Protein 5EO6 (pdb70)

Radius of gyration: 26.25 Å; Cα contacts (8 Å, |Δi|>4): 1196; chains: 2; bounding box: 71×53×70 Å

B-factor: mean 22.39, std 12.73, range [7.62, 66.01]

InterPro domains:
  IPR001260 Coproporphyrinogen III oxidase, aerobic [PF01218] (12-308)
  IPR001260 Coproporphyrinogen III oxidase, aerobic [PIRSF000166] (6-309)
  IPR001260 Coproporphyrinogen III oxidase, aerobic [PR00073] (38-54)
  IPR001260 Coproporphyrinogen III oxidase, aerobic [PR00073] (55-76)
  IPR001260 Coproporphyrinogen III oxidase, aerobic [PR00073] (97-121)
  IPR001260 Coproporphyrinogen III oxidase, aerobic [PR00073] (132-154)
  IPR001260 Coproporphyrinogen III oxidase, aerobic [PR00073] (169-198)
  IPR001260 Coproporphyrinogen III oxidase, aerobic [PR00073] (241-268)
  IPR001260 Coproporphyrinogen III oxidase, aerobic [PR00073] (269-295)
  IPR001260 Coproporphyrinogen III oxidase, aerobic [PTHR10755] (7-309)
  IPR018375 Coproporphyrinogen III oxidase, conserved site [PS01021] (173-197)
  IPR036406 Oxygen-dependent coproporphyrinogen III oxidase superfamily [G3DSA:3.40.1500.10] (1-316)
  IPR036406 Oxygen-dependent coproporphyrinogen III oxidase superfamily [SSF102886] (7-309)

Sequence (619 aa):
MQHPTSTDIQRVREFLLDLQARICAGLEQQQEKAGGGTAEFIIDDWERPEGGGGRSRVLQNGTVIIEKGGVMFSHINISKLPASATERHPQIAGAKAQALGVSSLVIHPKNPNIPTSHANVRLFVAEREDQDPIWWFGGGFDLTPFYPDDDQDVLNWHQAAYDLCKPFGDNVYAEHKKWCDDYFYLKKHRDEQRGVGGLFFDDLNCWDFEETCFKYIQAVGNGYLNAILPIFEKHREQPPYTEAQREFQLYRRGRYVEYNLVYDRRGTLFGLQTGGRIESILVSLPNLLAAWSSYRPEWDEDSPEKRLTDYYLKPRDWLGLEQHPTSTDIQRVREFLLDLQARICAGLEQQQEKKAGGGTAEFIIDDWERPEGGGGRSRVLQNGTVIIEKGGVMFSHINISKLPASATERHPQIAGAKAQALGVSSLVIHPKNPNIPTSHANVRLFVAEPIWWFGGGFDLTPFYPDDDQQDVLNWHQAAYDLCKPFGDNVYAEHKKWCDDYFYLKHRDEQRGVGGLFFDDLNCWDFEETCFKYIQAVGNGYLNAILPIFEKHREQPPYTEAQREFQLYRRGRYVEYNLVYDRGTLFGLQTGGRIESILVSLPNLLAAWSSYRPEWDEDSPEKRLTDYYLKPRDWLGLEE

Foldseek 3Di:
DCPPPVVVVVVLQVLQVVLLVVLQVLVVVLLVVLVWDWGQDWDWDADPQGWTWIKGWTDCTPFFNIKIKIKTKGWDDDDPVVVCVVPVVLVPFTKIKIKIKMWTDTQDLQAWIKIKMKMKMWTDDPPDHIDMKIWMWMFTAHQLDDLVLLLLLLVLLCVLCVVVHNCQSVVQQVVQQVQQALVVVRWGRFLGTGTDIRHCPDPPVVRSSSSSSRSVSVSVSRSVSSVVCVPPDDDPVSSQSSQASLVVVVSCLPPRNPVLVVCVVPVHPNVSSPSNRGPGHDHDPDDDDDPVDSNVCCGVPRGHHDPSNPPD/DPPDVVVVVVLQVLQVVLLVVLQVLVVVLLVVLVWDWGQDWDWDADVQGWTWIWGWTDCTPFFNIKIKIKTKGWDDDDDPVVCVVPVVLVPFTKIKIKIKMWTDTQDLQAWIKIKMWMKMQTVHDIKIWMKMFTAHQQDDLVLLLLLLVLLCVLCVVVHNCQSVVQQVVQQVQQALVVVRFGRHQGTGTDIRHCPDPPVSRSSSSSSRSVSVSVSRSVSCVVPVPPDDDPVSSLSSQASLVVVVSCLCPRDPVLVVCVVPVHPNVSSPSNRGPGHDHDPDDDDDCPDSNNCRGVPRRHHDPSPPPPD

Nearest PDB structures (foldseek):
  5eo6-assembly1_A  TM=1.003E+00  e=9.680E-60  Acinetobacter baumannii
  2qt8-assembly1_A  TM=9.695E-01  e=9.663E-38  Leishmania major
  8t7w-assembly1_A  TM=9.554E-01  e=8.210E-38  Klebsiella aerogenes KCTC 2190
  3ejo-assembly1_A  TM=9.772E-01  e=1.427E-35  Leishmania donovani
  3dwr-assembly1_A  TM=9.758E-01  e=2.326E-35  Leishmania major

Solvent-accessible surface area: 25526 Å² total; per-residue (Å²): 125,61,86,3,45,96,88,5,12,81,90,0,78,96,26,0,49,72,2,2,45,86,1,1,64,9,0,22,132,15,1,98,58,23,65,5,113,21,80,3,122,88,26,82,52,159,26,147,74,17,43,9,11,84,1,45,6,0,59,140,4,74,9,0,10,3,0,0,0,21,8,37,28,46,76,48,117,52,37,44,71,47,18,50,133,63,23,99,75,15,82,88,26,74,16,33,23,2,11,4,42,3,7,0,0,0,69,12,1,13,0,10,1,0,29,6,32,3,77,0,25,0,2,70,47,104,122,58,63,31,45,34,18,0,0,2,3,0,6,1,8,4,4,26,28,34,75,94,7,3,66,78,1,0,77,32,0,60,82,24,0,93,110,40,25,119,85,5,12,53,94,11,25,126,92,0,16,87,47,10,77,1,120,17,37,92,16,12,11,9,3,7,0,1,26,1,29,57,10,59,100,57,89,8,49,42,0,11,121,0,0,50,26,0,3,45,10,0,14,105,12,0,43,78,6,0,97,105,11,38,123,78,116,83,80,117,67,37,34,96,9,0,17,22,13,1,0,28,4,0,1,1,5,1,24,56,27,112,51,9,36,52,9,4,106,68,68,33,67,28,41,16,41,8,8,10,0,0,38,29,0,18,12,42,22,106,47,140,94,119,90,105,18,74,28,76,114,0,35,71,77,4,2,75,80,76,63,29,43,60,89,191,126,52,8,59,94,89,16,22,82,86,0,76,98,26,0,55,74,2,2,47,88,1,1,64,15,0,20,104,7,0,97,46,22,64,5,112,20,81,4,126,84,25,85,48,161,30,149,82,22,46,9,11,83,1,46,6,0,62,135,4,74,8,0,10,3,0,0,0,22,7,36,28,47,74,46,120,52,37,55,85,51,15,53,77,136,24,99,73,14,77,92,39,79,14,52,22,2,10,3,42,3,8,0,0,0,68,12,1,13,0,10,1,0,28,6,31,4,78,1,23,9,4,95,81,69,31,19,0,0,2,3,0,6,2,10,4,4,25,28,34,78,9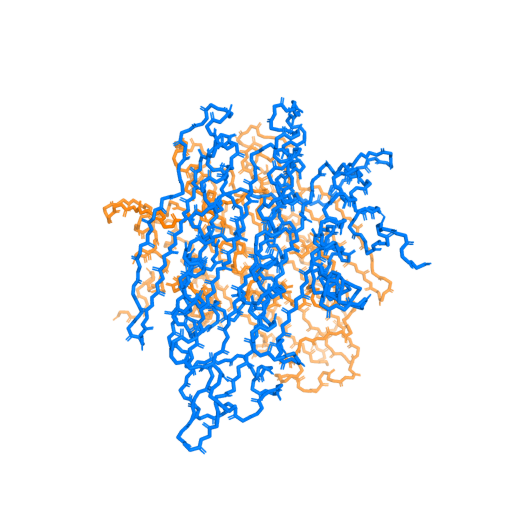5,8,2,67,77,1,0,78,33,0,57,82,25,0,94,110,38,24,116,86,5,12,50,93,12,24,128,87,1,16,86,59,10,78,0,120,17,37,93,16,10,10,9,3,7,0,1,27,0,32,36,10,59,97,56,92,10,52,45,0,9,109,0,0,46,27,1,3,46,10,0,13,106,13,0,44,80,6,0,92,107,9,38,120,78,116,84,81,118,68,38,33,95,9,0,17,23,13,2,0,28,5,0,0,2,6,1,23,60,26,59,53,9,38,51,9,4,113,66,67,32,66,28,40,17,41,8,8,10,0,0,35,31,0,18,11,42,22,106,42,139,85,98,136,147,22,77,26,68,112,0,25,70,75,12,1,72,79,78,62,31,42,42,87,146,132

Organism: Acinetobacter baumannii (NCBI:txid470)

Secondary structure (DSSP, 8-state):
--PSPHHHHHHHHHHHHHHHHHHHHHHHHHHHHTT-----EEEEEE-TTSEEEEEEEEES-SSEEEEEEEEEEEEE----HHHHHH-GGGTT-EEEEEEEEEEEEESSTTS-EEEEEEEEEEEE-TTSPPEEEEEEEEEEE-SS--HHHHHHHHHHHHHHHGGG-TTHHHHHHHHHHHHSEEGGGTEESSSEEEEEEEE-SS-HHHHHHHHHHHHHHHHHHHHHHHHHHTT----HHHHHHHHHHHHHHHHHHHHT-HHHHHHHHTT--HHHHGGGS-SEEE--SS----TT-HHHHIIIIITS---TT---/--S-HHHHHHHHHHHHHHHHHHHHHHHHHHHHTT-----EEEEEE-TTSEEEEEEEEES-SSEEEEEEEEEEEEE----HHHHHHSGGGTT--EEEEEEEEEEEESSTTS-EEEEEEEEEEE--EEEEEEEEEEE-SS--HHHHHHHHHHHHHHHGGG-TTHHHHHHHHHHHHSEEGGGTEESSSEEEEEEEE-SS-HHHHHHHHHHHHHHHHHHHHHHHHHHTT----HHHHHHHHHHHHHHHHHHHHT-HHHHHHHHTT--HHHHGGGS-SEEE--SS----TTSHHHHIIIIITS---TT-TT-

CATH classification: 3.40.1500.10

Structure (mmCIF, N/CA/C/O backbone):
data_5EO6
#
_entry.id   5EO6
#
_cell.length_a   71.140
_cell.length_b   97.160
_cell.length_c   71.260
_cell.angle_alpha   90.000
_cell.angle_beta   115.790
_cell.angle_gamma   90.000
#
_symmetry.space_group_name_H-M   'P 1 21 1'
#
loop_
_entity.id
_entity.type
_entity.pdbx_description
1 polymer 'Coproporphyrinogen oxidase'
2 non-polymer 'ACETATE ION'
3 water water
#
loop_
_atom_site.group_PDB
_atom_site.id
_atom_site.type_symbol
_atom_site.label_atom_id
_atom_site.label_alt_id
_atom_site.label_comp_id
_atom_site.label_asym_id
_atom_site.label_entity_id
_atom_site.label_seq_id
_atom_site.pdbx_PDB_ins_code
_atom_site.Cartn_x
_atom_site.Cartn_y
_atom_site.Cartn_z
_atom_site.occupancy
_atom_site.B_iso_or_equiv
_atom_site.auth_seq_id
_atom_site.auth_comp_id
_atom_site.auth_asym_id
_atom_site.auth_atom_id
_atom_site.pdbx_PDB_model_num
ATOM 1 N N . MET A 1 9 ? -7.657 -14.578 41.224 1.00 65.97 1 MET A N 1
ATOM 2 C CA . MET A 1 9 ? -6.424 -15.351 41.189 1.00 65.65 1 MET A CA 1
ATOM 3 C C . MET A 1 9 ? -6.443 -16.285 39.989 1.00 64.87 1 MET A C 1
ATOM 4 O O . MET A 1 9 ? -5.465 -16.392 39.249 1.00 64.94 1 MET A O 1
ATOM 6 N N . GLN A 1 10 ? -7.579 -16.955 39.796 1.00 63.44 2 GLN A N 1
ATOM 7 C CA . GLN A 1 10 ? -7.713 -17.886 38.684 1.00 61.59 2 GLN A CA 1
ATOM 8 C C . GLN A 1 10 ? -7.524 -17.176 37.341 1.00 59.28 2 GLN A C 1
ATOM 9 O O . GLN A 1 10 ? -6.636 -17.537 36.558 1.00 58.97 2 GLN A O 1
ATOM 11 N N . HIS A 1 11 ? -8.322 -16.134 37.078 1.00 57.24 3 HIS A N 1
ATOM 12 C CA . HIS A 1 11 ? -8.407 -15.510 35.729 1.00 55.78 3 HIS A CA 1
ATOM 13 C C . HIS A 1 11 ? -7.118 -14.889 35.164 1.00 51.23 3 HIS A C 1
ATOM 14 O O . HIS A 1 11 ? -6.404 -14.177 35.867 1.00 50.92 3 HIS A O 1
ATOM 21 N N . PRO A 1 12 ? -6.822 -15.153 33.876 1.00 47.24 4 PRO A N 1
ATOM 22 C CA . PRO A 1 12 ? -7.609 -16.028 33.007 1.00 44.42 4 PRO A CA 1
ATOM 23 C C . PRO A 1 12 ? -7.244 -17.503 33.164 1.00 42.24 4 PRO A C 1
ATOM 24 O O . PRO A 1 12 ? -6.072 -17.859 33.054 1.00 42.60 4 PRO A O 1
ATOM 28 N N . THR A 1 13 ? -8.247 -18.337 33.399 1.00 39.62 5 THR A N 1
ATOM 29 C CA . THR A 1 13 ? -8.064 -19.782 33.389 1.00 38.14 5 THR A CA 1
ATOM 30 C C . THR A 1 13 ? -7.982 -20.271 31.943 1.00 36.88 5 THR A C 1
ATOM 31 O O . THR A 1 13 ? -8.214 -19.522 30.994 1.00 34.70 5 THR A O 1
ATOM 35 N N . SER A 1 14 ? -7.661 -21.553 31.761 1.00 37.64 6 SER A N 1
ATOM 36 C CA . SER A 1 14 ? -7.651 -22.080 30.397 1.00 38.13 6 SER A CA 1
ATOM 37 C C . SER A 1 14 ? -9.037 -21.993 29.766 1.00 35.79 6 SER A C 1
ATOM 38 O O . SER A 1 14 ? -9.160 -21.765 28.554 1.00 34.02 6 SER A O 1
ATOM 41 N N . THR A 1 15 ? -10.086 -22.116 30.583 1.00 35.52 7 THR A N 1
ATOM 42 C CA . THR A 1 15 ? -11.453 -21.905 30.115 1.00 36.54 7 THR A CA 1
ATOM 43 C C . THR A 1 15 ? -11.679 -20.465 29.672 1.00 34.51 7 THR A C 1
ATOM 44 O O . THR A 1 15 ? -12.384 -20.215 28.685 1.00 34.44 7 THR A O 1
ATOM 48 N N . ASP A 1 16 ? -11.111 -19.502 30.398 1.00 32.91 8 ASP A N 1
ATOM 49 C CA . ASP A 1 16 ? -11.230 -18.111 29.979 1.00 32.02 8 ASP A CA 1
ATOM 50 C C . ASP A 1 16 ? -10.551 -17.905 28.631 1.00 29.38 8 ASP A C 1
ATOM 51 O O . ASP A 1 16 ? -11.083 -17.214 27.745 1.00 27.97 8 ASP A O 1
ATOM 56 N N . ILE A 1 17 ? -9.362 -18.490 28.462 1.00 28.38 9 ILE A N 1
ATOM 57 C CA . ILE A 1 17 ? -8.633 -18.339 27.200 1.00 28.01 9 ILE A CA 1
ATOM 58 C C . ILE A 1 17 ? -9.446 -18.915 26.048 1.00 28.20 9 ILE A C 1
ATOM 59 O O . ILE A 1 17 ? -9.530 -18.324 24.958 1.00 28.60 9 ILE A O 1
ATOM 64 N N . GLN A 1 18 ? -10.096 -20.060 26.285 1.00 28.67 10 GLN A N 1
ATOM 65 C CA . GLN A 1 18 ? -10.900 -20.679 25.239 1.00 29.25 10 GLN A CA 1
ATOM 66 C C . GLN A 1 18 ? -12.096 -19.811 24.869 1.00 27.56 10 GLN A C 1
ATOM 67 O O . GLN A 1 18 ? -12.455 -19.717 23.691 1.00 26.46 10 GLN A O 1
ATOM 73 N N . ARG A 1 19 ? -12.723 -19.164 25.854 1.00 28.14 11 ARG A N 1
ATOM 74 C CA . ARG A 1 19 ? -13.821 -18.247 25.552 1.00 27.49 11 ARG A CA 1
ATOM 75 C C . ARG A 1 19 ? -13.341 -17.072 24.705 1.00 25.52 11 ARG A C 1
ATOM 76 O O . ARG A 1 19 ? -14.038 -16.633 23.777 1.00 26.43 11 ARG A O 1
ATOM 84 N N . VAL A 1 20 ? -12.181 -16.514 25.046 1.00 23.18 12 VAL A N 1
ATOM 85 C CA . VAL A 1 20 ? -11.617 -15.431 24.228 1.00 22.69 12 VAL A CA 1
ATOM 86 C C . VAL A 1 20 ? -11.324 -15.919 22.813 1.00 21.45 12 VAL A C 1
ATOM 87 O O . VAL A 1 20 ? -11.679 -15.267 21.828 1.00 21.11 12 VAL A O 1
ATOM 91 N N . ARG A 1 21 ? -10.693 -17.096 22.697 1.00 22.52 13 ARG A N 1
ATOM 92 C CA . ARG A 1 21 ? -10.410 -17.683 21.395 1.00 24.43 13 ARG A CA 1
ATOM 93 C C . ARG A 1 21 ? -11.673 -17.838 20.544 1.00 23.25 13 ARG A C 1
ATOM 94 O O . ARG A 1 21 ? -11.695 -17.454 19.366 1.00 23.31 13 ARG A O 1
ATOM 102 N N . GLU A 1 22 ? -12.743 -18.380 21.132 1.00 23.43 14 GLU A N 1
ATOM 103 C CA . GLU A 1 22 ? -13.983 -18.568 20.389 1.00 24.54 14 GLU A CA 1
ATOM 104 C C . GLU A 1 22 ? -14.592 -17.238 19.963 1.00 22.28 14 GLU A C 1
ATOM 105 O O . GLU A 1 22 ? -15.095 -17.120 18.836 1.00 22.84 14 GLU A O 1
ATOM 111 N N . PHE A 1 23 ? -14.558 -16.234 20.844 1.00 21.54 15 PHE A N 1
ATOM 112 C CA . PHE A 1 23 ? -15.027 -14.903 20.477 1.00 20.60 15 PHE A CA 1
ATOM 113 C C . PHE A 1 23 ? -14.245 -14.364 19.282 1.00 19.99 15 PHE A C 1
ATOM 114 O O . PHE A 1 23 ? -14.832 -13.804 18.351 1.00 20.21 15 PHE A O 1
ATOM 122 N N . LEU A 1 24 ? -12.912 -14.488 19.327 1.00 18.65 16 LEU A N 1
ATOM 123 C CA . LEU A 1 24 ? -12.070 -13.932 18.265 1.00 17.52 16 LEU A CA 1
ATOM 124 C C . LEU A 1 24 ? -12.345 -14.615 16.932 1.00 17.26 16 LEU A C 1
ATOM 125 O O . LEU A 1 24 ? -12.419 -13.951 15.888 1.00 17.78 16 LEU A O 1
ATOM 130 N N . LEU A 1 25 ? -12.462 -15.953 16.932 1.00 19.09 17 LEU A N 1
ATOM 131 C CA . LEU A 1 25 ? -12.730 -16.641 15.670 1.00 19.76 17 LEU A CA 1
ATOM 132 C C . LEU A 1 25 ? -14.087 -16.248 15.107 1.00 19.68 17 LEU A C 1
ATOM 133 O O . LEU A 1 25 ? -14.235 -16.057 13.890 1.00 19.18 17 LEU A O 1
ATOM 138 N N . ASP A 1 26 ? -15.094 -16.141 15.972 1.00 20.39 18 ASP A N 1
ATOM 139 C CA . ASP A 1 26 ? -16.401 -15.722 15.492 1.00 21.65 18 ASP A CA 1
ATOM 140 C C . ASP A 1 26 ? -16.392 -14.270 14.984 1.00 19.23 18 ASP A C 1
ATOM 141 O O . ASP A 1 26 ? -17.056 -13.953 13.984 1.00 19.24 18 ASP A O 1
ATOM 146 N N . LEU A 1 27 ? -15.679 -13.376 15.673 1.00 16.77 19 LEU A N 1
ATOM 147 C CA . LEU A 1 27 ? -15.543 -11.989 15.214 1.00 15.37 19 LEU A CA 1
ATOM 148 C C . LEU A 1 27 ? -14.900 -11.950 13.827 1.00 14.95 19 LEU A C 1
ATOM 149 O O . LEU A 1 27 ? -15.373 -11.242 12.928 1.00 15.62 19 LEU A O 1
ATOM 154 N N . GLN A 1 28 ? -13.821 -12.723 13.622 1.00 14.88 20 GLN A N 1
ATOM 155 C CA . GLN A 1 28 ? -13.206 -12.776 12.287 1.00 13.78 20 GLN A CA 1
ATOM 156 C C . GLN A 1 28 ? -14.233 -13.206 11.249 1.00 15.37 20 GLN A C 1
ATOM 157 O O . GLN A 1 28 ? -14.341 -12.602 10.179 1.00 15.47 20 GLN A O 1
ATOM 163 N N . ALA A 1 29 ? -15.011 -14.260 11.559 1.00 16.31 21 ALA A N 1
ATOM 164 C CA . ALA A 1 29 ? -16.016 -14.728 10.608 1.00 18.11 21 ALA A CA 1
ATOM 165 C C . ALA A 1 29 ? -17.050 -13.647 10.297 1.00 17.55 21 ALA A C 1
ATOM 166 O O . ALA A 1 29 ? -17.421 -13.442 9.132 1.00 16.52 21 ALA A O 1
ATOM 168 N N . ARG A 1 30 ? -17.554 -12.956 11.336 1.00 16.42 22 ARG A N 1
ATOM 169 C CA . ARG A 1 30 ? -18.606 -11.961 11.119 1.00 16.36 22 ARG A CA 1
ATOM 170 C C . ARG A 1 30 ? -18.089 -10.721 10.395 1.00 14.89 22 ARG A C 1
ATOM 171 O O . ARG A 1 30 ? -18.811 -10.163 9.559 1.00 16.27 22 ARG A O 1
ATOM 179 N N . ILE A 1 31 ? -16.840 -10.294 10.671 1.00 14.93 23 ILE A N 1
ATOM 180 C CA . ILE A 1 31 ? -16.293 -9.154 9.942 1.00 13.02 23 ILE A CA 1
ATOM 181 C C . ILE A 1 31 ? -16.144 -9.513 8.463 1.00 13.31 23 ILE A C 1
ATOM 182 O O . ILE A 1 31 ? -16.518 -8.732 7.578 1.00 13.23 23 ILE A O 1
ATOM 187 N N . CYS A 1 32 ? -15.597 -10.703 8.171 1.00 14.32 24 CYS A N 1
ATOM 188 C CA . CYS A 1 32 ? -15.446 -11.083 6.773 1.00 14.03 24 CYS A CA 1
ATOM 189 C C . CYS A 1 32 ? -16.814 -11.152 6.088 1.00 13.86 24 CYS A C 1
ATOM 190 O O . CYS A 1 32 ? -16.976 -10.677 4.946 1.00 14.24 24 CYS A O 1
ATOM 193 N N . ALA A 1 33 ? -17.827 -11.713 6.782 1.00 14.51 25 ALA A N 1
ATOM 194 C CA . ALA A 1 33 ? -19.160 -11.822 6.165 1.00 15.51 25 ALA A CA 1
ATOM 195 C C . ALA A 1 33 ? -19.770 -10.452 5.872 1.00 15.32 25 ALA A C 1
ATOM 196 O O . ALA A 1 33 ? -20.388 -10.247 4.809 1.00 15.27 25 ALA A O 1
ATOM 198 N N . GLY A 1 34 ? -19.616 -9.512 6.800 1.00 14.34 26 GLY A N 1
ATOM 199 C CA . GLY A 1 34 ? -20.213 -8.191 6.605 1.00 14.48 26 GLY A CA 1
ATOM 200 C C . GLY A 1 34 ? -19.561 -7.446 5.459 1.00 13.71 26 GLY A C 1
ATOM 201 O O . GLY A 1 34 ? -20.251 -6.810 4.649 1.00 15.30 26 GLY A O 1
ATOM 202 N N . LEU A 1 35 ? -18.231 -7.511 5.381 1.00 14.37 27 LEU A N 1
ATOM 203 C CA . LEU A 1 35 ? -17.506 -6.866 4.292 1.00 13.41 27 LEU A CA 1
ATOM 204 C C . LEU A 1 35 ? -17.782 -7.581 2.974 1.00 13.85 27 LEU A C 1
ATOM 205 O O . LEU A 1 35 ? -17.882 -6.940 1.918 1.00 15.03 27 LEU A O 1
ATOM 210 N N . GLU A 1 36 ? -17.883 -8.908 3.012 1.00 14.14 28 GLU A N 1
ATOM 211 C CA . GLU A 1 36 ? -18.192 -9.635 1.789 1.00 16.01 28 GLU A CA 1
ATOM 212 C C . GLU A 1 36 ? -19.570 -9.259 1.256 1.00 14.85 28 GLU A C 1
ATOM 213 O O . GLU A 1 36 ? -19.776 -9.210 0.040 1.00 16.04 28 GLU A O 1
ATOM 219 N N . GLN A 1 37 ? -20.519 -8.940 2.128 1.00 15.54 29 GLN A N 1
ATOM 220 C CA A GLN A 1 37 ? -21.821 -8.471 1.652 0.54 17.17 29 GLN A CA 1
ATOM 221 C CA B GLN A 1 37 ? -21.808 -8.498 1.601 0.46 15.49 29 GLN A CA 1
ATOM 222 C C . GLN A 1 37 ? -21.681 -7.181 0.839 1.00 15.88 29 GLN A C 1
ATOM 223 O O . GLN A 1 37 ? -22.425 -6.954 -0.138 1.00 16.91 29 GLN A O 1
ATOM 234 N N . GLN A 1 38 ? -20.744 -6.303 1.242 1.00 15.31 30 GLN A N 1
ATOM 235 C CA . GLN A 1 38 ? -20.483 -5.080 0.483 1.00 15.54 30 GLN A CA 1
ATOM 236 C C . GLN A 1 38 ? -19.858 -5.386 -0.861 1.00 15.23 30 GLN A C 1
ATOM 237 O O . GLN A 1 38 ? -20.238 -4.774 -1.865 1.00 16.08 30 GLN A O 1
ATOM 243 N N . GLU A 1 39 ? -18.872 -6.298 -0.888 1.00 14.08 31 GLU A N 1
ATOM 244 C CA . GLU A 1 39 ? -18.260 -6.722 -2.154 1.00 14.39 31 GLU A CA 1
ATOM 245 C C . GLU A 1 39 ? -19.336 -7.201 -3.131 1.00 14.29 31 GLU A C 1
ATOM 246 O O . GLU A 1 39 ? -19.378 -6.790 -4.303 1.00 14.61 31 GLU A O 1
ATOM 252 N N . LYS A 1 40 ? -20.252 -8.058 -2.649 1.00 15.30 32 LYS A N 1
ATOM 253 C CA . LYS A 1 40 ? -21.287 -8.596 -3.527 1.00 15.72 32 LYS A CA 1
ATOM 254 C C . LYS A 1 40 ? -22.305 -7.522 -3.904 1.00 15.23 32 LYS A C 1
ATOM 255 O O . LYS A 1 40 ? -22.817 -7.499 -5.047 1.00 16.16 32 LYS A O 1
ATOM 261 N N . ALA A 1 41 ? -22.620 -6.619 -2.971 1.00 16.68 33 ALA A N 1
ATOM 262 C CA . ALA A 1 41 ? -23.558 -5.541 -3.302 1.00 17.52 33 ALA A CA 1
ATOM 263 C C . ALA A 1 41 ? -23.047 -4.662 -4.456 1.00 17.42 33 ALA A C 1
ATOM 264 O O . ALA A 1 41 ? -23.845 -4.143 -5.251 1.00 18.34 33 ALA A O 1
ATOM 266 N N . GLY A 1 42 ? -21.730 -4.488 -4.569 1.00 16.09 34 GLY A N 1
ATOM 267 C CA . GLY A 1 42 ? -21.130 -3.756 -5.650 1.00 17.68 34 GLY A CA 1
ATOM 268 C C . GLY A 1 42 ? -20.855 -4.581 -6.887 1.00 16.63 34 GLY A C 1
ATOM 269 O O . GLY A 1 42 ? -20.195 -4.103 -7.811 1.00 19.02 34 GLY A O 1
ATOM 270 N N . GLY A 1 43 ? -21.335 -5.814 -6.936 1.00 16.35 35 GLY A N 1
ATOM 271 C CA . GLY A 1 43 ? -21.171 -6.668 -8.109 1.00 17.42 35 GLY A CA 1
ATOM 272 C C . GLY A 1 43 ? -19.894 -7.455 -8.148 1.00 17.09 35 GLY A C 1
ATOM 273 O O . GLY A 1 43 ? -19.567 -8.039 -9.191 1.00 20.04 35 GLY A O 1
ATOM 274 N N . GLY A 1 44 ? -19.166 -7.489 -7.040 1.00 16.90 36 GLY A N 1
ATOM 275 C CA . GLY A 1 44 ? -17.929 -8.233 -6.982 1.00 17.82 36 GLY A CA 1
ATOM 276 C C . GLY A 1 44 ? -18.146 -9.676 -6.606 1.00 17.55 36 GLY A C 1
ATOM 277 O O . GLY A 1 44 ? -19.217 -10.076 -6.129 1.00 19.24 36 GLY A O 1
ATOM 278 N N . THR A 1 45 ? -17.079 -10.445 -6.775 1.00 18.55 37 THR A N 1
ATOM 279 C CA . THR A 1 45 ? -17.077 -11.866 -6.415 1.00 19.79 37 THR A CA 1
ATOM 280 C C . THR A 1 45 ? -15.866 -12.256 -5.567 1.00 19.54 37 THR A C 1
ATOM 281 O O . THR A 1 45 ? -15.722 -13.435 -5.239 1.00 20.67 37 THR A O 1
ATOM 285 N N . ALA A 1 46 ? -14.988 -11.324 -5.225 1.00 17.55 38 ALA A N 1
ATOM 286 C CA . ALA A 1 46 ? -13.811 -11.690 -4.445 1.00 16.80 38 ALA A CA 1
ATOM 287 C C . ALA A 1 46 ? -14.225 -12.035 -3.018 1.00 17.59 38 ALA A C 1
ATOM 288 O O . ALA A 1 46 ? -15.127 -11.410 -2.463 1.00 20.43 38 ALA A O 1
ATOM 290 N N . GLU A 1 47 ? -13.584 -13.048 -2.434 1.00 17.42 39 GLU A N 1
ATOM 291 C CA . GLU A 1 47 ? -13.857 -13.527 -1.085 1.00 17.60 39 GLU A CA 1
ATOM 292 C C . GLU A 1 47 ? -12.630 -13.394 -0.193 1.00 16.51 39 GLU A C 1
ATOM 293 O O . GLU A 1 47 ? -11.487 -13.331 -0.669 1.00 15.65 39 GLU A O 1
ATOM 299 N N . PHE A 1 48 ? -12.870 -13.372 1.123 1.00 15.76 40 PHE A N 1
ATOM 300 C CA . PHE A 1 48 ? -11.774 -13.423 2.106 1.00 15.15 40 PHE A CA 1
ATOM 301 C C . PHE A 1 48 ? -11.366 -14.896 2.223 1.00 15.05 40 PHE A C 1
ATOM 302 O O . PHE A 1 48 ? -11.912 -15.652 3.027 1.00 16.43 40 PHE A O 1
ATOM 310 N N . ILE A 1 49 ? -10.375 -15.307 1.420 1.00 15.03 41 ILE A N 1
ATOM 311 C CA . ILE A 1 49 ? -9.975 -16.707 1.336 1.00 15.67 41 ILE A CA 1
ATOM 312 C C . ILE A 1 49 ? -9.244 -17.126 2.596 1.00 14.67 41 ILE A C 1
ATOM 313 O O . ILE A 1 49 ? -8.338 -16.420 3.062 1.00 14.39 41 ILE A O 1
ATOM 318 N N . ILE A 1 50 ? -9.556 -18.326 3.101 1.00 15.78 42 ILE A N 1
ATOM 319 C CA . ILE A 1 50 ? -8.932 -18.849 4.318 1.00 15.10 42 ILE A CA 1
ATOM 320 C C . ILE A 1 50 ? -7.590 -19.523 4.003 1.00 15.52 42 ILE A C 1
ATOM 321 O O . ILE A 1 50 ? -7.501 -20.423 3.146 1.00 18.25 42 ILE A O 1
ATOM 326 N N . ASP A 1 51 ? -6.540 -19.125 4.752 1.00 17.30 43 ASP A N 1
ATOM 327 C CA . ASP A 1 51 ? -5.213 -19.766 4.755 1.00 19.68 43 ASP A CA 1
ATOM 328 C C . ASP A 1 51 ? -4.946 -20.099 6.221 1.00 19.55 43 ASP A C 1
ATOM 329 O O . ASP A 1 51 ? -4.739 -19.187 7.030 1.00 19.91 43 ASP A O 1
ATOM 334 N N . ASP A 1 52 ? -5.011 -21.376 6.584 1.00 20.26 44 ASP A N 1
ATOM 335 C CA . ASP A 1 52 ? -4.684 -21.811 7.943 1.00 20.38 44 ASP A CA 1
ATOM 336 C C . ASP A 1 52 ? -3.234 -22.270 7.995 1.00 22.15 44 ASP A C 1
ATOM 337 O O . ASP A 1 52 ? -2.731 -22.900 7.056 1.00 23.97 44 ASP A O 1
ATOM 342 N N . TRP A 1 53 ? -2.578 -22.008 9.111 1.00 22.83 45 TRP A N 1
ATOM 343 C CA . TRP A 1 53 ? -1.160 -22.306 9.221 1.00 25.45 45 TRP A CA 1
ATOM 344 C C . TRP A 1 53 ? -0.827 -22.648 10.665 1.00 29.05 45 TRP A C 1
ATOM 345 O O . TRP A 1 53 ? -1.580 -22.334 11.599 1.00 27.86 45 TRP A O 1
ATOM 356 N N . GLU A 1 54 ? 0.301 -23.343 10.830 1.00 34.19 46 GLU A N 1
ATOM 357 C CA . GLU A 1 54 ? 0.779 -23.759 12.136 1.00 40.08 46 GLU A CA 1
ATOM 358 C C . GLU A 1 54 ? 2.207 -23.283 12.335 1.00 41.77 46 GLU A C 1
ATOM 359 O O . GLU A 1 54 ? 2.982 -23.207 11.380 1.00 41.71 46 GLU A O 1
ATOM 365 N N . ARG A 1 55 ? 2.543 -22.954 13.593 1.00 44.62 47 ARG A N 1
ATOM 366 C CA . ARG A 1 55 ? 3.863 -22.501 14.030 1.00 46.61 47 ARG A CA 1
ATOM 367 C C . ARG A 1 55 ? 4.570 -23.635 14.749 1.00 49.20 47 ARG A C 1
ATOM 368 O O . ARG A 1 55 ? 3.954 -24.289 15.608 1.00 48.91 47 ARG A O 1
ATOM 370 N N . PRO A 1 56 ? 5.842 -23.915 14.427 1.00 52.10 48 PRO A N 1
ATOM 371 C CA . PRO A 1 56 ? 6.527 -25.031 15.102 1.00 53.27 48 PRO A CA 1
ATOM 372 C C . PRO A 1 56 ? 6.663 -24.801 16.593 1.00 54.13 48 PRO A C 1
ATOM 373 O O . PRO A 1 56 ? 6.533 -25.744 17.380 1.00 54.58 48 PRO A O 1
ATOM 377 N N . GLU A 1 57 ? 6.894 -23.548 17.001 1.00 53.93 49 GLU A N 1
ATOM 378 C CA . GLU A 1 57 ? 6.925 -23.223 18.422 1.00 53.65 49 GLU A CA 1
ATOM 379 C C . GLU A 1 57 ? 5.600 -23.560 19.097 1.00 51.97 49 GLU A C 1
ATOM 380 O O . GLU A 1 57 ? 5.570 -23.850 20.298 1.00 52.79 49 GLU A O 1
ATOM 382 N N . GLY A 1 58 ? 4.499 -23.533 18.349 1.00 48.85 50 GLY A N 1
ATOM 383 C CA . GLY A 1 58 ? 3.223 -23.935 18.898 1.00 46.19 50 GLY A CA 1
ATOM 384 C C . GLY A 1 58 ? 2.103 -22.983 18.549 1.00 43.69 50 GLY A C 1
ATOM 385 O O . GLY A 1 58 ? 2.295 -21.757 18.487 1.00 44.06 50 GLY A O 1
ATOM 386 N N . GLY A 1 59 ? 0.917 -23.541 18.329 1.00 40.12 51 GLY A N 1
ATOM 387 C CA . GLY A 1 59 ? -0.194 -22.714 17.921 1.00 36.50 51 GLY A CA 1
ATOM 388 C C . GLY A 1 59 ? -0.197 -22.503 16.417 1.00 33.90 51 GLY A C 1
ATOM 389 O O . GLY A 1 59 ? 0.351 -23.289 15.640 1.00 35.05 51 GLY A O 1
ATOM 390 N N . GLY A 1 60 ? -0.804 -21.401 16.003 1.00 30.80 52 GLY A N 1
ATOM 391 C CA . GLY A 1 60 ? -0.964 -21.148 14.584 1.00 28.17 52 GLY A CA 1
ATOM 392 C C . GLY A 1 60 ? -1.975 -20.041 14.365 1.00 26.21 52 GLY A C 1
ATOM 393 O O . GLY A 1 60 ? -2.239 -19.235 15.265 1.00 27.45 52 GLY A O 1
ATOM 394 N N . GLY A 1 61 ? -2.561 -20.032 13.170 1.00 23.13 53 GLY A N 1
ATOM 395 C CA . GLY A 1 61 ? -3.483 -18.957 12.852 1.00 21.36 53 GLY A CA 1
ATOM 396 C C . GLY A 1 61 ? -4.339 -19.242 11.641 1.00 19.89 53 GLY A C 1
ATOM 397 O O . GLY A 1 61 ? -4.192 -20.266 10.953 1.00 21.38 53 GLY A O 1
ATOM 398 N N . ARG A 1 62 ? -5.287 -18.324 11.438 1.00 18.06 54 ARG A N 1
ATOM 399 C CA . ARG A 1 62 ? -6.197 -18.357 10.304 1.00 17.12 54 ARG A CA 1
ATOM 400 C C . ARG A 1 62 ? -6.141 -16.976 9.677 1.00 16.22 54 ARG A C 1
ATOM 401 O O . ARG A 1 62 ? -6.550 -15.991 10.307 1.00 16.45 54 ARG A O 1
ATOM 409 N N . SER A 1 63 ? -5.578 -16.891 8.474 1.00 16.40 55 SER A N 1
ATOM 410 C CA . SER A 1 63 ? -5.518 -15.649 7.719 1.00 16.72 55 SER A CA 1
ATOM 411 C C . SER A 1 63 ? -6.678 -15.654 6.741 1.00 16.56 55 SER A C 1
ATOM 412 O O . SER A 1 63 ? -6.928 -16.669 6.090 1.00 20.87 55 SER A O 1
ATOM 415 N N . ARG A 1 64 ? -7.403 -14.555 6.644 1.00 14.17 56 ARG A N 1
ATOM 416 C CA . ARG A 1 64 ? -8.468 -14.447 5.645 1.00 13.74 56 ARG A CA 1
ATOM 417 C C . ARG A 1 64 ? -8.204 -13.208 4.807 1.00 11.75 56 ARG A C 1
ATOM 418 O O . ARG A 1 64 ? -8.176 -12.083 5.336 1.00 13.45 56 ARG A O 1
ATOM 426 N N . VAL A 1 65 ? -7.958 -13.395 3.501 1.00 11.17 57 VAL A N 1
ATOM 427 C CA . VAL A 1 65 ? -7.419 -12.319 2.656 1.00 12.00 57 VAL A CA 1
ATOM 428 C C . VAL A 1 65 ? -8.215 -12.242 1.373 1.00 11.19 57 VAL A C 1
ATOM 429 O O . VAL A 1 65 ? -8.360 -13.245 0.652 1.00 12.98 57 VAL A O 1
ATOM 433 N N . LEU A 1 66 ? -8.741 -11.059 1.095 1.00 11.61 58 LEU A N 1
ATOM 434 C CA . LEU A 1 66 ? -9.471 -10.756 -0.125 1.00 10.96 58 LEU A CA 1
ATOM 435 C C . LEU A 1 66 ? -8.558 -9.903 -0.993 1.00 10.54 58 LEU A C 1
ATOM 436 O O . LEU A 1 66 ? -8.058 -8.849 -0.540 1.00 11.63 58 LEU A O 1
ATOM 441 N N . GLN A 1 67 ? -8.345 -10.340 -2.245 1.00 11.89 59 GLN A N 1
ATOM 442 C CA . GLN A 1 67 ? -7.541 -9.580 -3.189 1.00 12.38 59 GLN A CA 1
ATOM 443 C C . GLN A 1 67 ? -8.304 -9.343 -4.484 1.00 13.60 59 GLN A C 1
ATOM 444 O O . GLN A 1 67 ? -9.137 -10.155 -4.896 1.00 15.99 59 GLN A O 1
ATOM 450 N N . ASN A 1 68 ? -7.936 -8.264 -5.163 1.00 14.02 60 ASN A N 1
ATOM 451 C CA . ASN A 1 68 ? -8.450 -7.939 -6.494 1.00 15.88 60 ASN A CA 1
ATOM 452 C C . ASN A 1 68 ? -9.968 -7.765 -6.481 1.00 14.81 60 ASN A C 1
ATOM 453 O O . ASN A 1 68 ? -10.648 -8.133 -7.439 1.00 16.69 60 ASN A O 1
ATOM 458 N N . GLY A 1 69 ? -10.519 -7.155 -5.406 1.00 13.88 61 GLY A N 1
ATOM 459 C CA . GLY A 1 69 ? -11.953 -6.997 -5.342 1.00 14.70 61 GLY A CA 1
ATOM 460 C C . GLY A 1 69 ? -12.449 -5.766 -6.059 1.00 15.19 61 GLY A C 1
ATOM 461 O O . GLY A 1 69 ? -11.702 -4.854 -6.395 1.00 16.53 61 GLY A O 1
ATOM 462 N N . THR A 1 70 ? -13.769 -5.738 -6.258 1.00 15.89 62 THR A N 1
ATOM 463 C CA . THR A 1 70 ? -14.481 -4.639 -6.897 1.00 15.96 62 THR A CA 1
ATOM 464 C C . THR A 1 70 ? -14.758 -3.514 -5.909 1.00 15.28 62 THR A C 1
ATOM 465 O O . THR A 1 70 ? -14.714 -2.327 -6.280 1.00 17.36 62 THR A O 1
ATOM 469 N N . VAL A 1 71 ? -15.085 -3.869 -4.651 1.00 13.79 63 VAL A N 1
ATOM 470 C CA . VAL A 1 71 ? -15.378 -2.900 -3.596 1.00 13.50 63 VAL A CA 1
ATOM 471 C C . VAL A 1 71 ? -14.270 -2.888 -2.553 1.00 13.78 63 VAL A C 1
ATOM 472 O O . VAL A 1 71 ? -13.771 -1.828 -2.168 1.00 14.57 63 VAL A O 1
ATOM 476 N N . ILE A 1 72 ? -13.888 -4.064 -2.054 1.00 14.00 64 ILE A N 1
ATOM 477 C CA A ILE A 1 72 ? -12.684 -4.189 -1.231 0.69 13.39 64 ILE A CA 1
ATOM 478 C CA B ILE A 1 72 ? -12.690 -4.229 -1.226 0.31 13.16 64 ILE A CA 1
ATOM 479 C C . ILE A 1 72 ? -11.529 -4.493 -2.179 1.00 12.16 64 ILE A C 1
ATOM 480 O O . ILE A 1 72 ? -11.434 -5.588 -2.730 1.00 14.10 64 ILE A O 1
ATOM 489 N N . GLU A 1 73 ? -10.640 -3.502 -2.387 1.00 11.06 65 GLU A N 1
ATOM 490 C CA . GLU A 1 73 ? -9.526 -3.765 -3.300 1.00 10.64 65 GLU A CA 1
ATOM 491 C C . GLU A 1 73 ? -8.547 -4.765 -2.688 1.00 10.87 65 GLU A C 1
ATOM 492 O O . GLU A 1 73 ? -8.058 -5.667 -3.382 1.00 14.02 65 GLU A O 1
ATOM 498 N N . LYS A 1 74 ? -8.284 -4.656 -1.383 1.00 10.13 66 LYS A N 1
ATOM 499 C CA . LYS A 1 74 ? -7.468 -5.617 -0.668 1.00 9.41 66 LYS A CA 1
ATOM 500 C C . LYS A 1 74 ? -7.898 -5.556 0.789 1.00 9.61 66 LYS A C 1
ATOM 501 O O . LYS A 1 74 ? -8.106 -4.455 1.312 1.00 11.04 66 LYS A O 1
ATOM 507 N N . GLY A 1 75 ? -8.022 -6.722 1.444 1.00 10.25 67 GLY A N 1
ATOM 508 C CA . GLY A 1 75 ? -8.335 -6.708 2.866 1.00 10.25 67 GLY A CA 1
ATOM 509 C C . GLY A 1 75 ? -7.816 -7.964 3.527 1.00 10.14 67 GLY A C 1
ATOM 510 O O . GLY A 1 75 ? -7.821 -9.039 2.910 1.00 11.83 67 GLY A O 1
ATOM 511 N N . GLY A 1 76 ? -7.300 -7.854 4.738 1.00 10.27 68 GLY A N 1
ATOM 512 C CA . GLY A 1 76 ? -6.927 -9.029 5.495 1.00 10.78 68 GLY A CA 1
ATOM 513 C C . GLY A 1 76 ? -7.542 -8.954 6.874 1.00 10.44 68 GLY A C 1
ATOM 514 O O . GLY A 1 76 ? -7.512 -7.896 7.526 1.00 11.19 68 GLY A O 1
ATOM 515 N N . VAL A 1 77 ? -8.117 -10.066 7.322 1.00 11.44 69 VAL A N 1
ATOM 516 C CA . VAL A 1 77 ? -8.654 -10.169 8.685 1.00 11.07 69 VAL A CA 1
ATOM 517 C C . VAL A 1 77 ? -7.957 -11.398 9.278 1.00 11.98 69 VAL A C 1
ATOM 518 O O . VAL A 1 77 ? -8.180 -12.538 8.810 1.00 12.90 69 VAL A O 1
ATOM 522 N N . MET A 1 78 ? -7.049 -11.171 10.221 1.00 12.09 70 MET A N 1
ATOM 523 C CA . MET A 1 78 ? -6.004 -12.136 10.553 1.00 13.14 70 MET A CA 1
ATOM 524 C C . MET A 1 78 ? -6.139 -12.590 12.001 1.00 13.88 70 MET A C 1
ATOM 525 O O . MET A 1 78 ? -6.067 -11.777 12.909 1.00 16.13 70 MET A O 1
ATOM 530 N N . PHE A 1 79 ? -6.311 -13.879 12.218 1.00 13.30 71 PHE A N 1
ATOM 531 C CA . PHE A 1 79 ? -6.382 -14.444 13.561 1.00 13.81 71 PHE A CA 1
ATOM 532 C C . PHE A 1 79 ? -5.103 -15.210 13.859 1.00 14.70 71 PHE A C 1
ATOM 533 O O . PHE A 1 79 ? -4.597 -15.935 13.003 1.00 15.98 71 PHE A O 1
ATOM 541 N N . SER A 1 80 ? -4.632 -15.122 15.095 1.00 15.40 72 SER A N 1
ATOM 542 C CA . SER A 1 80 ? -3.561 -16.017 15.515 1.00 17.91 72 SER A CA 1
ATOM 543 C C . SER A 1 80 ? -3.680 -16.329 16.998 1.00 18.56 72 SER A C 1
ATOM 544 O O . SER A 1 80 ? -4.221 -15.545 17.775 1.00 19.07 72 SER A O 1
ATOM 547 N N . HIS A 1 81 ? -3.170 -17.499 17.378 1.00 21.65 73 HIS A N 1
ATOM 548 C CA . HIS A 1 81 ? -3.110 -17.888 18.778 1.00 23.65 73 HIS A CA 1
ATOM 549 C C . HIS A 1 81 ? -1.833 -18.711 18.907 1.00 25.71 73 HIS A C 1
ATOM 550 O O . HIS A 1 81 ? -1.774 -19.847 18.420 1.00 26.87 73 HIS A O 1
ATOM 557 N N . ILE A 1 82 ? -0.795 -18.137 19.526 1.00 26.72 74 ILE A N 1
ATOM 558 C CA . ILE A 1 82 ? 0.554 -18.697 19.433 1.00 30.77 74 ILE A CA 1
ATOM 559 C C . ILE A 1 82 ? 1.241 -18.689 20.789 1.00 34.09 74 ILE A C 1
ATOM 560 O O . ILE A 1 82 ? 0.916 -17.904 21.681 1.00 33.85 74 ILE A O 1
ATOM 565 N N . ASN A 1 83 ? 2.218 -19.578 20.926 1.00 37.53 75 ASN A N 1
ATOM 566 C CA . ASN A 1 83 ? 3.200 -19.448 21.991 1.00 42.15 75 ASN A CA 1
ATOM 567 C C . ASN A 1 83 ? 4.151 -18.298 21.657 1.00 43.48 75 ASN A C 1
ATOM 568 O O . ASN A 1 83 ? 4.530 -18.093 20.500 1.00 43.47 75 ASN A O 1
ATOM 573 N N . ILE A 1 84 ? 4.537 -17.539 22.676 1.00 43.90 76 ILE A N 1
ATOM 574 C CA . ILE A 1 84 ? 5.387 -16.369 22.510 1.00 45.84 76 ILE A CA 1
ATOM 575 C C . ILE A 1 84 ? 6.726 -16.679 23.158 1.00 48.03 76 ILE A C 1
ATOM 576 O O . ILE A 1 84 ? 6.764 -17.125 24.309 1.00 48.31 76 ILE A O 1
ATOM 581 N N . SER A 1 85 ? 7.822 -16.444 22.430 1.00 50.10 77 SER A N 1
ATOM 582 C CA . SER A 1 85 ? 9.160 -16.617 22.995 1.00 52.58 77 SER A CA 1
ATOM 583 C C . SER A 1 85 ? 9.987 -15.338 23.062 1.00 53.83 77 SER A C 1
ATOM 584 O O . SER A 1 85 ? 10.880 -15.241 23.908 1.00 54.39 77 SER A O 1
ATOM 587 N N . LYS A 1 86 ? 9.722 -14.358 22.202 1.00 53.93 78 LYS A N 1
ATOM 588 C CA . LYS A 1 86 ? 10.400 -13.071 22.245 1.00 53.68 78 LYS A CA 1
ATOM 589 C C . LYS A 1 86 ? 9.349 -11.980 22.378 1.00 52.44 78 LYS A C 1
ATOM 590 O O . LYS A 1 86 ? 8.308 -12.027 21.713 1.00 51.92 78 LYS A O 1
ATOM 592 N N . LEU A 1 87 ? 9.611 -11.019 23.259 1.00 51.31 79 LEU A N 1
ATOM 593 C CA . LEU A 1 87 ? 8.764 -9.851 23.395 1.00 50.39 79 LEU A CA 1
ATOM 594 C C . LEU A 1 87 ? 9.616 -8.600 23.213 1.00 48.71 79 LEU A C 1
ATOM 595 O O . LEU A 1 87 ? 10.834 -8.644 23.411 1.00 47.43 79 LEU A O 1
ATOM 597 N N . PRO A 1 88 ? 9.020 -7.485 22.792 1.00 48.51 80 PRO A N 1
ATOM 598 C CA . PRO A 1 88 ? 9.776 -6.227 22.767 1.00 48.59 80 PRO A CA 1
ATOM 599 C C . PRO A 1 88 ? 10.185 -5.849 24.181 1.00 48.91 80 PRO A C 1
ATOM 600 O O . PRO A 1 88 ? 9.476 -6.137 25.148 1.00 47.80 80 PRO A O 1
ATOM 604 N N . ALA A 1 89 ? 11.345 -5.193 24.298 1.00 50.40 81 ALA A N 1
ATOM 605 C CA . ALA A 1 89 ? 11.835 -4.798 25.617 1.00 51.80 81 ALA A CA 1
ATOM 606 C C . ALA A 1 89 ? 10.800 -3.998 26.400 1.00 52.28 81 ALA A C 1
ATOM 607 O O . ALA A 1 89 ? 10.787 -4.048 27.634 1.00 52.30 81 ALA A O 1
ATOM 609 N N . SER A 1 90 ? 9.922 -3.267 25.705 1.00 52.76 82 SER A N 1
ATOM 610 C CA . SER A 1 90 ? 8.941 -2.436 26.400 1.00 52.61 82 SER A CA 1
ATOM 611 C C . SER A 1 90 ? 7.957 -3.281 27.203 1.00 51.29 82 SER A C 1
ATOM 612 O O . SER A 1 90 ? 7.620 -2.932 28.340 1.00 51.21 82 SER A O 1
ATOM 615 N N . ALA A 1 91 ? 7.474 -4.386 26.627 1.00 49.76 83 ALA A N 1
ATOM 616 C CA . ALA A 1 91 ? 6.560 -5.261 27.359 1.00 48.58 83 ALA A CA 1
ATOM 617 C C . ALA A 1 91 ? 7.206 -5.768 28.639 1.00 47.61 83 ALA A C 1
ATOM 618 O O . ALA A 1 91 ? 6.607 -5.723 29.719 1.00 46.04 83 ALA A O 1
ATOM 620 N N . THR A 1 92 ? 8.439 -6.257 28.533 1.00 48.60 84 THR A N 1
ATOM 621 C CA . THR A 1 92 ? 9.130 -6.742 29.715 1.00 50.25 84 THR A CA 1
ATOM 622 C C . THR A 1 92 ? 9.468 -5.592 30.662 1.00 50.16 84 THR A C 1
ATOM 623 O O . THR A 1 92 ? 9.420 -5.757 31.886 1.00 50.14 84 THR A O 1
ATOM 627 N N . GLU A 1 93 ? 9.768 -4.409 30.117 1.00 50.51 85 GLU A N 1
ATOM 628 C CA . GLU A 1 93 ? 9.911 -3.216 30.951 1.00 51.98 85 GLU A CA 1
ATOM 629 C C . GLU A 1 93 ? 8.620 -2.916 31.704 1.00 50.89 85 GLU A C 1
ATOM 630 O O . GLU A 1 93 ? 8.625 -2.715 32.927 1.00 50.97 85 GLU A O 1
ATOM 636 N N . ARG A 1 94 ? 7.507 -2.836 30.971 1.00 48.94 86 ARG A N 1
ATOM 637 C CA . ARG A 1 94 ? 6.229 -2.474 31.576 1.00 48.15 86 ARG A CA 1
ATOM 638 C C . ARG A 1 94 ? 5.685 -3.578 32.471 1.00 48.39 86 ARG A C 1
ATOM 639 O O . ARG A 1 94 ? 4.815 -3.311 33.306 1.00 49.10 86 ARG A O 1
ATOM 641 N N . HIS A 1 95 ? 6.174 -4.806 32.321 1.00 47.71 87 HIS A N 1
ATOM 642 C CA . HIS A 1 95 ? 5.658 -5.956 33.063 1.00 47.96 87 HIS A CA 1
ATOM 643 C C . HIS A 1 95 ? 6.832 -6.870 33.387 1.00 49.47 87 HIS A C 1
ATOM 644 O O . HIS A 1 95 ? 7.003 -7.932 32.777 1.00 49.36 87 HIS A O 1
ATOM 651 N N . PRO A 1 96 ? 7.665 -6.495 34.360 1.00 51.23 88 PRO A N 1
ATOM 652 C CA . PRO A 1 96 ? 8.921 -7.243 34.578 1.00 51.99 88 PRO A CA 1
ATOM 653 C C . PRO A 1 96 ? 8.727 -8.684 35.032 1.00 52.44 88 PRO A C 1
ATOM 654 O O . PRO A 1 96 ? 9.625 -9.517 34.817 1.00 52.45 88 PRO A O 1
ATOM 658 N N . GLN A 1 97 ? 7.588 -9.007 35.645 1.00 52.75 89 GLN A N 1
ATOM 659 C CA . GLN A 1 97 ? 7.370 -10.349 36.171 1.00 53.18 89 GLN A CA 1
ATOM 660 C C . GLN A 1 97 ? 7.125 -11.394 35.083 1.00 52.31 89 GLN A C 1
ATOM 661 O O . GLN A 1 97 ? 7.031 -12.584 35.406 1.00 52.40 89 GLN A O 1
ATOM 663 N N . ILE A 1 98 ? 7.023 -10.997 33.808 1.00 50.68 90 ILE A N 1
ATOM 664 C CA . ILE A 1 98 ? 6.896 -11.986 32.738 1.00 49.67 90 ILE A CA 1
ATOM 665 C C . ILE A 1 98 ? 8.217 -12.646 32.380 1.00 51.06 90 ILE A C 1
ATOM 666 O O . ILE A 1 98 ? 8.216 -13.637 31.640 1.00 51.17 90 ILE A O 1
ATOM 671 N N . ALA A 1 99 ? 9.340 -12.123 32.869 1.00 52.76 91 ALA A N 1
ATOM 672 C CA . ALA A 1 99 ? 10.641 -12.708 32.559 1.00 53.77 91 ALA A CA 1
ATOM 673 C C . ALA A 1 99 ? 10.667 -14.174 32.964 1.00 54.50 91 ALA A C 1
ATOM 674 O O . ALA A 1 99 ? 10.383 -14.514 34.119 1.00 55.45 91 ALA A O 1
ATOM 676 N N . GLY A 1 100 ? 10.987 -15.041 32.007 1.00 54.19 92 GLY A N 1
ATOM 677 C CA . GLY A 1 100 ? 11.077 -16.458 32.291 1.00 54.75 92 GLY A CA 1
ATOM 678 C C . GLY A 1 100 ? 9.752 -17.170 32.441 1.00 54.50 92 GLY A C 1
ATOM 679 O O . GLY A 1 100 ? 9.679 -18.177 33.150 1.00 55.76 92 GLY A O 1
ATOM 680 N N . ALA A 1 101 ? 8.693 -16.676 31.805 1.00 52.49 93 ALA A N 1
ATOM 681 C CA . ALA A 1 101 ? 7.394 -17.319 31.861 1.00 50.23 93 ALA A CA 1
ATOM 682 C C . ALA A 1 101 ? 7.088 -17.940 30.507 1.00 48.63 93 ALA A C 1
ATOM 683 O O . ALA A 1 101 ? 7.636 -17.527 29.477 1.00 49.77 93 ALA A O 1
ATOM 685 N N . LYS A 1 102 ? 6.227 -18.955 30.523 1.00 45.60 94 LYS A N 1
ATOM 686 C CA . LYS A 1 102 ? 5.620 -19.455 29.301 1.00 42.32 94 LYS A CA 1
ATOM 687 C C . LYS A 1 102 ? 4.516 -18.481 28.940 1.00 39.83 94 LYS A C 1
ATOM 688 O O . LYS A 1 102 ? 3.699 -18.126 29.793 1.00 40.11 94 LYS A O 1
ATOM 690 N N . ALA A 1 103 ? 4.510 -18.018 27.702 1.00 36.37 95 ALA A N 1
ATOM 691 C CA . ALA A 1 103 ? 3.577 -16.979 27.303 1.00 33.48 95 ALA A CA 1
ATOM 692 C C . ALA A 1 103 ? 2.791 -17.401 26.067 1.00 31.43 95 ALA A C 1
ATOM 693 O O . ALA A 1 103 ? 3.257 -18.197 25.249 1.00 32.71 95 ALA A O 1
ATOM 695 N N . GLN A 1 104 ? 1.588 -16.860 25.938 1.00 29.34 96 GLN A N 1
ATOM 696 C CA . GLN A 1 104 ? 0.813 -17.052 24.724 1.00 27.02 96 GLN A CA 1
ATOM 697 C C . GLN A 1 104 ? 0.091 -15.754 24.409 1.00 24.00 96 GLN A C 1
ATOM 698 O O . GLN A 1 104 ? -0.147 -14.918 25.291 1.00 23.25 96 GLN A O 1
ATOM 704 N N . ALA A 1 105 ? -0.270 -15.605 23.141 1.00 21.72 97 ALA A N 1
ATOM 705 C CA . ALA A 1 105 ? -1.024 -14.444 22.701 1.00 21.03 97 ALA A CA 1
ATOM 706 C C . ALA A 1 105 ? -2.036 -14.862 21.655 1.00 19.52 97 ALA A C 1
ATOM 707 O O . ALA A 1 105 ? -1.764 -15.752 20.828 1.00 20.56 97 ALA A O 1
ATOM 709 N N . LEU A 1 106 ? -3.201 -14.204 21.680 1.00 17.76 98 LEU A N 1
ATOM 710 C CA . LEU A 1 106 ? -4.249 -14.508 20.718 1.00 17.63 98 LEU A CA 1
ATOM 711 C C . LEU A 1 106 ? -4.945 -13.220 20.351 1.00 16.01 98 LEU A C 1
ATOM 712 O O . LEU A 1 106 ? -5.150 -12.364 21.217 1.00 17.31 98 LEU A O 1
ATOM 717 N N . GLY A 1 107 ? -5.286 -13.067 19.075 1.00 14.82 99 GLY A N 1
ATOM 718 C CA . GLY A 1 107 ? -5.948 -11.829 18.687 1.00 14.60 99 GLY A CA 1
ATOM 719 C C . GLY A 1 107 ? -6.400 -11.867 17.247 1.00 13.77 99 GLY A C 1
ATOM 720 O O . GLY A 1 107 ? -6.116 -12.815 16.498 1.00 15.71 99 GLY A O 1
ATOM 721 N N . VAL A 1 108 ? -7.101 -10.805 16.867 1.00 12.94 100 VAL A N 1
ATOM 722 C CA . VAL A 1 108 ? -7.495 -10.554 15.478 1.00 13.95 100 VAL A CA 1
ATOM 723 C C . VAL A 1 108 ? -6.973 -9.178 15.095 1.00 14.37 100 VAL A C 1
ATOM 724 O O . VAL A 1 108 ? -7.111 -8.229 15.856 1.00 15.66 100 VAL A O 1
ATOM 728 N N . SER A 1 109 ? -6.350 -9.062 13.932 1.00 12.89 101 SER A N 1
ATOM 729 C CA A SER A 1 109 ? -5.860 -7.789 13.382 0.58 12.52 101 SER A CA 1
ATOM 730 C CA B SER A 1 109 ? -5.993 -7.751 13.423 0.42 12.97 101 SER A CA 1
ATOM 731 C C . SER A 1 109 ? -6.415 -7.670 11.965 1.00 12.20 101 SER A C 1
ATOM 732 O O . SER A 1 109 ? -6.485 -8.671 11.258 1.00 14.63 101 SER A O 1
ATOM 737 N N . LEU A 1 110 ? -6.778 -6.477 11.532 1.00 10.66 102 LEU A N 1
ATOM 738 C CA . LEU A 1 110 ? -7.324 -6.350 10.189 1.00 9.17 102 LEU A CA 1
ATOM 739 C C . LEU A 1 110 ? -6.975 -4.997 9.582 1.00 9.44 102 LEU A C 1
ATOM 740 O O . LEU A 1 110 ? -6.858 -3.993 10.294 1.00 10.16 102 LEU A O 1
ATOM 745 N N . VAL A 1 111 ? -6.788 -4.980 8.244 1.00 8.96 103 VAL A N 1
ATOM 746 C CA . VAL A 1 111 ? -6.642 -3.732 7.494 1.00 8.85 103 VAL A CA 1
ATOM 747 C C . VAL A 1 111 ? -7.415 -3.896 6.200 1.00 8.71 103 VAL A C 1
ATOM 748 O O . VAL A 1 111 ? -7.227 -4.908 5.514 1.00 9.35 103 VAL A O 1
ATOM 752 N N . ILE A 1 112 ? -8.319 -2.939 5.896 1.00 8.01 104 ILE A N 1
ATOM 753 C CA . ILE A 1 112 ? -9.203 -3.016 4.741 1.00 8.68 104 ILE A CA 1
ATOM 754 C C . ILE A 1 112 ? -8.979 -1.787 3.890 1.00 9.55 104 ILE A C 1
ATOM 755 O O . ILE A 1 112 ? -9.177 -0.661 4.370 1.00 10.20 104 ILE A O 1
ATOM 760 N N . HIS A 1 113 ? -8.602 -2.001 2.613 1.00 8.94 105 HIS A N 1
ATOM 761 C CA . HIS A 1 113 ? -8.347 -0.928 1.632 1.00 8.31 105 HIS A CA 1
ATOM 762 C C . HIS A 1 113 ? -9.439 -0.971 0.556 1.00 9.63 105 HIS A C 1
ATOM 763 O O . HIS A 1 113 ? -9.391 -1.830 -0.341 1.00 10.26 105 HIS A O 1
ATOM 770 N N . PRO A 1 114 ? -10.423 -0.067 0.593 1.00 9.67 106 PRO A N 1
ATOM 771 C CA . PRO A 1 114 ? -11.488 -0.073 -0.439 1.00 10.32 106 PRO A CA 1
ATOM 772 C C . PRO A 1 114 ? -10.936 0.405 -1.786 1.00 10.31 106 PRO A C 1
ATOM 773 O O . PRO A 1 114 ? -10.024 1.231 -1.856 1.00 11.05 106 PRO A O 1
ATOM 777 N N . LYS A 1 115 ? -11.540 -0.082 -2.870 1.00 10.60 107 LYS A N 1
ATOM 778 C CA . LYS A 1 115 ? -11.213 0.383 -4.221 1.00 11.55 107 LYS A CA 1
ATOM 779 C C . LYS A 1 115 ? -11.631 1.845 -4.419 1.00 11.73 107 LYS A C 1
ATOM 780 O O . LYS A 1 115 ? -10.880 2.639 -5.002 1.00 12.67 107 LYS A O 1
ATOM 786 N N . ASN A 1 116 ? -12.817 2.213 -3.949 1.00 11.79 108 ASN A N 1
ATOM 787 C CA . ASN A 1 116 ? -13.348 3.569 -4.168 1.00 11.17 108 ASN A CA 1
ATOM 788 C C . ASN A 1 116 ? -12.669 4.561 -3.207 1.00 11.57 108 ASN A C 1
ATOM 789 O O . ASN A 1 116 ? -12.754 4.381 -1.973 1.00 12.29 108 ASN A O 1
ATOM 794 N N . PRO A 1 117 ? -12.013 5.631 -3.719 1.00 11.40 109 PRO A N 1
ATOM 795 C CA . PRO A 1 117 ? -11.380 6.628 -2.826 1.00 11.35 109 PRO A CA 1
ATOM 796 C C . PRO A 1 117 ? -12.346 7.247 -1.833 1.00 11.86 109 PRO A C 1
ATOM 797 O O . PRO A 1 117 ? -11.904 7.835 -0.839 1.00 12.47 109 PRO A O 1
ATOM 801 N N . ASN A 1 118 ? -13.640 7.190 -2.102 1.00 12.36 110 ASN A N 1
ATOM 802 C CA . ASN A 1 118 ? -14.615 7.785 -1.192 1.00 12.34 110 ASN A CA 1
ATOM 803 C C . ASN A 1 118 ? -14.867 6.930 0.052 1.00 12.90 110 ASN A C 1
ATOM 804 O O . ASN A 1 118 ? -15.585 7.395 0.946 1.00 13.71 110 ASN A O 1
ATOM 809 N N . ILE A 1 119 ? -14.307 5.728 0.147 1.00 11.55 111 ILE A N 1
ATOM 810 C CA . ILE A 1 119 ? -14.372 4.940 1.382 1.00 11.19 111 ILE A CA 1
ATOM 811 C C . ILE A 1 119 ? -12.984 4.896 2.004 1.00 11.36 111 ILE A C 1
ATOM 812 O O . ILE A 1 119 ? -12.031 4.498 1.330 1.00 11.79 111 ILE A O 1
ATOM 817 N N . PRO A 1 120 ? -12.824 5.290 3.259 1.00 10.70 112 PRO A N 1
ATOM 818 C CA . PRO A 1 120 ? -11.488 5.255 3.899 1.00 10.26 112 PRO A CA 1
ATOM 819 C C . PRO A 1 120 ? -10.911 3.860 4.025 1.00 9.96 112 PRO A C 1
ATOM 820 O O . PRO A 1 120 ? -11.645 2.875 4.181 1.00 10.76 112 PRO A O 1
ATOM 824 N N . THR A 1 121 ? -9.571 3.791 4.020 1.00 8.98 113 THR A N 1
ATOM 825 C CA . THR A 1 121 ? -8.879 2.640 4.606 1.00 8.83 113 THR A CA 1
ATOM 826 C C . THR A 1 121 ? -9.225 2.576 6.092 1.00 9.55 113 THR A C 1
ATOM 827 O O . THR A 1 121 ? -9.549 3.600 6.709 1.00 9.65 113 THR A O 1
ATOM 831 N N . SER A 1 122 ? -9.233 1.370 6.653 1.00 9.14 114 SER A N 1
ATOM 832 C CA . SER A 1 122 ? -9.514 1.235 8.089 1.00 8.53 114 SER A CA 1
ATOM 833 C C . SER A 1 122 ? -8.741 0.050 8.660 1.00 8.66 114 SER A C 1
ATOM 834 O O . SER A 1 122 ? -8.256 -0.841 7.922 1.00 9.47 114 SER A O 1
ATOM 837 N N . HIS A 1 123 ? -8.601 0.060 9.989 1.00 8.89 115 HIS A N 1
ATOM 838 C CA . HIS A 1 123 ? -7.775 -0.905 10.720 1.00 8.66 115 HIS A CA 1
ATOM 839 C C . HIS A 1 123 ? -8.416 -1.167 12.070 1.00 8.82 115 HIS A C 1
ATOM 840 O O . HIS A 1 123 ? -8.985 -0.254 12.688 1.00 9.28 115 HIS A O 1
ATOM 847 N N . ALA A 1 124 ? -8.311 -2.409 12.532 1.00 9.83 116 ALA A N 1
ATOM 848 C CA . ALA A 1 124 ? -8.755 -2.732 13.891 1.00 10.07 116 ALA A CA 1
ATOM 849 C C . ALA A 1 124 ? -7.900 -3.867 14.440 1.00 10.31 116 ALA A C 1
ATOM 850 O O . ALA A 1 124 ? -7.255 -4.605 13.683 1.00 11.57 116 ALA A O 1
ATOM 852 N N . ASN A 1 125 ? -7.894 -4.009 15.770 1.00 11.18 117 ASN A N 1
ATOM 853 C CA . ASN A 1 125 ? -7.121 -5.073 16.410 1.00 11.83 117 ASN A CA 1
ATOM 854 C C . ASN A 1 125 ? -7.745 -5.302 17.782 1.00 11.17 117 ASN A C 1
ATOM 855 O O . ASN A 1 125 ? -8.145 -4.344 18.445 1.00 12.39 117 ASN A O 1
ATOM 860 N N . VAL A 1 126 ? -7.848 -6.570 18.197 1.00 12.14 118 VAL A N 1
ATOM 861 C CA . VAL A 1 126 ? -8.169 -6.895 19.595 1.00 12.02 118 VAL A CA 1
ATOM 862 C C . VAL A 1 126 ? -7.341 -8.118 19.960 1.00 12.90 118 VAL A C 1
ATOM 863 O O . VAL A 1 126 ? -7.241 -9.056 19.154 1.00 13.91 118 VAL A O 1
ATOM 867 N N . ARG A 1 127 ? -6.708 -8.095 21.146 1.00 12.30 119 ARG A N 1
ATOM 868 C CA . ARG A 1 127 ? -5.782 -9.171 21.470 1.00 13.50 119 ARG A CA 1
ATOM 869 C C . ARG A 1 127 ? -5.606 -9.312 22.969 1.00 14.31 119 ARG A C 1
ATOM 870 O O . ARG A 1 127 ? -5.887 -8.391 23.748 1.00 14.73 119 ARG A O 1
ATOM 878 N N . LEU A 1 128 ? -5.181 -10.515 23.356 1.00 14.35 120 LEU A N 1
ATOM 879 C CA . LEU A 1 128 ? -4.915 -10.871 24.745 1.00 15.82 120 LEU A CA 1
ATOM 880 C C . LEU A 1 128 ? -3.551 -11.517 24.837 1.00 16.62 120 LEU A C 1
ATOM 881 O O . LEU A 1 128 ? -3.179 -12.333 23.980 1.00 17.26 120 LEU A O 1
ATOM 886 N N . PHE A 1 129 ? -2.798 -11.121 25.851 1.00 16.70 121 PHE A N 1
ATOM 887 C CA . PHE A 1 129 ? -1.522 -11.740 26.142 1.00 18.21 121 PHE A CA 1
ATOM 888 C C . PHE A 1 129 ? -1.587 -12.350 27.535 1.00 18.97 121 PHE A C 1
ATOM 889 O O . PHE A 1 129 ? -2.126 -11.731 28.457 1.00 18.49 121 PHE A O 1
ATOM 897 N N . VAL A 1 130 ? -1.043 -13.568 27.703 1.00 21.81 122 VAL A N 1
ATOM 898 C CA . VAL A 1 130 ? -1.024 -14.238 29.007 1.00 24.61 122 VAL A CA 1
ATOM 899 C C . VAL A 1 130 ? 0.345 -14.869 29.238 1.00 27.13 122 VAL A C 1
ATOM 900 O O . VAL A 1 130 ? 0.851 -15.591 28.371 1.00 27.76 122 VAL A O 1
ATOM 904 N N . ALA A 1 131 ? 0.946 -14.589 30.398 1.00 28.85 123 ALA A N 1
ATOM 905 C CA . ALA A 1 131 ? 2.217 -15.194 30.803 1.00 32.25 123 ALA A CA 1
ATOM 906 C C . ALA A 1 131 ? 2.010 -16.002 32.073 1.00 37.20 123 ALA A C 1
ATOM 907 O O . ALA A 1 131 ? 1.486 -15.490 33.067 1.00 36.72 123 ALA A O 1
ATOM 909 N N . GLU A 1 132 ? 2.438 -17.252 32.045 1.00 41.82 124 GLU A N 1
ATOM 910 C CA . GLU A 1 132 ? 2.174 -18.183 33.130 1.00 48.51 124 GLU A CA 1
ATOM 911 C C . GLU A 1 132 ? 3.493 -18.669 33.697 1.00 51.10 124 GLU A C 1
ATOM 912 O O . GLU A 1 132 ? 4.399 -19.028 32.940 1.00 51.06 124 GLU A O 1
ATOM 918 N N . ARG A 1 133 ? 3.603 -18.661 35.025 1.00 53.67 125 ARG A N 1
ATOM 919 C CA . ARG A 1 133 ? 4.741 -19.238 35.723 1.00 55.67 125 ARG A CA 1
ATOM 920 C C . ARG A 1 133 ? 4.234 -20.191 36.798 1.00 57.00 125 ARG A C 1
ATOM 921 O O . ARG A 1 133 ? 3.113 -20.046 37.301 1.00 56.59 125 ARG A O 1
ATOM 923 N N . GLU A 1 134 ? 5.060 -21.186 37.126 1.00 58.53 126 GLU A N 1
ATOM 924 C CA . GLU A 1 134 ? 4.746 -22.090 38.223 1.00 60.21 126 GLU A CA 1
ATOM 925 C C . GLU A 1 134 ? 4.602 -21.300 39.517 1.00 61.04 126 GLU A C 1
ATOM 926 O O . GLU A 1 134 ? 5.408 -20.411 39.813 1.00 61.44 126 GLU A O 1
ATOM 928 N N . ASP A 1 135 ? 3.543 -21.600 40.267 1.00 61.53 127 ASP A N 1
ATOM 929 C CA . ASP A 1 135 ? 3.303 -21.027 41.594 1.00 62.62 127 ASP A CA 1
ATOM 930 C C . ASP A 1 135 ? 3.094 -19.515 41.570 1.00 62.42 127 ASP A C 1
ATOM 931 O O . ASP A 1 135 ? 3.227 -18.853 42.605 1.00 63.44 127 ASP A O 1
ATOM 933 N N . GLN A 1 136 ? 2.760 -18.955 40.412 1.00 60.20 128 GLN A N 1
ATOM 934 C CA . GLN A 1 136 ? 2.428 -17.547 40.289 1.00 58.05 128 GLN A CA 1
ATOM 935 C C . GLN A 1 136 ? 1.107 -17.448 39.545 1.00 54.19 128 GLN A C 1
ATOM 936 O O . GLN A 1 136 ? 0.805 -18.297 38.700 1.00 53.43 128 GLN A O 1
ATOM 938 N N . ASP A 1 137 ? 0.297 -16.442 39.893 1.00 50.76 129 ASP A N 1
ATOM 939 C CA . ASP A 1 137 ? -0.909 -16.190 39.130 1.00 47.17 129 ASP A CA 1
ATOM 940 C C . ASP A 1 137 ? -0.500 -15.742 37.730 1.00 42.95 129 ASP A C 1
ATOM 941 O O . ASP A 1 137 ? 0.611 -15.242 37.530 1.00 42.21 129 ASP A O 1
ATOM 943 N N . PRO A 1 138 ? -1.362 -15.943 36.737 1.00 39.70 130 PRO A N 1
ATOM 944 C CA . PRO A 1 138 ? -1.044 -15.451 35.391 1.00 36.38 130 PRO A CA 1
ATOM 945 C C . PRO A 1 138 ? -0.924 -13.932 35.358 1.00 32.32 130 PRO A C 1
ATOM 946 O O . PRO A 1 138 ? -1.668 -13.215 36.022 1.00 31.60 130 PRO A O 1
ATOM 950 N N . ILE A 1 139 ? 0.014 -13.450 34.552 1.00 28.73 131 ILE A N 1
ATOM 951 C CA . ILE A 1 139 ? 0.099 -12.042 34.189 1.00 26.32 131 ILE A CA 1
ATOM 952 C C . ILE A 1 139 ? -0.542 -11.909 32.817 1.00 23.95 131 ILE A C 1
ATOM 953 O O . ILE A 1 139 ? -0.232 -12.684 31.903 1.00 25.90 131 ILE A O 1
ATOM 958 N N . TRP A 1 140 ? -1.437 -10.927 32.662 1.00 20.22 132 TRP A N 1
ATOM 959 C CA . TRP A 1 140 ? -2.206 -10.821 31.435 1.00 17.50 132 TRP A CA 1
ATOM 960 C C . TRP A 1 140 ? -2.510 -9.361 31.146 1.00 17.06 132 TRP A C 1
ATOM 961 O O . TRP A 1 140 ? -2.538 -8.516 32.036 1.00 17.17 132 TRP A O 1
ATOM 972 N N . TRP A 1 141 ? -2.738 -9.081 29.876 1.00 15.86 133 TRP A N 1
ATOM 973 C CA . TRP A 1 141 ? -3.317 -7.797 29.500 1.00 15.52 133 TRP A CA 1
ATOM 974 C C . TRP A 1 141 ? -3.901 -7.880 28.099 1.00 13.91 133 TRP A C 1
ATOM 975 O O . TRP A 1 141 ? -3.498 -8.722 27.289 1.00 15.41 133 TRP A O 1
ATOM 986 N N . PHE A 1 142 ? -4.820 -6.960 27.806 1.00 13.38 134 PHE A N 1
ATOM 987 C CA . PHE A 1 142 ? -5.423 -6.864 26.484 1.00 13.06 134 PHE A CA 1
ATOM 988 C C . PHE A 1 142 ? -4.881 -5.631 25.769 1.00 13.33 134 PHE A C 1
ATOM 989 O O . PHE A 1 142 ? -4.340 -4.699 26.389 1.00 13.46 134 PHE A O 1
ATOM 997 N N . GLY A 1 143 ? -5.063 -5.622 24.449 1.00 12.83 135 GLY A N 1
ATOM 998 C CA . GLY A 1 143 ? -4.724 -4.456 23.656 1.00 13.58 135 GLY A CA 1
ATOM 999 C C . GLY A 1 143 ? -5.664 -4.386 22.462 1.00 12.70 135 GLY A C 1
ATOM 1000 O O . GLY A 1 143 ? -6.354 -5.363 22.141 1.00 12.54 135 GLY A O 1
ATOM 1001 N N . GLY A 1 144 ? -5.671 -3.259 21.760 1.00 12.01 136 GLY A N 1
ATOM 1002 C CA . GLY A 1 144 ? -6.536 -3.176 20.595 1.00 11.84 136 GLY A CA 1
ATOM 1003 C C . GLY A 1 144 ? -6.929 -1.756 20.249 1.00 10.40 136 GLY A C 1
ATOM 1004 O O . GLY A 1 144 ? -6.295 -0.794 20.678 1.00 11.53 136 GLY A O 1
ATOM 1005 N N . GLY A 1 145 ? -7.947 -1.644 19.407 1.00 10.29 137 GLY A N 1
ATOM 1006 C CA . GLY A 1 145 ? -8.363 -0.336 18.934 1.00 11.67 137 GLY A CA 1
ATOM 1007 C C . GLY A 1 145 ? -8.934 -0.430 17.529 1.00 10.45 137 GLY A C 1
ATOM 1008 O O . GLY A 1 145 ? -8.962 -1.488 16.922 1.00 11.41 137 GLY A O 1
ATOM 1009 N N . PHE A 1 146 ? -9.372 0.713 17.019 1.00 9.82 138 PHE A N 1
ATOM 1010 C CA . PHE A 1 146 ? -9.737 0.834 15.610 1.00 10.13 138 PHE A CA 1
ATOM 1011 C C . PHE A 1 146 ? -9.485 2.259 15.165 1.00 9.43 138 PHE A C 1
ATOM 1012 O O . PHE A 1 146 ? -9.459 3.180 15.978 1.00 10.70 138 PHE A O 1
ATOM 1020 N N . ASP A 1 147 ? -9.279 2.429 13.851 1.00 8.89 139 ASP A N 1
ATOM 1021 C CA . ASP A 1 147 ? -8.950 3.761 13.367 1.00 8.93 139 ASP A CA 1
ATOM 1022 C C . ASP A 1 147 ? -9.285 3.865 11.878 1.00 9.77 139 ASP A C 1
ATOM 1023 O O . ASP A 1 147 ? -9.353 2.853 11.156 1.00 10.28 139 ASP A O 1
ATOM 1028 N N . LEU A 1 148 ? -9.517 5.110 11.430 1.00 9.33 140 LEU A N 1
ATOM 1029 C CA . LEU A 1 148 ? -10.090 5.418 10.114 1.00 9.47 140 LEU A CA 1
ATOM 1030 C C . LEU A 1 148 ? -9.103 6.297 9.365 1.00 8.92 140 LEU A C 1
ATOM 1031 O O . LEU A 1 148 ? -8.642 7.322 9.894 1.00 9.74 140 LEU A O 1
ATOM 1036 N N . THR A 1 149 ? -8.811 5.923 8.094 1.00 9.32 141 THR A N 1
ATOM 1037 C CA . THR A 1 149 ? -7.805 6.597 7.270 1.00 9.69 141 THR A CA 1
ATOM 1038 C C . THR A 1 149 ? -8.427 7.103 5.969 1.00 9.38 141 THR A C 1
ATOM 1039 O O . THR A 1 149 ? -8.406 6.393 4.948 1.00 10.07 141 THR A O 1
ATOM 1043 N N . PRO A 1 150 ? -9.057 8.285 5.970 1.00 10.62 142 PRO A N 1
ATOM 1044 C CA . PRO A 1 150 ? -9.785 8.753 4.777 1.00 10.76 142 PRO A CA 1
ATOM 1045 C C . PRO A 1 150 ? -8.847 9.344 3.723 1.00 10.49 142 PRO A C 1
ATOM 1046 O O . PRO A 1 150 ? -7.692 9.721 3.987 1.00 11.04 142 PRO A O 1
ATOM 1050 N N . PHE A 1 151 ? -9.431 9.496 2.531 1.00 10.74 143 PHE A N 1
ATOM 1051 C CA . PHE A 1 151 ? -8.824 10.188 1.397 1.00 11.72 143 PHE A CA 1
ATOM 1052 C C . PHE A 1 151 ? -9.637 11.412 1.045 1.00 11.71 143 PHE A C 1
ATOM 1053 O O . PHE A 1 151 ? -9.068 12.507 0.844 1.00 13.98 143 PHE A O 1
ATOM 1061 N N . TYR A 1 152 ? -10.959 11.246 0.960 1.00 13.16 144 TYR A N 1
ATOM 1062 C CA . TYR A 1 152 ? -11.914 12.316 0.705 1.00 13.76 144 TYR A CA 1
ATOM 1063 C C . TYR A 1 152 ? -12.865 12.282 1.901 1.00 16.04 144 TYR A C 1
ATOM 1064 O O . TYR A 1 152 ? -13.981 11.768 1.808 1.00 15.99 144 TYR A O 1
ATOM 1073 N N . PRO A 1 153 ? -12.433 12.822 3.047 1.00 17.29 145 PRO A N 1
ATOM 1074 C CA . PRO A 1 153 ? -13.220 12.698 4.273 1.00 18.47 145 PRO A CA 1
ATOM 1075 C C . PRO A 1 153 ? -14.592 13.350 4.155 1.00 18.11 145 PRO A C 1
ATOM 1076 O O . PRO A 1 153 ? -14.792 14.339 3.451 1.00 18.49 145 PRO A O 1
ATOM 1080 N N . ASP A 1 154 ? -15.517 12.783 4.902 1.00 19.60 146 ASP A N 1
ATOM 1081 C CA . ASP A 1 154 ? -16.879 13.250 5.052 1.00 20.21 146 ASP A CA 1
ATOM 1082 C C . ASP A 1 154 ? -17.051 13.579 6.541 1.00 19.34 146 ASP A C 1
ATOM 1083 O O . ASP A 1 154 ? -16.875 12.708 7.398 1.00 18.79 146 ASP A O 1
ATOM 1088 N N . ASP A 1 155 ? -17.357 14.846 6.858 1.00 19.32 147 ASP A N 1
ATOM 1089 C CA A ASP A 1 155 ? -17.439 15.300 8.254 0.52 19.44 147 ASP A CA 1
ATOM 1090 C CA B ASP A 1 155 ? -17.366 15.241 8.259 0.48 19.01 147 ASP A CA 1
ATOM 1091 C C . ASP A 1 155 ? -18.367 14.419 9.072 1.00 17.55 147 ASP A C 1
ATOM 1092 O O . ASP A 1 155 ? -18.069 14.036 10.214 1.00 17.31 147 ASP A O 1
ATOM 1101 N N . GLN A 1 156 ? -19.538 14.127 8.510 1.00 16.81 148 GLN A N 1
ATOM 1102 C CA . GLN A 1 156 ? -20.516 13.340 9.243 1.00 17.40 148 GLN A CA 1
ATOM 1103 C C . GLN A 1 156 ? -19.991 11.939 9.542 1.00 16.85 148 GLN A C 1
ATOM 1104 O O . GLN A 1 156 ? -20.259 11.385 10.619 1.00 17.07 148 GLN A O 1
ATOM 1110 N N . ASP A 1 157 ? -19.243 11.337 8.598 1.00 15.44 149 ASP A N 1
ATOM 1111 C CA . ASP A 1 157 ? -18.724 10.004 8.884 1.00 14.82 149 ASP A CA 1
ATOM 1112 C C . ASP A 1 157 ? -17.724 10.058 10.030 1.00 13.36 149 ASP A C 1
ATOM 1113 O O . ASP A 1 157 ? -17.671 9.132 10.854 1.00 13.42 149 ASP A O 1
ATOM 1118 N N . VAL A 1 158 ? -16.901 11.119 10.090 1.00 13.41 150 VAL A N 1
ATOM 1119 C CA . VAL A 1 158 ? -15.916 11.213 11.165 1.00 13.08 150 VAL A CA 1
ATOM 1120 C C . VAL A 1 158 ? -16.628 11.348 12.502 1.00 13.55 150 VAL A C 1
ATOM 1121 O O . VAL A 1 158 ? -16.268 10.680 13.490 1.00 13.14 150 VAL A O 1
ATOM 1125 N N . LEU A 1 159 ? -17.684 12.173 12.539 1.00 14.04 151 LEU A N 1
ATOM 1126 C CA . LEU A 1 159 ? -18.451 12.320 13.765 1.00 14.93 151 LEU A CA 1
ATOM 1127 C C . LEU A 1 159 ? -19.114 11.006 14.151 1.00 15.08 151 LEU A C 1
ATOM 1128 O O . LEU A 1 159 ? -19.102 10.627 15.317 1.00 15.30 151 LEU A O 1
ATOM 1133 N N . ASN A 1 160 ? -19.712 10.295 13.193 1.00 14.78 152 ASN A N 1
ATOM 1134 C CA . ASN A 1 160 ? -20.387 9.035 13.535 1.00 14.34 152 ASN A CA 1
ATOM 1135 C C . ASN A 1 160 ? -19.387 7.991 14.008 1.00 13.50 152 ASN A C 1
ATOM 1136 O O . ASN A 1 160 ? -19.697 7.204 14.895 1.00 15.69 152 ASN A O 1
ATOM 1141 N N . TRP A 1 161 ? -18.197 7.943 13.388 1.00 13.46 153 TRP A N 1
ATOM 1142 C CA . TRP A 1 161 ? -17.154 7.020 13.831 1.00 12.48 153 TRP A CA 1
ATOM 1143 C C . TRP A 1 161 ? -16.790 7.285 15.290 1.00 12.57 153 TRP A C 1
ATOM 1144 O O . TRP A 1 161 ? -16.751 6.358 16.126 1.00 13.61 153 TRP A O 1
ATOM 1155 N N . HIS A 1 162 ? -16.490 8.553 15.603 1.00 12.46 154 HIS A N 1
ATOM 1156 C CA . HIS A 1 162 ? -16.155 8.899 16.981 1.00 11.88 154 HIS A CA 1
ATOM 1157 C C . HIS A 1 162 ? -17.331 8.722 17.929 1.00 12.70 154 HIS A C 1
ATOM 1158 O O . HIS A 1 162 ? -17.118 8.306 19.067 1.00 13.73 154 HIS A O 1
ATOM 1165 N N . GLN A 1 163 ? -18.566 9.007 1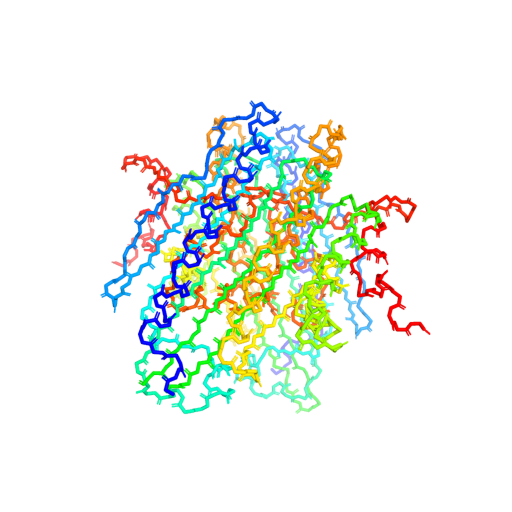7.493 1.00 13.84 155 GLN A N 1
ATOM 1166 C CA . GLN A 1 163 ? -19.709 8.783 18.393 1.00 14.84 155 GLN A CA 1
ATOM 1167 C C . GLN A 1 163 ? -19.858 7.299 18.716 1.00 14.67 155 GLN A C 1
ATOM 1168 O O . GLN A 1 163 ? -20.193 6.941 19.838 1.00 15.80 155 GLN A O 1
ATOM 1174 N N . ALA A 1 164 ? -19.632 6.423 17.726 1.00 14.21 156 ALA A N 1
ATOM 1175 C CA . ALA A 1 164 ? -19.699 4.984 17.976 1.00 15.35 156 ALA A CA 1
ATOM 1176 C C . ALA A 1 164 ? -18.669 4.574 19.025 1.00 14.72 156 ALA A C 1
ATOM 1177 O O . ALA A 1 164 ? -18.976 3.820 19.961 1.00 15.13 156 ALA A O 1
ATOM 1179 N N . ALA A 1 165 ? -17.459 5.125 18.927 1.00 13.58 157 ALA A N 1
ATOM 1180 C CA . ALA A 1 165 ? -16.418 4.842 19.920 1.00 13.26 157 ALA A CA 1
ATOM 1181 C C . ALA A 1 165 ? -16.810 5.389 21.293 1.00 14.10 157 ALA A C 1
ATOM 1182 O O . ALA A 1 165 ? -16.689 4.686 22.300 1.00 14.90 157 ALA A O 1
ATOM 1184 N N . TYR A 1 166 ? -17.324 6.623 21.347 1.00 14.27 158 TYR A N 1
ATOM 1185 C CA . TYR A 1 166 ? -17.725 7.193 22.626 1.00 14.78 158 TYR A CA 1
ATOM 1186 C C . TYR A 1 166 ? -18.805 6.321 23.279 1.00 14.84 158 TYR A C 1
ATOM 1187 O O . TYR A 1 166 ? -18.762 6.039 24.490 1.00 15.46 158 TYR A O 1
ATOM 1196 N N . ASP A 1 167 ? -19.797 5.894 22.483 1.00 15.39 159 ASP A N 1
ATOM 1197 C CA . ASP A 1 167 ? -20.935 5.151 23.030 1.00 16.28 159 ASP A CA 1
ATOM 1198 C C . ASP A 1 167 ? -20.509 3.784 23.546 1.00 15.59 159 ASP A C 1
ATOM 1199 O O . ASP A 1 167 ? -20.985 3.346 24.601 1.00 17.42 159 ASP A O 1
ATOM 1204 N N . LEU A 1 168 ? -19.589 3.096 22.836 1.00 15.92 160 LEU A N 1
ATOM 1205 C CA . LEU A 1 168 ? -19.166 1.771 23.316 1.00 14.74 160 LEU A CA 1
ATOM 1206 C C . LEU A 1 168 ? -18.269 1.868 24.549 1.00 15.07 160 LEU A C 1
ATOM 1207 O O . LEU A 1 168 ? -18.302 0.963 25.410 1.00 15.71 160 LEU A O 1
ATOM 1212 N N . CYS A 1 169 ? -17.533 2.981 24.694 1.00 14.80 161 CYS A N 1
ATOM 1213 C CA . CYS A 1 169 ? -16.667 3.155 25.853 1.00 15.26 161 CYS A CA 1
ATOM 1214 C C . CYS A 1 169 ? -17.441 3.531 27.110 1.00 15.53 161 CYS A C 1
ATOM 1215 O O . CYS A 1 169 ? -16.990 3.211 28.222 1.00 16.26 161 CYS A O 1
ATOM 1218 N N . LYS A 1 170 ? -18.582 4.202 26.955 1.00 17.01 162 LYS A N 1
ATOM 1219 C CA . LYS A 1 170 ? -19.293 4.811 28.081 1.00 17.54 162 LYS A CA 1
ATOM 1220 C C . LYS A 1 170 ? -19.511 3.888 29.276 1.00 18.06 162 LYS A C 1
ATOM 1221 O O . LYS A 1 170 ? -19.209 4.308 30.403 1.00 19.19 162 LYS A O 1
ATOM 1227 N N . PRO A 1 171 ? -19.980 2.645 29.121 1.00 17.48 163 PRO A N 1
ATOM 1228 C CA . PRO A 1 171 ? -20.237 1.831 30.317 1.00 18.41 163 PRO A CA 1
ATOM 1229 C C . PRO A 1 171 ? -18.998 1.468 31.105 1.00 18.02 163 PRO A C 1
ATOM 1230 O O . PRO A 1 171 ? -19.126 1.051 32.274 1.00 19.39 163 PRO A O 1
ATOM 1234 N N . PHE A 1 172 ? -17.811 1.592 30.509 1.00 16.16 164 PHE A N 1
ATOM 1235 C CA . PHE A 1 172 ? -16.589 1.231 31.201 1.00 15.40 164 PHE A CA 1
ATOM 1236 C C . PHE A 1 172 ? -16.032 2.378 32.031 1.00 16.37 164 PHE A C 1
ATOM 1237 O O . PHE A 1 172 ? -15.151 2.140 32.889 1.00 16.66 164 PHE A O 1
ATOM 1245 N N . GLY A 1 173 ? -16.559 3.587 31.854 1.00 17.14 165 GLY A N 1
ATOM 1246 C CA . GLY A 1 173 ? -16.082 4.745 32.582 1.00 16.54 165 GLY A CA 1
ATOM 1247 C C . GLY A 1 173 ? -16.168 5.989 31.726 1.00 16.33 165 GLY A C 1
ATOM 1248 O O . GLY A 1 173 ? -15.989 5.950 30.519 1.00 16.32 165 GLY A O 1
ATOM 1249 N N . ASP A 1 174 ? -16.431 7.124 32.384 1.00 15.30 166 ASP A N 1
ATOM 1250 C CA . ASP A 1 174 ? -16.631 8.379 31.674 1.00 16.33 166 ASP A CA 1
ATOM 1251 C C . ASP A 1 174 ? -15.332 8.945 31.105 1.00 17.58 166 ASP A C 1
ATOM 1252 O O . ASP A 1 174 ? -15.396 9.932 30.371 1.00 20.71 166 ASP A O 1
ATOM 1257 N N . ASN A 1 175 ? -14.189 8.357 31.443 1.00 16.56 167 ASN A N 1
ATOM 1258 C CA . ASN A 1 175 ? -12.880 8.800 30.979 1.00 17.46 167 ASN A CA 1
ATOM 1259 C C . ASN A 1 175 ? -12.266 7.889 29.923 1.00 15.99 167 ASN A C 1
ATOM 1260 O O . ASN A 1 175 ? -11.200 8.223 29.386 1.00 16.78 167 ASN A O 1
ATOM 1265 N N . VAL A 1 176 ? -12.908 6.765 29.606 1.00 15.01 168 VAL A N 1
ATOM 1266 C CA . VAL A 1 176 ? -12.277 5.746 28.774 1.00 13.51 168 VAL A CA 1
ATOM 1267 C C . VAL A 1 176 ? -12.116 6.222 27.330 1.00 13.40 168 VAL A C 1
ATOM 1268 O O . VAL A 1 176 ? -11.039 6.088 26.731 1.00 13.82 168 VAL A O 1
ATOM 1272 N N . TYR A 1 177 ? -13.180 6.757 26.733 1.00 13.91 169 TYR A N 1
ATOM 1273 C CA . TYR A 1 177 ? -13.063 7.274 25.367 1.00 13.67 169 TYR A CA 1
ATOM 1274 C C . TYR A 1 177 ? -11.991 8.347 25.294 1.00 13.76 169 TYR A C 1
ATOM 1275 O O . TYR A 1 177 ? -11.100 8.298 24.424 1.00 13.80 169 TYR A O 1
ATOM 1284 N N . ALA A 1 178 ? -12.013 9.307 26.230 1.00 14.60 170 ALA A N 1
ATOM 1285 C CA . ALA A 1 178 ? -11.012 10.377 26.135 1.00 14.35 170 ALA A CA 1
ATOM 1286 C C . ALA A 1 178 ? -9.594 9.831 26.164 1.00 14.06 170 ALA A C 1
ATOM 1287 O O . ALA A 1 178 ? -8.740 10.264 25.371 1.00 14.27 170 ALA A O 1
ATOM 1289 N N . GLU A 1 179 ? -9.331 8.847 27.029 1.00 13.57 171 GLU A N 1
ATOM 1290 C CA . GLU A 1 179 ? -7.964 8.329 27.145 1.00 13.62 171 GLU A CA 1
ATOM 1291 C C . GLU A 1 179 ? -7.576 7.541 25.894 1.00 12.73 171 GLU A C 1
ATOM 1292 O O . GLU A 1 179 ? -6.442 7.658 25.403 1.00 13.44 171 GLU A O 1
ATOM 1298 N N . HIS A 1 180 ? -8.465 6.671 25.420 1.00 12.13 172 HIS A N 1
ATOM 1299 C CA . HIS A 1 180 ? -8.112 5.790 24.305 1.00 11.69 172 HIS A CA 1
ATOM 1300 C C . HIS A 1 180 ? -8.162 6.523 22.970 1.00 11.14 172 HIS A C 1
ATOM 1301 O O . HIS A 1 180 ? -7.417 6.172 22.035 1.00 11.55 172 HIS A O 1
ATOM 1308 N N . LYS A 1 181 ? -8.965 7.580 22.880 1.00 10.80 173 LYS A N 1
ATOM 1309 C CA . LYS A 1 181 ? -8.979 8.441 21.704 1.00 10.72 173 LYS A CA 1
ATOM 1310 C C . LYS A 1 181 ? -7.669 9.224 21.616 1.00 10.29 173 LYS A C 1
ATOM 1311 O O . LYS A 1 181 ? -7.039 9.295 20.547 1.00 11.17 173 LYS A O 1
ATOM 1317 N N . LYS A 1 182 ? -7.226 9.800 22.740 1.00 11.67 174 LYS A N 1
ATOM 1318 C CA . LYS A 1 182 ? -5.951 10.514 22.770 1.00 12.46 174 LYS A CA 1
ATOM 1319 C C . LYS A 1 182 ? -4.791 9.573 22.455 1.00 12.01 174 LYS A C 1
ATOM 1320 O O . LYS A 1 182 ? -3.871 9.927 21.689 1.00 11.97 174 LYS A O 1
ATOM 1326 N N . TRP A 1 183 ? -4.822 8.362 23.012 1.00 11.05 175 TRP A N 1
ATOM 1327 C CA . TRP A 1 183 ? -3.762 7.396 22.753 1.00 11.86 175 TRP A CA 1
ATOM 1328 C C . TRP A 1 183 ? -3.681 7.065 21.262 1.00 10.66 175 TRP A C 1
ATOM 1329 O O . TRP A 1 183 ? -2.584 7.008 20.689 1.00 10.95 175 TRP A O 1
ATOM 1340 N N . CYS A 1 184 ? -4.836 6.920 20.597 1.00 10.71 176 CYS A N 1
ATOM 1341 C CA . CYS A 1 184 ? -4.843 6.677 19.159 1.00 10.59 176 CYS A CA 1
ATOM 1342 C C . CYS A 1 184 ? -4.190 7.843 18.393 1.00 10.65 176 CYS A C 1
ATOM 1343 O O . CYS A 1 184 ? -3.385 7.624 17.476 1.00 11.11 176 CYS A O 1
ATOM 1346 N N . ASP A 1 185 ? -4.541 9.093 18.743 1.00 10.42 177 ASP A N 1
ATOM 1347 C CA . ASP A 1 185 ? -3.915 10.246 18.092 1.00 10.62 177 ASP A CA 1
ATOM 1348 C C . ASP A 1 185 ? -2.409 10.250 18.331 1.00 11.02 177 ASP A C 1
ATOM 1349 O O . ASP A 1 185 ? -1.630 10.493 17.401 1.00 11.51 177 ASP A O 1
ATOM 1354 N N . ASP A 1 186 ? -1.965 9.953 19.560 1.00 11.11 178 ASP A N 1
ATOM 1355 C CA . ASP A 1 186 ? -0.530 10.021 19.863 1.00 11.10 178 ASP A CA 1
ATOM 1356 C C . ASP A 1 186 ? 0.230 8.931 19.111 1.00 12.32 178 ASP A C 1
ATOM 1357 O O . ASP A 1 186 ? 1.376 9.153 18.668 1.00 14.00 178 ASP A O 1
ATOM 1362 N N . TYR A 1 187 ? -0.373 7.743 18.996 1.00 10.59 179 TYR A N 1
ATOM 1363 C CA . TYR A 1 187 ? 0.333 6.597 18.399 1.00 10.15 179 TYR A CA 1
ATOM 1364 C C . TYR A 1 187 ? 0.426 6.723 16.886 1.00 10.10 179 TYR A C 1
ATOM 1365 O O . TYR A 1 187 ? 1.522 6.540 16.302 1.00 11.61 179 TYR A O 1
ATOM 1374 N N . PHE A 1 188 ? -0.696 7.048 16.247 1.00 10.29 180 PHE A N 1
ATOM 1375 C CA . PHE A 1 188 ? -0.757 7.099 14.779 1.00 10.00 180 PHE A CA 1
ATOM 1376 C C . PHE A 1 188 ? -0.392 8.491 14.255 1.00 10.40 180 PHE A C 1
ATOM 1377 O O . PHE A 1 188 ? -1.193 9.217 13.632 1.00 10.91 180 PHE A O 1
ATOM 1385 N N . TYR A 1 189 ? 0.888 8.830 14.465 1.00 10.53 181 TYR A N 1
ATOM 1386 C CA . TYR A 1 189 ? 1.460 10.096 14.032 1.00 10.87 181 TYR A CA 1
ATOM 1387 C C . TYR A 1 189 ? 2.692 9.769 13.203 1.00 11.00 181 TYR A C 1
ATOM 1388 O O . TYR A 1 189 ? 3.541 8.988 13.643 1.00 12.92 181 TYR A O 1
ATOM 1397 N N . LEU A 1 190 ? 2.775 10.342 12.005 1.00 11.95 182 LEU A N 1
ATOM 1398 C CA . LEU A 1 190 ? 3.937 10.133 11.136 1.00 13.57 182 LEU A CA 1
ATOM 1399 C C . LEU A 1 190 ? 4.881 11.295 11.361 1.00 14.35 182 LEU A C 1
ATOM 1400 O O . LEU A 1 190 ? 4.737 12.358 10.727 1.00 14.12 182 LEU A O 1
ATOM 1405 N N . LYS A 1 191 ? 5.895 11.074 12.203 1.00 14.74 183 LYS A N 1
ATOM 1406 C CA A LYS A 1 191 ? 6.747 12.182 12.631 0.54 16.28 183 LYS A CA 1
ATOM 1407 C CA B LYS A 1 191 ? 6.752 12.178 12.630 0.46 16.13 183 LYS A CA 1
ATOM 1408 C C . LYS A 1 191 ? 7.391 12.877 11.439 1.00 15.08 183 LYS A C 1
ATOM 1409 O O . LYS A 1 191 ? 7.380 14.121 11.354 1.00 16.72 183 LYS A O 1
ATOM 1420 N N . HIS A 1 192 ? 7.942 12.090 10.486 1.00 13.10 184 HIS A N 1
ATOM 1421 C CA . HIS A 1 192 ? 8.720 12.751 9.428 1.00 13.51 184 HIS A CA 1
ATOM 1422 C C . HIS A 1 192 ? 7.859 13.527 8.443 1.00 13.09 184 HIS A C 1
ATOM 1423 O O . HIS A 1 192 ? 8.409 14.315 7.663 1.00 16.28 184 HIS A O 1
ATOM 1430 N N . ARG A 1 193 ? 6.543 13.287 8.414 1.00 11.24 185 ARG A N 1
ATOM 1431 C CA . ARG A 1 193 ? 5.609 14.070 7.599 1.00 11.13 185 ARG A CA 1
ATOM 1432 C C . ARG A 1 193 ? 4.863 15.111 8.416 1.00 12.76 185 ARG A C 1
ATOM 1433 O O . ARG A 1 193 ? 4.136 15.919 7.833 1.00 13.71 185 ARG A O 1
ATOM 1441 N N . ASP A 1 194 ? 5.004 15.101 9.746 1.00 13.05 186 ASP A N 1
ATOM 1442 C CA . ASP A 1 194 ? 4.173 15.927 10.638 1.00 13.24 186 ASP A CA 1
ATOM 1443 C C . ASP A 1 194 ? 2.688 15.841 10.272 1.00 13.28 186 ASP A C 1
ATOM 1444 O O . ASP A 1 194 ? 1.999 16.853 10.115 1.00 14.36 186 ASP A O 1
ATOM 1449 N N . GLU A 1 195 ? 2.199 14.611 10.134 1.00 12.29 187 GLU A N 1
ATOM 1450 C CA . GLU A 1 195 ? 0.797 14.344 9.823 1.00 11.80 187 GLU A CA 1
ATOM 1451 C C . GLU A 1 195 ? 0.306 13.227 10.732 1.00 10.55 187 GLU A C 1
ATOM 1452 O O . GLU A 1 195 ? 1.043 12.263 10.983 1.00 11.41 187 GLU A O 1
ATOM 1458 N N . GLN A 1 196 ? -0.962 13.298 11.151 1.00 10.73 188 GLN A N 1
ATOM 1459 C CA . GLN A 1 196 ? -1.624 12.098 11.661 1.00 10.08 188 GLN A CA 1
ATOM 1460 C C . GLN A 1 196 ? -1.803 11.092 10.523 1.00 9.87 188 GLN A C 1
ATOM 1461 O O . GLN A 1 196 ? -1.920 11.473 9.349 1.00 11.19 188 GLN A O 1
ATOM 1467 N N . ARG A 1 197 ? -1.868 9.790 10.859 1.00 8.57 189 ARG A N 1
ATOM 1468 C CA . ARG A 1 197 ? -2.188 8.814 9.824 1.00 7.78 189 ARG A CA 1
ATOM 1469 C C . ARG A 1 197 ? -3.629 8.949 9.332 1.00 7.77 189 ARG A C 1
ATOM 1470 O O . ARG A 1 197 ? -3.922 8.683 8.158 1.00 9.91 189 ARG A O 1
ATOM 1478 N N . GLY A 1 198 ? -4.546 9.298 10.226 1.00 8.94 190 GLY A N 1
ATOM 1479 C CA . GLY A 1 198 ? -5.953 9.306 9.884 1.00 10.11 190 GLY A CA 1
ATOM 1480 C C . GLY A 1 198 ? -6.727 10.230 10.819 1.00 9.48 190 GLY A C 1
ATOM 1481 O O . GLY A 1 198 ? -6.165 11.163 11.400 1.00 11.38 190 GLY A O 1
ATOM 1482 N N . VAL A 1 199 ? -8.036 9.961 10.932 1.00 9.48 191 VAL A N 1
ATOM 1483 C CA . VAL A 1 199 ? -8.898 10.728 11.840 1.00 10.44 191 VAL A CA 1
ATOM 1484 C C . VAL A 1 199 ? -9.117 10.010 13.163 1.00 10.55 191 VAL A C 1
ATOM 1485 O O . VAL A 1 199 ? -9.946 10.449 13.975 1.00 12.81 191 VAL A O 1
ATOM 1489 N N . GLY A 1 200 ? -8.363 8.946 13.428 1.00 10.05 192 GLY A N 1
ATOM 1490 C CA . GLY A 1 200 ? -8.326 8.373 14.760 1.00 10.66 192 GLY A CA 1
ATOM 1491 C C . GLY A 1 200 ? -9.433 7.392 15.050 1.00 9.67 192 GLY A C 1
ATOM 1492 O O . GLY A 1 200 ? -9.973 6.714 14.146 1.00 9.39 192 GLY A O 1
ATOM 1493 N N . GLY A 1 201 ? -9.748 7.282 16.339 1.00 10.31 193 GLY A N 1
ATOM 1494 C CA . GLY A 1 201 ? -10.595 6.219 16.832 1.00 11.04 193 GLY A CA 1
ATOM 1495 C C . GLY A 1 201 ? -10.139 5.865 18.231 1.00 10.17 193 GLY A C 1
ATOM 1496 O O . GLY A 1 201 ? -10.061 6.764 19.081 1.00 12.61 193 GLY A O 1
ATOM 1497 N N . LEU A 1 202 ? -9.846 4.583 18.499 1.00 9.58 194 LEU A N 1
ATOM 1498 C CA . LEU A 1 202 ? -9.414 4.145 19.840 1.00 9.78 194 LEU A CA 1
ATOM 1499 C C . LEU A 1 202 ? -8.113 3.351 19.700 1.00 10.20 194 LEU A C 1
ATOM 1500 O O . LEU A 1 202 ? -7.896 2.644 18.693 1.00 10.50 194 LEU A O 1
ATOM 1505 N N . PHE A 1 203 ? -7.255 3.469 20.705 1.00 9.80 195 PHE A N 1
ATOM 1506 C CA . PHE A 1 203 ? -6.068 2.633 20.787 1.00 10.69 195 PHE A CA 1
ATOM 1507 C C . PHE A 1 203 ? -5.740 2.410 22.254 1.00 10.90 195 PHE A C 1
ATOM 1508 O O . PHE A 1 203 ? -5.842 3.345 23.060 1.00 11.15 195 PHE A O 1
ATOM 1516 N N . PHE A 1 204 ? -5.330 1.193 22.605 1.00 11.56 196 PHE A N 1
ATOM 1517 C CA . PHE A 1 204 ? -4.970 0.917 24.007 1.00 12.47 196 PHE A CA 1
ATOM 1518 C C . PHE A 1 204 ? -4.075 -0.322 24.045 1.00 13.05 196 PHE A C 1
ATOM 1519 O O . PHE A 1 204 ? -4.070 -1.141 23.122 1.00 13.34 196 PHE A O 1
ATOM 1527 N N . ASP A 1 205 ? -3.274 -0.423 25.103 1.00 13.18 197 ASP A N 1
ATOM 1528 C CA . ASP A 1 205 ? -2.437 -1.595 25.313 1.00 13.55 197 ASP A CA 1
ATOM 1529 C C . ASP A 1 205 ? -2.307 -1.743 26.814 1.00 14.50 197 ASP A C 1
ATOM 1530 O O . ASP A 1 205 ? -2.721 -0.853 27.560 1.00 14.65 197 ASP A O 1
ATOM 1535 N N . ASP A 1 206 ? -1.720 -2.862 27.259 1.00 14.24 198 ASP A N 1
ATOM 1536 C CA . ASP A 1 206 ? -1.421 -3.070 28.673 1.00 15.00 198 ASP A CA 1
ATOM 1537 C C . ASP A 1 206 ? -2.685 -2.985 29.520 1.00 15.33 198 ASP A C 1
ATOM 1538 O O . ASP A 1 206 ? -2.625 -2.602 30.699 1.00 16.89 198 ASP A O 1
ATOM 1543 N N . LEU A 1 207 ? -3.835 -3.351 28.940 1.00 14.31 199 LEU A N 1
ATOM 1544 C CA . LEU A 1 207 ? -5.115 -3.148 29.625 1.00 14.08 199 LEU A CA 1
ATOM 1545 C C . LEU A 1 207 ? -5.367 -4.312 30.576 1.00 14.76 199 LEU A C 1
ATOM 1546 O O . LEU A 1 207 ? -5.695 -5.428 30.152 1.00 16.32 199 LEU A O 1
ATOM 1551 N N . ASN A 1 208 ? -5.251 -4.035 31.881 1.00 14.23 200 ASN A N 1
ATOM 1552 C CA . ASN A 1 208 ? -5.555 -5.030 32.912 1.00 14.89 200 ASN A CA 1
ATOM 1553 C C . ASN A 1 208 ? -6.005 -4.346 34.206 1.00 16.23 200 ASN A C 1
ATOM 1554 O O . ASN A 1 208 ? -5.914 -4.952 35.285 1.00 17.98 200 ASN A O 1
ATOM 1559 N N . CYS A 1 209 ? -6.455 -3.090 34.116 1.00 16.97 201 CYS A N 1
ATOM 1560 C CA . CYS A 1 209 ? -6.805 -2.304 35.304 1.00 18.50 201 CYS A CA 1
ATOM 1561 C C . CYS A 1 209 ? -8.210 -2.577 35.794 1.00 18.32 201 CYS A C 1
ATOM 1562 O O . CYS A 1 209 ? -8.568 -2.120 36.881 1.00 19.45 201 CYS A O 1
ATOM 1565 N N . TRP A 1 210 ? -9.040 -3.202 34.979 1.00 18.61 202 TRP A N 1
ATOM 1566 C CA . TRP A 1 210 ? -10.355 -3.652 35.405 1.00 18.22 202 TRP A CA 1
ATOM 1567 C C . TRP A 1 210 ? -10.290 -5.157 35.592 1.00 19.37 202 TRP A C 1
ATOM 1568 O O . TRP A 1 210 ? -9.369 -5.824 35.110 1.00 19.96 202 TRP A O 1
ATOM 1579 N N . ASP A 1 211 ? -11.279 -5.711 36.286 1.00 21.20 203 ASP A N 1
ATOM 1580 C CA . ASP A 1 211 ? -11.256 -7.158 36.410 1.00 22.81 203 ASP A CA 1
ATOM 1581 C C . ASP A 1 211 ? -11.277 -7.791 35.018 1.00 22.86 203 ASP A C 1
ATOM 1582 O O . ASP A 1 211 ? -11.706 -7.178 34.039 1.00 21.60 203 ASP A O 1
ATOM 1587 N N . PHE A 1 212 ? -10.772 -9.027 34.938 1.00 22.77 204 PHE A N 1
ATOM 1588 C CA . PHE A 1 212 ? -10.590 -9.705 33.656 1.00 23.40 204 PHE A CA 1
ATOM 1589 C C . PHE A 1 212 ? -11.842 -9.689 32.798 1.00 22.05 204 PHE A C 1
ATOM 1590 O O . PHE A 1 212 ? -11.772 -9.400 31.589 1.00 21.23 204 PHE A O 1
ATOM 1598 N N . GLU A 1 213 ? -12.992 -10.059 33.375 1.00 24.00 205 GLU A N 1
ATOM 1599 C CA A GLU A 1 213 ? -14.224 -10.119 32.594 0.44 25.20 205 GLU A CA 1
ATOM 1600 C CA B GLU A 1 213 ? -14.200 -10.123 32.563 0.56 24.76 205 GLU A CA 1
ATOM 1601 C C . GLU A 1 213 ? -14.613 -8.751 32.034 1.00 23.77 205 GLU A C 1
ATOM 1602 O O . GLU A 1 213 ? -15.124 -8.659 30.915 1.00 24.43 205 GLU A O 1
ATOM 1613 N N . THR A 1 214 ? -14.390 -7.679 32.799 1.00 22.74 206 THR A N 1
ATOM 1614 C CA . THR A 1 214 ? -14.694 -6.351 32.278 1.00 21.85 206 THR A CA 1
ATOM 1615 C C . THR A 1 214 ? -13.777 -6.037 31.099 1.00 20.59 206 THR A C 1
ATOM 1616 O O . THR A 1 214 ? -14.239 -5.521 30.072 1.00 20.19 206 THR A O 1
ATOM 1620 N N . CYS A 1 215 ? -12.487 -6.420 31.189 1.00 19.13 207 CYS A N 1
ATOM 1621 C CA . CYS A 1 215 ? -11.558 -6.175 30.065 1.00 17.96 207 CYS A CA 1
ATOM 1622 C C . CYS A 1 215 ? -11.952 -6.974 28.825 1.00 17.42 207 CYS A C 1
ATOM 1623 O O . CYS A 1 215 ? -11.903 -6.446 27.699 1.00 16.44 207 CYS A O 1
ATOM 1626 N N . PHE A 1 216 ? -12.397 -8.234 29.008 1.00 17.31 208 PHE A N 1
ATOM 1627 C CA . PHE A 1 216 ? -12.851 -9.045 27.870 1.00 18.88 208 PHE A CA 1
ATOM 1628 C C . PHE A 1 216 ? -14.096 -8.424 27.255 1.00 17.92 208 PHE A C 1
ATOM 1629 O O . PHE A 1 216 ? -14.204 -8.314 26.023 1.00 17.98 208 PHE A O 1
ATOM 1637 N N . LYS A 1 217 ? -15.042 -7.966 28.102 1.00 19.19 209 LYS A N 1
ATOM 1638 C CA . LYS A 1 217 ? -16.206 -7.252 27.573 1.00 19.51 209 LYS A CA 1
ATOM 1639 C C . LYS A 1 217 ? -15.803 -5.999 26.793 1.00 17.54 209 LYS A C 1
ATOM 1640 O O . LYS A 1 217 ? -16.448 -5.651 25.789 1.00 17.04 209 LYS A O 1
ATOM 1646 N N . TYR A 1 218 ? -14.730 -5.324 27.204 1.00 16.77 210 TYR A N 1
ATOM 1647 C CA . TYR A 1 218 ? -14.284 -4.154 26.443 1.00 15.43 210 TYR A CA 1
ATOM 1648 C C . TYR A 1 218 ? -13.775 -4.546 25.063 1.00 14.64 210 TYR A C 1
ATOM 1649 O O . TYR A 1 218 ? -14.137 -3.907 24.082 1.00 14.55 210 TYR A O 1
ATOM 1658 N N . ILE A 1 219 ? -12.910 -5.565 24.962 1.00 14.95 211 ILE A N 1
ATOM 1659 C CA . ILE A 1 219 ? -12.446 -5.933 23.626 1.00 14.81 211 ILE A CA 1
ATOM 1660 C C . ILE A 1 219 ? -13.594 -6.435 22.759 1.00 14.11 211 ILE A C 1
ATOM 1661 O O . ILE A 1 219 ? -13.595 -6.214 21.542 1.00 14.43 211 ILE A O 1
ATOM 1666 N N . GLN A 1 220 ? -14.628 -7.038 23.364 1.00 14.28 212 GLN A N 1
ATOM 1667 C CA . GLN A 1 220 ? -15.800 -7.389 22.563 1.00 15.79 212 GLN A CA 1
ATOM 1668 C C . GLN A 1 220 ? -16.474 -6.131 22.013 1.00 15.48 212 GLN A C 1
ATOM 1669 O O . GLN A 1 220 ? -16.861 -6.068 20.827 1.00 14.80 212 GLN A O 1
ATOM 1675 N N . ALA A 1 221 ? -16.642 -5.123 22.878 1.00 15.73 213 ALA A N 1
ATOM 1676 C CA . ALA A 1 221 ? -17.296 -3.885 22.462 1.00 15.49 213 ALA A CA 1
ATOM 1677 C C . ALA A 1 221 ? -16.479 -3.176 21.380 1.00 14.33 213 ALA A C 1
ATOM 1678 O O . ALA A 1 221 ? -17.049 -2.662 20.406 1.00 15.45 213 ALA A O 1
ATOM 1680 N N . VAL A 1 222 ? -15.145 -3.208 21.495 1.00 13.31 214 VAL A N 1
ATOM 1681 C CA . VAL A 1 222 ? -14.286 -2.545 20.506 1.00 12.16 214 VAL A CA 1
ATOM 1682 C C . VAL A 1 222 ? -14.332 -3.295 19.166 1.00 12.95 214 VAL A C 1
ATOM 1683 O O . VAL A 1 222 ? -14.459 -2.679 18.095 1.00 12.67 214 VAL A O 1
ATOM 1687 N N . GLY A 1 223 ? -14.189 -4.633 19.204 1.00 12.57 215 GLY A N 1
ATOM 1688 C CA . GLY A 1 223 ? -14.186 -5.404 17.959 1.00 13.35 215 GLY A CA 1
ATOM 1689 C C . GLY A 1 223 ? -15.528 -5.349 17.240 1.00 12.63 215 GLY A C 1
ATOM 1690 O O . GLY A 1 223 ? -15.605 -5.094 16.032 1.00 13.18 215 GLY A O 1
ATOM 1691 N N . ASN A 1 224 ? -16.610 -5.608 17.966 1.00 14.24 216 ASN A N 1
ATOM 1692 C CA . ASN A 1 224 ? -17.946 -5.473 17.385 1.00 14.96 216 ASN A CA 1
ATOM 1693 C C . ASN A 1 224 ? -18.211 -4.041 16.947 1.00 14.89 216 ASN A C 1
ATOM 1694 O O . ASN A 1 224 ? -18.893 -3.805 15.940 1.00 15.77 216 ASN A O 1
ATOM 1699 N N . GLY A 1 225 ? -17.691 -3.079 17.709 1.00 13.02 217 GLY A N 1
ATOM 1700 C CA . GLY A 1 225 ? -17.903 -1.678 17.393 1.00 12.97 217 GLY A CA 1
ATOM 1701 C C . GLY A 1 225 ? -17.252 -1.274 16.080 1.00 12.63 217 GLY A C 1
ATOM 1702 O O . GLY A 1 225 ? -17.838 -0.501 15.310 1.00 13.71 217 GLY A O 1
ATOM 1703 N N . TYR A 1 226 ? -16.067 -1.828 15.781 1.00 12.75 218 TYR A N 1
ATOM 1704 C CA . TYR A 1 226 ? -15.449 -1.573 14.484 1.00 12.15 218 TYR A CA 1
ATOM 1705 C C . TYR A 1 226 ? -16.395 -1.997 13.367 1.00 11.84 218 TYR A C 1
ATOM 1706 O O . TYR A 1 226 ? -16.649 -1.224 12.415 1.00 12.73 218 TYR A O 1
ATOM 1715 N N . LEU A 1 227 ? -16.930 -3.233 13.456 1.00 12.25 219 LEU A N 1
ATOM 1716 C CA . LEU A 1 227 ? -17.749 -3.729 12.350 1.00 12.06 219 LEU A CA 1
ATOM 1717 C C . LEU A 1 227 ? -19.002 -2.877 12.189 1.00 12.73 219 LEU A C 1
ATOM 1718 O O . LEU A 1 227 ? -19.408 -2.540 11.064 1.00 13.47 219 LEU A O 1
ATOM 1723 N N . ASN A 1 228 ? -19.656 -2.547 13.312 1.00 13.90 220 ASN A N 1
ATOM 1724 C CA . ASN A 1 228 ? -20.925 -1.827 13.205 1.00 13.95 220 ASN A CA 1
ATOM 1725 C C . ASN A 1 228 ? -20.709 -0.384 12.743 1.00 15.05 220 ASN A C 1
ATOM 1726 O O . ASN A 1 228 ? -21.632 0.211 12.160 1.00 15.61 220 ASN A O 1
ATOM 1731 N N . ALA A 1 229 ? -19.500 0.180 12.955 1.00 13.31 221 ALA A N 1
ATOM 1732 C CA . ALA A 1 229 ? -19.221 1.544 12.511 1.00 13.75 221 ALA A CA 1
ATOM 1733 C C . ALA A 1 229 ? -18.722 1.591 11.076 1.00 12.85 221 ALA A C 1
ATOM 1734 O O . ALA A 1 229 ? -18.968 2.588 10.364 1.00 14.92 221 ALA A O 1
ATOM 1736 N N . ILE A 1 230 ? -18.015 0.547 10.623 1.00 12.76 222 ILE A N 1
ATOM 1737 C CA . ILE A 1 230 ? -17.432 0.642 9.272 1.00 12.23 222 ILE A CA 1
ATOM 1738 C C . ILE A 1 230 ? -18.463 0.324 8.178 1.00 11.92 222 ILE A C 1
ATOM 1739 O O . ILE A 1 230 ? -18.421 0.919 7.084 1.00 11.76 222 ILE A O 1
ATOM 1744 N N . LEU A 1 231 ? -19.396 -0.589 8.439 1.00 13.20 223 LEU A N 1
ATOM 1745 C CA . LEU A 1 231 ? -20.337 -0.964 7.380 1.00 14.42 223 LEU A CA 1
ATOM 1746 C C . LEU A 1 231 ? -21.178 0.200 6.879 1.00 15.06 223 LEU A C 1
ATOM 1747 O O . LEU A 1 231 ? -21.350 0.313 5.657 1.00 15.22 223 LEU A O 1
ATOM 1752 N N . PRO A 1 232 ? -21.721 1.072 7.724 1.00 15.10 224 PRO A N 1
ATOM 1753 C CA . PRO A 1 232 ? -22.473 2.215 7.199 1.00 15.23 224 PRO A CA 1
ATOM 1754 C C . PRO A 1 232 ? -21.638 3.134 6.344 1.00 14.85 224 PRO A C 1
ATOM 1755 O O . PRO A 1 232 ? -22.203 3.797 5.461 1.00 15.92 224 PRO A O 1
ATOM 1759 N N . ILE A 1 233 ? -20.310 3.202 6.567 1.00 14.23 225 ILE A N 1
ATOM 1760 C CA . ILE A 1 233 ? -19.481 4.079 5.745 1.00 12.81 225 ILE A CA 1
ATOM 1761 C C . ILE A 1 233 ? -19.299 3.461 4.362 1.00 13.19 225 ILE A C 1
ATOM 1762 O O . ILE A 1 233 ? -19.382 4.167 3.339 1.00 13.74 225 ILE A O 1
ATOM 1767 N N . PHE A 1 234 ? -19.102 2.129 4.302 1.00 12.85 226 PHE A N 1
ATOM 1768 C CA . PHE A 1 234 ? -19.138 1.451 3.014 1.00 13.03 226 PHE A CA 1
ATOM 1769 C C . PHE A 1 234 ? -20.456 1.711 2.303 1.00 13.51 226 PHE A C 1
ATOM 1770 O O . PHE A 1 234 ? -20.480 2.064 1.116 1.00 14.90 226 PHE A O 1
ATOM 1778 N N . GLU A 1 235 ? -21.574 1.484 2.995 1.00 14.44 227 GLU A N 1
ATOM 1779 C CA . GLU A 1 235 ? -22.861 1.585 2.326 1.00 16.10 227 GLU A CA 1
ATOM 1780 C C . GLU A 1 235 ? -23.067 2.996 1.791 1.00 15.54 227 GLU A C 1
ATOM 1781 O O . GLU A 1 235 ? -23.595 3.183 0.691 1.00 15.71 227 GLU A O 1
ATOM 1787 N N . LYS A 1 236 ? -22.612 3.995 2.535 1.00 15.35 228 LYS A N 1
ATOM 1788 C CA . LYS A 1 236 ? -22.869 5.379 2.161 1.00 15.15 228 LYS A CA 1
ATOM 1789 C C . LYS A 1 236 ? -22.194 5.740 0.838 1.00 14.91 228 LYS A C 1
ATOM 1790 O O . LYS A 1 236 ? -22.751 6.519 0.051 1.00 15.98 228 LYS A O 1
ATOM 1796 N N . HIS A 1 237 ? -20.968 5.234 0.611 1.00 14.69 229 HIS A N 1
ATOM 1797 C CA . HIS A 1 237 ? -20.135 5.695 -0.502 1.00 14.46 229 HIS A CA 1
ATOM 1798 C C . HIS A 1 237 ? -19.872 4.633 -1.566 1.00 14.87 229 HIS A C 1
ATOM 1799 O O . HIS A 1 237 ? -19.159 4.932 -2.537 1.00 14.49 229 HIS A O 1
ATOM 1806 N N . ARG A 1 238 ? -20.340 3.387 -1.374 1.00 14.38 230 ARG A N 1
ATOM 1807 C CA . ARG A 1 238 ? -19.979 2.308 -2.286 1.00 15.08 230 ARG A CA 1
ATOM 1808 C C . ARG A 1 238 ? -20.172 2.704 -3.750 1.00 15.93 230 ARG A C 1
ATOM 1809 O O . ARG A 1 238 ? -19.287 2.454 -4.590 1.00 16.24 230 ARG A O 1
ATOM 1817 N N . GLU A 1 239 ? -21.327 3.303 -4.093 1.00 16.57 231 GLU A N 1
ATOM 1818 C CA . GLU A 1 239 ? -21.649 3.579 -5.494 1.00 17.26 231 GLU A CA 1
ATOM 1819 C C . GLU A 1 239 ? -21.338 5.015 -5.879 1.00 18.63 231 GLU A C 1
ATOM 1820 O O . GLU A 1 239 ? -21.728 5.458 -6.969 1.00 21.06 231 GLU A O 1
ATOM 1826 N N . GLN A 1 240 ? -20.598 5.732 -5.028 1.00 18.93 232 GLN A N 1
ATOM 1827 C CA . GLN A 1 240 ? -20.363 7.137 -5.286 1.00 18.68 232 GLN A CA 1
ATOM 1828 C C . GLN A 1 240 ? -19.272 7.296 -6.335 1.00 19.39 232 GLN A C 1
ATOM 1829 O O . GLN A 1 240 ? -18.172 6.750 -6.167 1.00 20.00 232 GLN A O 1
ATOM 1835 N N . PRO A 1 241 ? -19.532 8.020 -7.430 1.00 21.07 233 PRO A N 1
ATOM 1836 C CA A PRO A 1 241 ? -18.522 8.134 -8.488 0.43 20.82 233 PRO A CA 1
ATOM 1837 C CA B PRO A 1 241 ? -18.523 8.136 -8.490 0.57 20.68 233 PRO A CA 1
ATOM 1838 C C . PRO A 1 241 ? -17.280 8.866 -7.999 1.00 20.34 233 PRO A C 1
ATOM 1839 O O . PRO A 1 241 ? -17.301 9.603 -6.998 1.00 21.77 233 PRO A O 1
ATOM 1846 N N . TYR A 1 242 ? -16.174 8.608 -8.700 1.00 19.43 234 TYR A N 1
ATOM 1847 C CA . TYR A 1 242 ? -14.909 9.278 -8.453 1.00 18.66 234 TYR A CA 1
ATOM 1848 C C . TYR A 1 242 ? -14.142 9.393 -9.762 1.00 19.04 234 TYR A C 1
ATOM 1849 O O . TYR A 1 242 ? -14.371 8.629 -10.717 1.00 21.20 234 TYR A O 1
ATOM 1858 N N . THR A 1 243 ? -13.227 10.359 -9.802 1.00 18.00 235 THR A N 1
ATOM 1859 C CA . THR A 1 243 ? -12.459 10.676 -10.996 1.00 17.76 235 THR A CA 1
ATOM 1860 C C . THR A 1 243 ? -11.104 9.978 -10.970 1.00 16.15 235 THR A C 1
ATOM 1861 O O . THR A 1 243 ? -10.608 9.517 -9.921 1.00 16.19 235 THR A O 1
ATOM 1865 N N . GLU A 1 244 ? -10.464 9.940 -12.140 1.00 18.45 236 GLU A N 1
ATOM 1866 C CA . GLU A 1 244 ? -9.098 9.428 -12.212 1.00 17.93 236 GLU A CA 1
ATOM 1867 C C . GLU A 1 244 ? -8.143 10.219 -11.313 1.00 17.36 236 GLU A C 1
ATOM 1868 O O . GLU A 1 244 ? -7.256 9.638 -10.675 1.00 16.64 236 GLU A O 1
ATOM 1874 N N . ALA A 1 245 ? -8.333 11.539 -11.213 1.00 18.23 237 ALA A N 1
ATOM 1875 C CA . ALA A 1 245 ? -7.509 12.349 -10.313 1.00 17.42 237 ALA A CA 1
ATOM 1876 C C . ALA A 1 245 ? -7.668 11.902 -8.861 1.00 14.63 237 ALA A C 1
ATOM 1877 O O . ALA A 1 245 ? -6.700 11.916 -8.070 1.00 15.18 237 ALA A O 1
ATOM 1879 N N . GLN A 1 246 ? -8.902 11.552 -8.475 1.00 14.48 238 GLN A N 1
ATOM 1880 C CA . GLN A 1 246 ? -9.139 11.108 -7.102 1.00 13.69 238 GLN A CA 1
ATOM 1881 C C . GLN A 1 246 ? -8.514 9.744 -6.855 1.00 12.77 238 GLN A C 1
ATOM 1882 O O . GLN A 1 246 ? -7.978 9.501 -5.766 1.00 12.55 238 GLN A O 1
ATOM 1888 N N . ARG A 1 247 ? -8.536 8.857 -7.864 1.00 12.79 239 ARG A N 1
ATOM 1889 C CA . ARG A 1 247 ? -7.797 7.593 -7.755 1.00 12.23 239 ARG A CA 1
ATOM 1890 C C . ARG A 1 247 ? -6.300 7.859 -7.586 1.00 12.14 239 ARG A C 1
ATOM 1891 O O . ARG A 1 247 ? -5.636 7.259 -6.719 1.00 12.23 239 ARG A O 1
ATOM 1899 N N . GLU A 1 248 ? -5.748 8.791 -8.377 1.00 12.52 240 GLU A N 1
ATOM 1900 C CA . GLU A 1 248 ? -4.315 9.083 -8.228 1.00 13.09 240 GLU A CA 1
ATOM 1901 C C . GLU A 1 248 ? -3.996 9.641 -6.847 1.00 11.70 240 GLU A C 1
ATOM 1902 O O . GLU A 1 248 ? -2.960 9.300 -6.255 1.00 11.94 240 GLU A O 1
ATOM 1908 N N . PHE A 1 249 ? -4.868 10.496 -6.306 1.00 11.82 241 PHE A N 1
ATOM 1909 C CA . PHE A 1 249 ? -4.633 11.021 -4.961 1.00 11.66 241 PHE A CA 1
ATOM 1910 C C . PHE A 1 249 ? -4.703 9.901 -3.921 1.00 10.97 241 PHE A C 1
ATOM 1911 O O . PHE A 1 249 ? -3.890 9.846 -2.979 1.00 11.24 241 PHE A O 1
ATOM 1919 N N . GLN A 1 250 ? -5.687 9.004 -4.055 1.00 10.48 242 GLN A N 1
ATOM 1920 C CA . GLN A 1 250 ? -5.762 7.837 -3.149 1.00 9.86 242 GLN A CA 1
ATOM 1921 C C . GLN A 1 250 ? -4.466 7.025 -3.176 1.00 9.49 242 GLN A C 1
ATOM 1922 O O . GLN A 1 250 ? -3.920 6.646 -2.112 1.00 9.85 242 GLN A O 1
ATOM 1928 N N . LEU A 1 251 ? -3.933 6.744 -4.387 1.00 9.16 243 LEU A N 1
ATOM 1929 C CA . LEU A 1 251 ? -2.691 5.966 -4.447 1.00 9.69 243 LEU A CA 1
ATOM 1930 C C . LEU A 1 251 ? -1.528 6.713 -3.792 1.00 9.08 243 LEU A C 1
ATOM 1931 O O . LEU A 1 251 ? -0.726 6.093 -3.080 1.00 9.44 243 LEU A O 1
ATOM 1936 N N . TYR A 1 2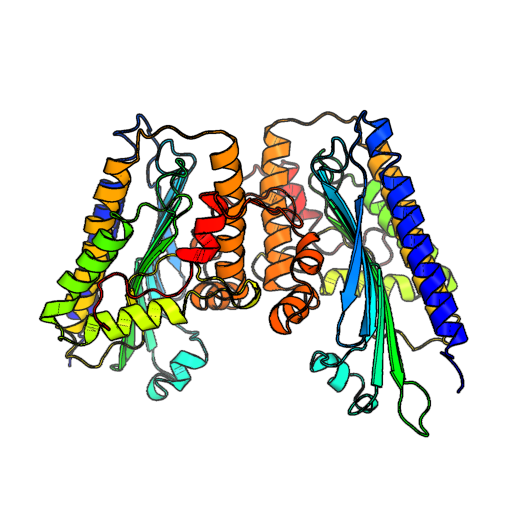52 ? -1.428 8.036 -4.030 1.00 9.71 244 TYR A N 1
ATOM 1937 C CA . TYR A 1 252 ? -0.413 8.872 -3.368 1.00 9.74 244 TYR A CA 1
ATOM 1938 C C . TYR A 1 252 ? -0.570 8.827 -1.828 1.00 9.98 244 TYR A C 1
ATOM 1939 O O . TYR A 1 252 ? 0.416 8.632 -1.082 1.00 10.05 244 TYR A O 1
ATOM 1948 N N . ARG A 1 253 ? -1.806 8.959 -1.334 1.00 9.80 245 ARG A N 1
ATOM 1949 C CA . ARG A 1 253 ? -2.031 8.897 0.113 1.00 10.15 245 ARG A CA 1
ATOM 1950 C C . ARG A 1 253 ? -1.724 7.510 0.677 1.00 8.83 245 ARG A C 1
ATOM 1951 O O . ARG A 1 253 ? -1.278 7.395 1.823 1.00 10.22 245 ARG A O 1
ATOM 1959 N N . ARG A 1 254 ? -1.935 6.450 -0.106 1.00 8.40 246 ARG A N 1
ATOM 1960 C CA . ARG A 1 254 ? -1.571 5.110 0.356 1.00 8.27 246 ARG A CA 1
ATOM 1961 C C . ARG A 1 254 ? -0.066 4.980 0.578 1.00 8.52 246 ARG A C 1
ATOM 1962 O O . ARG A 1 254 ? 0.362 4.177 1.410 1.00 8.73 246 ARG A O 1
ATOM 1970 N N . GLY A 1 255 ? 0.754 5.768 -0.127 1.00 8.32 247 GLY A N 1
ATOM 1971 C CA . GLY A 1 255 ? 2.186 5.760 0.169 1.00 8.73 247 GLY A CA 1
ATOM 1972 C C . GLY A 1 255 ? 2.472 6.225 1.594 1.00 8.69 247 GLY A C 1
ATOM 1973 O O . GLY A 1 255 ? 3.397 5.720 2.244 1.00 9.22 247 GLY A O 1
ATOM 1974 N N . ARG A 1 256 ? 1.648 7.147 2.127 1.00 8.86 248 ARG A N 1
ATOM 1975 C CA . ARG A 1 256 ? 1.804 7.559 3.527 1.00 9.37 248 ARG A CA 1
ATOM 1976 C C . ARG A 1 256 ? 1.488 6.407 4.468 1.00 10.38 248 ARG A C 1
ATOM 1977 O O . ARG A 1 256 ? 2.080 6.308 5.564 1.00 11.00 248 ARG A O 1
ATOM 1985 N N . TYR A 1 257 ? 0.478 5.596 4.102 1.00 9.12 249 TYR A N 1
ATOM 1986 C CA . TYR A 1 257 ? 0.132 4.456 4.945 1.00 9.14 249 TYR A CA 1
ATOM 1987 C C . TYR A 1 257 ? 1.294 3.470 5.012 1.00 8.97 249 TYR A C 1
ATOM 1988 O O . TYR A 1 257 ? 1.644 2.994 6.096 1.00 10.07 249 TYR A O 1
ATOM 1997 N N . VAL A 1 258 ? 1.934 3.181 3.860 1.00 8.43 250 VAL A N 1
ATOM 1998 C CA . VAL A 1 258 ? 3.126 2.322 3.829 1.00 7.68 250 VAL A CA 1
ATOM 1999 C C . VAL A 1 258 ? 4.245 2.927 4.690 1.00 7.62 250 VAL A C 1
ATOM 2000 O O . VAL A 1 258 ? 4.900 2.219 5.472 1.00 9.23 250 VAL A O 1
ATOM 2004 N N . GLU A 1 259 ? 4.459 4.249 4.593 1.00 8.64 251 GLU A N 1
ATOM 2005 C CA . GLU A 1 259 ? 5.493 4.888 5.410 1.00 8.64 251 GLU A CA 1
ATOM 2006 C C . GLU A 1 259 ? 5.221 4.689 6.893 1.00 8.26 251 GLU A C 1
ATOM 2007 O O . GLU A 1 259 ? 6.146 4.367 7.657 1.00 9.93 251 GLU A O 1
ATOM 2013 N N . TYR A 1 260 ? 3.951 4.842 7.339 1.00 8.43 252 TYR A N 1
ATOM 2014 C CA . TYR A 1 260 ? 3.702 4.661 8.763 1.00 8.83 252 TYR A CA 1
ATOM 2015 C C . TYR A 1 260 ? 4.034 3.222 9.159 1.00 8.35 252 TYR A C 1
ATOM 2016 O O . TYR A 1 260 ? 4.727 2.974 10.172 1.00 9.03 252 TYR A O 1
ATOM 2025 N N . ASN A 1 261 ? 3.503 2.257 8.398 1.00 8.54 253 ASN A N 1
ATOM 2026 C CA . ASN A 1 261 ? 3.606 0.864 8.852 1.00 8.84 253 ASN A CA 1
ATOM 2027 C C . ASN A 1 261 ? 5.041 0.366 8.840 1.00 8.90 253 ASN A C 1
ATOM 2028 O O . ASN A 1 261 ? 5.407 -0.427 9.708 1.00 10.60 253 ASN A O 1
ATOM 2033 N N . LEU A 1 262 ? 5.873 0.853 7.896 1.00 8.40 254 LEU A N 1
ATOM 2034 C CA . LEU A 1 262 ? 7.248 0.381 7.791 1.00 9.81 254 LEU A CA 1
ATOM 2035 C C . LEU A 1 262 ? 8.234 1.195 8.622 1.00 9.63 254 LEU A C 1
ATOM 2036 O O . LEU A 1 262 ? 9.300 0.665 8.944 1.00 11.65 254 LEU A O 1
ATOM 2041 N N . VAL A 1 263 ? 7.888 2.428 9.025 1.00 9.71 255 VAL A N 1
ATOM 2042 C CA . VAL A 1 263 ? 8.789 3.272 9.800 1.00 10.45 255 VAL A CA 1
ATOM 2043 C C . VAL A 1 263 ? 8.390 3.362 11.276 1.00 11.27 255 VAL A C 1
ATOM 2044 O O . VAL A 1 263 ? 9.281 3.434 12.139 1.00 12.11 255 VAL A O 1
ATOM 2048 N N . TYR A 1 264 ? 7.075 3.331 11.597 1.00 11.63 256 TYR A N 1
ATOM 2049 C CA . TYR A 1 264 ? 6.649 3.592 12.967 1.00 10.93 256 TYR A CA 1
ATOM 2050 C C . TYR A 1 264 ? 5.859 2.463 13.620 1.00 11.08 256 TYR A C 1
ATOM 2051 O O . TYR A 1 264 ? 5.868 2.373 14.853 1.00 14.46 256 TYR A O 1
ATOM 2060 N N . ASP A 1 265 ? 5.134 1.624 12.872 1.00 10.24 257 ASP A N 1
ATOM 2061 C CA . ASP A 1 265 ? 4.227 0.685 13.533 1.00 11.08 257 ASP A CA 1
ATOM 2062 C C . ASP A 1 265 ? 5.009 -0.362 14.332 1.00 11.70 257 ASP A C 1
ATOM 2063 O O . ASP A 1 265 ? 5.741 -1.173 13.753 1.00 12.75 257 ASP A O 1
ATOM 2068 N N . ARG A 1 266 ? 4.847 -0.358 15.669 1.00 12.90 258 ARG A N 1
ATOM 2069 C CA A ARG A 1 266 ? 5.664 -1.223 16.525 0.51 14.37 258 ARG A CA 1
ATOM 2070 C CA B ARG A 1 266 ? 5.699 -1.217 16.482 0.49 14.60 258 ARG A CA 1
ATOM 2071 C C . ARG A 1 266 ? 5.423 -2.694 16.244 1.00 14.60 258 ARG A C 1
ATOM 2072 O O . ARG A 1 266 ? 6.371 -3.499 16.216 1.00 15.84 258 ARG A O 1
ATOM 2087 N N . GLY A 1 267 ? 4.158 -3.085 16.072 1.00 13.47 259 GLY A N 1
ATOM 2088 C CA . GLY A 1 267 ? 3.886 -4.498 15.799 1.00 14.95 259 GLY A CA 1
ATOM 2089 C C . GLY A 1 267 ? 4.494 -4.985 14.493 1.00 14.56 259 GLY A C 1
ATOM 2090 O O . GLY A 1 267 ? 4.996 -6.118 14.415 1.00 15.17 259 GLY A O 1
ATOM 2091 N N . THR A 1 268 ? 4.379 -4.176 13.428 1.00 12.33 260 THR A N 1
ATOM 2092 C CA . THR A 1 268 ? 4.991 -4.539 12.142 1.00 11.78 260 THR A CA 1
ATOM 2093 C C . THR A 1 268 ? 6.495 -4.680 12.284 1.00 12.70 260 THR A C 1
ATOM 2094 O O . THR A 1 268 ? 7.076 -5.698 11.874 1.00 14.69 260 THR A O 1
ATOM 2098 N N . LEU A 1 269 ? 7.150 -3.678 12.881 1.00 11.82 261 LEU A N 1
ATOM 2099 C CA . LEU A 1 269 ? 8.609 -3.710 12.958 1.00 13.90 261 LEU A CA 1
ATOM 2100 C C . LEU A 1 269 ? 9.092 -4.879 13.807 1.00 14.25 261 LEU A C 1
ATOM 2101 O O . LEU A 1 269 ? 10.087 -5.542 13.469 1.00 15.25 261 LEU A O 1
ATOM 2106 N N . PHE A 1 270 ? 8.445 -5.120 14.951 1.00 15.49 262 PHE A N 1
ATOM 2107 C CA . PHE A 1 270 ? 8.867 -6.233 15.802 1.00 16.94 262 PHE A CA 1
ATOM 2108 C C . PHE A 1 270 ? 8.720 -7.556 15.041 1.00 16.51 262 PHE A C 1
ATOM 2109 O O . PHE A 1 270 ? 9.601 -8.431 15.097 1.00 18.06 262 PHE A O 1
ATOM 2117 N N . GLY A 1 271 ? 7.614 -7.705 14.297 1.00 15.69 263 GLY A N 1
ATOM 2118 C CA . GLY A 1 271 ? 7.398 -8.930 13.526 1.00 16.90 263 GLY A CA 1
ATOM 2119 C C . GLY A 1 271 ? 8.454 -9.125 12.453 1.00 16.61 263 GLY A C 1
ATOM 2120 O O . GLY A 1 271 ? 8.956 -10.242 12.242 1.00 17.66 263 GLY A O 1
ATOM 2121 N N . LEU A 1 272 ? 8.778 -8.058 11.717 1.00 15.78 264 LEU A N 1
ATOM 2122 C CA . LEU A 1 272 ? 9.836 -8.188 10.702 1.00 14.95 264 LEU A CA 1
ATOM 2123 C C . LEU A 1 272 ? 11.192 -8.534 11.321 1.00 17.72 264 LEU A C 1
ATOM 2124 O O . LEU A 1 272 ? 11.980 -9.262 10.708 1.00 20.16 264 LEU A O 1
ATOM 2129 N N . GLN A 1 273 ? 11.487 -8.009 12.517 1.00 17.24 265 GLN A N 1
ATOM 2130 C CA . GLN A 1 273 ? 12.822 -8.141 13.107 1.00 19.78 265 GLN A CA 1
ATOM 2131 C C . GLN A 1 273 ? 13.008 -9.506 13.745 1.00 22.52 265 GLN A C 1
ATOM 2132 O O . GLN A 1 273 ? 14.136 -9.986 13.859 1.00 23.22 265 GLN A O 1
ATOM 2138 N N . THR A 1 274 ? 11.923 -10.131 14.195 1.00 22.35 266 THR A N 1
ATOM 2139 C CA . THR A 1 274 ? 12.020 -11.366 14.976 1.00 23.53 266 THR A CA 1
ATOM 2140 C C . THR A 1 274 ? 11.543 -12.603 14.217 1.00 25.84 266 THR A C 1
ATOM 2141 O O . THR A 1 274 ? 11.254 -13.629 14.837 1.00 27.76 266 THR A O 1
ATOM 2145 N N . GLY A 1 275 ? 11.458 -12.526 12.894 1.00 25.15 267 GLY A N 1
ATOM 2146 C CA . GLY A 1 275 ? 11.102 -13.711 12.140 1.00 25.18 267 GLY A CA 1
ATOM 2147 C C . GLY A 1 275 ? 9.652 -14.136 12.260 1.00 23.27 267 GLY A C 1
ATOM 2148 O O . GLY A 1 275 ? 9.360 -15.341 12.277 1.00 25.72 267 GLY A O 1
ATOM 2149 N N . GLY A 1 276 ? 8.739 -13.179 12.356 1.00 21.06 268 GLY A N 1
ATOM 2150 C CA . GLY A 1 276 ? 7.316 -13.458 12.332 1.00 19.62 268 GLY A CA 1
ATOM 2151 C C . GLY A 1 276 ? 6.866 -13.912 10.942 1.00 18.48 268 GLY A C 1
ATOM 2152 O O . GLY A 1 276 ? 7.665 -14.128 10.028 1.00 19.71 268 GLY A O 1
ATOM 2153 N N . ARG A 1 277 ? 5.551 -14.089 10.798 1.00 16.83 269 ARG A N 1
ATOM 2154 C CA . ARG A 1 277 ? 5.024 -14.610 9.531 1.00 15.88 269 ARG A CA 1
ATOM 2155 C C . ARG A 1 277 ? 4.884 -13.426 8.575 1.00 13.22 269 ARG A C 1
ATOM 2156 O O . ARG A 1 277 ? 3.866 -12.723 8.565 1.00 14.32 269 ARG A O 1
ATOM 2164 N N . ILE A 1 278 ? 5.934 -13.199 7.767 1.00 12.69 270 ILE A N 1
ATOM 2165 C CA . ILE A 1 278 ? 6.077 -11.938 7.031 1.00 11.51 270 ILE A CA 1
ATOM 2166 C C . ILE A 1 278 ? 4.862 -11.661 6.153 1.00 11.65 270 ILE A C 1
ATOM 2167 O O . ILE A 1 278 ? 4.382 -10.520 6.082 1.00 11.92 270 ILE A O 1
ATOM 2172 N N . GLU A 1 279 ? 4.380 -12.674 5.418 1.00 11.63 271 GLU A N 1
ATOM 2173 C CA . GLU A 1 279 ? 3.249 -12.404 4.511 1.00 10.89 271 GLU A CA 1
ATOM 2174 C C . GLU A 1 279 ? 1.988 -11.978 5.263 1.00 11.40 271 GLU A C 1
ATOM 2175 O O . GLU A 1 279 ? 1.225 -11.122 4.772 1.00 13.05 271 GLU A O 1
ATOM 2181 N N . SER A 1 280 ? 1.742 -12.550 6.456 1.00 12.96 272 SER A N 1
ATOM 2182 C CA . SER A 1 280 ? 0.596 -12.095 7.239 1.00 14.06 272 SER A CA 1
ATOM 2183 C C . SER A 1 280 ? 0.834 -10.708 7.813 1.00 12.54 272 SER A C 1
ATOM 2184 O O . SER A 1 280 ? -0.064 -9.853 7.766 1.00 15.22 272 SER A O 1
ATOM 2187 N N . ILE A 1 281 ? 2.046 -10.439 8.316 1.00 12.05 273 ILE A N 1
ATOM 2188 C CA . ILE A 1 281 ? 2.359 -9.109 8.851 1.00 12.19 273 ILE A CA 1
ATOM 2189 C C . ILE A 1 281 ? 2.105 -8.023 7.803 1.00 10.73 273 ILE A C 1
ATOM 2190 O O . ILE A 1 281 ? 1.517 -6.959 8.091 1.00 12.70 273 ILE A O 1
ATOM 2195 N N . LEU A 1 282 ? 2.626 -8.237 6.581 1.00 9.91 274 LEU A N 1
ATOM 2196 C CA . LEU A 1 282 ? 2.580 -7.180 5.569 1.00 9.12 274 LEU A CA 1
ATOM 2197 C C . LEU A 1 282 ? 1.316 -7.195 4.715 1.00 9.38 274 LEU A C 1
ATOM 2198 O O . LEU A 1 282 ? 1.234 -6.417 3.741 1.00 9.87 274 LEU A O 1
ATOM 2203 N N . VAL A 1 283 ? 0.291 -7.976 5.112 1.00 10.07 275 VAL A N 1
ATOM 2204 C CA . VAL A 1 283 ? -1.012 -7.848 4.466 1.00 9.91 275 VAL A CA 1
ATOM 2205 C C . VAL A 1 283 ? -1.585 -6.450 4.672 1.00 10.13 275 VAL A C 1
ATOM 2206 O O . VAL A 1 283 ? -2.498 -6.044 3.949 1.00 11.00 275 VAL A O 1
ATOM 2210 N N . SER A 1 284 ? -1.077 -5.705 5.653 1.00 9.38 276 SER A N 1
ATOM 2211 C CA . SER A 1 284 ? -1.590 -4.366 5.906 1.00 9.79 276 SER A CA 1
ATOM 2212 C C . SER A 1 284 ? -1.238 -3.386 4.781 1.00 9.37 276 SER A C 1
ATOM 2213 O O . SER A 1 284 ? -1.860 -2.308 4.684 1.00 10.37 276 SER A O 1
ATOM 2216 N N . LEU A 1 285 ? -0.208 -3.714 3.942 1.00 8.90 277 LEU A N 1
ATOM 2217 C CA . LEU A 1 285 ? 0.180 -2.787 2.895 1.00 8.72 277 LEU A CA 1
ATOM 2218 C C . LEU A 1 285 ? -0.825 -2.886 1.747 1.00 10.36 277 LEU A C 1
ATOM 2219 O O . LEU A 1 285 ? -1.283 -3.982 1.406 1.00 11.13 277 LEU A O 1
ATOM 2224 N N . PRO A 1 286 ? -1.225 -1.762 1.176 1.00 10.57 278 PRO A N 1
ATOM 2225 C CA . PRO A 1 286 ? -2.207 -1.793 0.090 1.00 10.32 278 PRO A CA 1
ATOM 2226 C C . PRO A 1 286 ? -1.666 -2.490 -1.148 1.00 9.34 278 PRO A C 1
ATOM 2227 O O . PRO A 1 286 ? -0.451 -2.712 -1.302 1.00 10.99 278 PRO A O 1
ATOM 2231 N N . ASN A 1 287 ? -2.591 -2.842 -2.049 1.00 9.31 279 ASN A N 1
ATOM 2232 C CA . ASN A 1 287 ? -2.171 -3.520 -3.284 1.00 10.22 279 ASN A CA 1
ATOM 2233 C C . ASN A 1 287 ? -1.306 -2.643 -4.187 1.00 10.10 279 ASN A C 1
ATOM 2234 O O . ASN A 1 287 ? -0.462 -3.157 -4.935 1.00 10.80 279 ASN A O 1
ATOM 2239 N N . LEU A 1 288 ? -1.560 -1.339 -4.154 1.00 9.34 280 LEU A N 1
ATOM 2240 C CA A LEU A 1 288 ? -0.879 -0.370 -4.991 0.55 9.37 280 LEU A CA 1
ATOM 2241 C CA B LEU A 1 288 ? -0.889 -0.358 -4.995 0.45 8.95 280 LEU A CA 1
ATOM 2242 C C . LEU A 1 288 ? -0.763 0.918 -4.201 1.00 8.72 280 LEU A C 1
ATOM 2243 O O . LEU A 1 288 ? -1.730 1.341 -3.516 1.00 9.52 280 LEU A O 1
ATOM 2252 N N . ALA A 1 289 ? 0.432 1.524 -4.275 1.00 8.69 281 ALA A N 1
ATOM 2253 C CA . ALA A 1 289 ? 0.668 2.821 -3.638 1.00 8.95 281 ALA A CA 1
ATOM 2254 C C . ALA A 1 289 ? 1.629 3.610 -4.525 1.00 8.55 281 ALA A C 1
ATOM 2255 O O . ALA A 1 289 ? 2.395 3.031 -5.325 1.00 9.77 281 ALA A O 1
ATOM 2257 N N . ALA A 1 290 ? 1.588 4.932 -4.406 1.00 8.43 282 ALA A N 1
ATOM 2258 C CA . ALA A 1 290 ? 2.383 5.833 -5.244 1.00 8.58 282 ALA A CA 1
ATOM 2259 C C . ALA A 1 290 ? 3.220 6.776 -4.392 1.00 9.01 282 ALA A C 1
ATOM 2260 O O . ALA A 1 290 ? 2.835 7.107 -3.260 1.00 9.96 282 ALA A O 1
ATOM 2262 N N . TRP A 1 291 ? 4.337 7.231 -4.972 1.00 9.37 283 TRP A N 1
ATOM 2263 C CA . TRP A 1 291 ? 5.144 8.314 -4.398 1.00 9.19 283 TRP A CA 1
ATOM 2264 C C . TRP A 1 291 ? 5.506 9.286 -5.511 1.00 10.21 283 TRP A C 1
ATOM 2265 O O . TRP A 1 291 ? 5.851 8.874 -6.624 1.00 11.44 283 TRP A O 1
ATOM 2276 N N . SER A 1 292 ? 5.424 10.584 -5.205 1.00 10.72 284 SER A N 1
ATOM 2277 C CA A SER A 1 292 ? 5.830 11.564 -6.199 0.56 11.34 284 SER A CA 1
ATOM 2278 C CA B SER A 1 292 ? 5.714 11.634 -6.177 0.44 11.26 284 SER A CA 1
ATOM 2279 C C . SER A 1 292 ? 6.609 12.673 -5.521 1.00 11.86 284 SER A C 1
ATOM 2280 O O . SER A 1 292 ? 6.542 12.863 -4.309 1.00 15.21 284 SER A O 1
ATOM 2285 N N . TYR A 1 293 ? 7.388 13.401 -6.316 1.00 11.12 285 TYR A N 1
ATOM 2286 C CA . TYR A 1 293 ? 8.285 14.431 -5.784 1.00 10.79 285 TYR A CA 1
ATOM 2287 C C . TYR A 1 293 ? 7.589 15.786 -5.762 1.00 10.74 285 TYR A C 1
ATOM 2288 O O . TYR A 1 293 ? 7.218 16.318 -6.816 1.00 12.90 285 TYR A O 1
ATOM 2297 N N . ARG A 1 294 ? 7.402 16.314 -4.550 1.00 12.69 286 ARG A N 1
ATOM 2298 C CA . ARG A 1 294 ? 6.921 17.677 -4.317 1.00 14.43 286 ARG A CA 1
ATOM 2299 C C . ARG A 1 294 ? 5.635 18.042 -5.070 1.00 14.70 286 ARG A C 1
ATOM 2300 O O . ARG A 1 294 ? 5.591 19.042 -5.794 1.00 16.68 286 ARG A O 1
ATOM 2308 N N . PRO A 1 295 ? 4.579 17.245 -4.929 1.00 14.67 287 PRO A N 1
ATOM 2309 C CA . PRO A 1 295 ? 3.282 17.656 -5.484 1.00 17.04 287 PRO A CA 1
ATOM 2310 C C . PRO A 1 295 ? 2.723 18.846 -4.711 1.00 20.31 287 PRO A C 1
ATOM 2311 O O . PRO A 1 295 ? 3.051 19.063 -3.546 1.00 22.89 287 PRO A O 1
ATOM 2315 N N . GLU A 1 296 ? 1.857 19.609 -5.381 1.00 23.47 288 GLU A N 1
ATOM 2316 C CA . GLU A 1 296 ? 1.200 20.773 -4.797 1.00 26.88 288 GLU A CA 1
ATOM 2317 C C . GLU A 1 296 ? -0.290 20.656 -5.069 1.00 25.22 288 GLU A C 1
ATOM 2318 O O . GLU A 1 296 ? -0.687 20.199 -6.146 1.00 23.88 288 GLU A O 1
ATOM 2324 N N . TRP A 1 297 ? -1.118 21.113 -4.126 1.00 25.22 289 TRP A N 1
ATOM 2325 C CA . TRP A 1 297 ? -2.552 21.225 -4.382 1.00 28.09 289 TRP A CA 1
ATOM 2326 C C . TRP A 1 297 ? -3.008 22.618 -4.008 1.00 29.90 289 TRP A C 1
ATOM 2327 O O . TRP A 1 297 ? -2.391 23.275 -3.170 1.00 30.62 289 TRP A O 1
ATOM 2338 N N . ASP A 1 298 ? -4.126 23.046 -4.606 1.00 30.57 290 ASP A N 1
ATOM 2339 C CA . ASP A 1 298 ? -4.564 24.424 -4.428 1.00 32.96 290 ASP A CA 1
ATOM 2340 C C . ASP A 1 298 ? -5.172 24.620 -3.052 1.00 31.50 290 ASP A C 1
ATOM 2341 O O . ASP A 1 298 ? -5.691 23.692 -2.438 1.00 27.94 290 ASP A O 1
ATOM 2346 N N . GLU A 1 299 ? -5.148 25.880 -2.606 1.00 34.12 291 GLU A N 1
ATOM 2347 C CA . GLU A 1 299 ? -5.568 26.223 -1.249 1.00 37.89 291 GLU A CA 1
ATOM 2348 C C . GLU A 1 299 ? -6.964 25.706 -0.907 1.00 38.53 291 GLU A C 1
ATOM 2349 O O . GLU A 1 299 ? -7.194 25.216 0.207 1.00 41.00 291 GLU A O 1
ATOM 2351 N N . ASP A 1 300 ? -7.915 25.796 -1.826 1.00 35.89 292 ASP A N 1
ATOM 2352 C CA . ASP A 1 300 ? -9.278 25.432 -1.426 1.00 34.06 292 ASP A CA 1
ATOM 2353 C C . ASP A 1 300 ? -9.638 23.975 -1.710 1.00 31.45 292 ASP A C 1
ATOM 2354 O O . ASP A 1 300 ? -10.811 23.607 -1.587 1.00 32.63 292 ASP A O 1
ATOM 2356 N N . SER A 1 301 ? -8.663 23.129 -2.027 1.00 25.82 293 SER A N 1
ATOM 2357 C CA . SER A 1 301 ? -8.996 21.807 -2.534 1.00 22.80 293 SER A CA 1
ATOM 2358 C C . SER A 1 301 ? -9.283 20.837 -1.392 1.00 19.81 293 SER A C 1
ATOM 2359 O O . SER A 1 301 ? -8.734 20.972 -0.290 1.00 18.48 293 SER A O 1
ATOM 2362 N N . PRO A 1 302 ? -10.099 19.811 -1.655 1.00 18.75 294 PRO A N 1
ATOM 2363 C CA . PRO A 1 302 ? -10.252 18.742 -0.653 1.00 18.34 294 PRO A CA 1
ATOM 2364 C C . PRO A 1 302 ? -8.939 18.027 -0.373 1.00 16.17 294 PRO A C 1
ATOM 2365 O O . PRO A 1 302 ? -8.706 17.600 0.765 1.00 15.49 294 PRO A O 1
ATOM 2369 N N . GLU A 1 303 ? -8.049 17.926 -1.372 1.00 16.66 295 GLU A N 1
ATOM 2370 C CA . GLU A 1 303 ? -6.778 17.251 -1.125 1.00 15.28 295 GLU A CA 1
ATOM 2371 C C . GLU A 1 303 ? -5.953 17.998 -0.087 1.00 15.88 295 GLU A C 1
ATOM 2372 O O . GLU A 1 303 ? -5.352 17.377 0.796 1.00 16.77 295 GLU A O 1
ATOM 2378 N N . LYS A 1 304 ? -5.912 19.336 -0.174 1.00 15.77 296 LYS A N 1
ATOM 2379 C CA . LYS A 1 304 ? -5.189 20.124 0.822 1.00 15.95 296 LYS A CA 1
ATOM 2380 C C . LYS A 1 304 ? -5.887 20.119 2.174 1.00 15.61 296 LYS A C 1
ATOM 2381 O O . LYS A 1 304 ? -5.214 20.100 3.210 1.00 16.21 296 LYS A O 1
ATOM 2387 N N . ARG A 1 305 ? -7.233 20.171 2.186 1.00 15.07 297 ARG A N 1
ATOM 2388 C CA . ARG A 1 305 ? -7.983 20.154 3.443 1.00 14.48 297 ARG A CA 1
ATOM 2389 C C . ARG A 1 305 ? -7.769 18.837 4.203 1.00 14.48 297 ARG A C 1
ATOM 2390 O O . ARG A 1 305 ? -7.831 18.828 5.444 1.00 14.37 297 ARG A O 1
ATOM 2398 N N . LEU A 1 306 ? -7.494 17.727 3.493 1.00 13.53 298 LEU A N 1
ATOM 2399 C CA . LEU A 1 306 ? -7.233 16.468 4.193 1.00 12.71 298 LEU A CA 1
ATOM 2400 C C . LEU A 1 306 ? -6.112 16.662 5.190 1.00 13.37 298 LEU A C 1
ATOM 2401 O O . LEU A 1 306 ? -6.249 16.296 6.352 1.00 13.43 298 LEU A O 1
ATOM 2406 N N . THR A 1 307 ? -4.986 17.288 4.763 1.00 13.08 299 THR A N 1
ATOM 2407 C CA . THR A 1 307 ? -3.849 17.438 5.688 1.00 14.03 299 THR A CA 1
ATOM 2408 C C . THR A 1 307 ? -3.943 18.706 6.542 1.00 15.07 299 THR A C 1
ATOM 2409 O O . THR A 1 307 ? -3.488 18.706 7.702 1.00 16.12 299 THR A O 1
ATOM 2413 N N . ASP A 1 308 ? -4.549 19.778 6.026 1.00 15.15 300 ASP A N 1
ATOM 2414 C CA . ASP A 1 308 ? -4.616 20.994 6.833 1.00 16.35 300 ASP A CA 1
ATOM 2415 C C . ASP A 1 308 ? -5.590 20.836 8.002 1.00 14.80 300 ASP A C 1
ATOM 2416 O O . ASP A 1 308 ? -5.399 21.450 9.070 1.00 16.27 300 ASP A O 1
ATOM 2421 N N . TYR A 1 309 ? -6.691 20.116 7.791 1.00 14.55 301 TYR A N 1
ATOM 2422 C CA . TYR A 1 309 ? -7.740 19.983 8.811 1.00 14.77 301 TYR A CA 1
ATOM 2423 C C . TYR A 1 309 ? -7.825 18.576 9.395 1.00 13.62 301 TYR A C 1
ATOM 2424 O O . TYR A 1 309 ? -7.641 18.403 10.613 1.00 14.87 301 TYR A O 1
ATOM 2433 N N . TYR A 1 310 ? -8.067 17.543 8.561 1.00 13.12 302 TYR A N 1
ATOM 2434 C CA . TYR A 1 310 ? -8.487 16.258 9.127 1.00 13.30 302 TYR A CA 1
ATOM 2435 C C . TYR A 1 310 ? -7.348 15.468 9.746 1.00 12.32 302 TYR A C 1
ATOM 2436 O O . TYR A 1 310 ? -7.585 14.714 10.700 1.00 13.17 302 TYR A O 1
ATOM 2445 N N . LEU A 1 311 ? -6.124 15.590 9.224 1.00 11.79 303 LEU A N 1
ATOM 2446 C CA . LEU A 1 311 ? -4.985 14.796 9.719 1.00 11.39 303 LEU A CA 1
ATOM 2447 C C . LEU A 1 311 ? -4.161 15.574 10.734 1.00 12.84 303 LEU A C 1
ATOM 2448 O O . LEU A 1 311 ? -2.934 15.513 10.773 1.00 12.69 303 LEU A O 1
ATOM 2453 N N . LYS A 1 312 ? -4.856 16.298 11.600 1.00 14.00 304 LYS A N 1
ATOM 2454 C CA . LYS A 1 312 ? -4.352 16.834 12.856 1.00 13.32 304 LYS A CA 1
ATOM 2455 C C . LYS A 1 312 ? -5.301 16.319 13.934 1.00 13.69 304 LYS A C 1
ATOM 2456 O O . LYS A 1 312 ? -6.453 15.988 13.637 1.00 13.87 304 LYS A O 1
ATOM 2462 N N . PRO A 1 313 ? -4.865 16.241 15.190 1.00 13.77 305 PRO A N 1
ATOM 2463 C CA . PRO A 1 313 ? -5.779 15.793 16.249 1.00 14.16 305 PRO A CA 1
ATOM 2464 C C . PRO A 1 313 ? -6.894 16.821 16.378 1.00 14.30 305 PRO A C 1
ATOM 2465 O O . PRO A 1 313 ? -6.646 18.036 16.408 1.00 16.21 305 PRO A O 1
ATOM 2469 N N . ARG A 1 314 ? -8.129 16.349 16.429 1.00 13.11 306 ARG A N 1
ATOM 2470 C CA . ARG A 1 314 ? -9.269 17.271 16.550 1.00 13.72 306 ARG A CA 1
ATOM 2471 C C . ARG A 1 314 ? -10.234 16.766 17.604 1.00 13.62 306 ARG A C 1
ATOM 2472 O O . ARG A 1 314 ? -10.432 15.557 17.747 1.00 13.50 306 ARG A O 1
ATOM 2480 N N . ASP A 1 315 ? -10.913 17.708 18.252 1.00 14.72 307 ASP A N 1
ATOM 2481 C CA . ASP A 1 315 ? -11.933 17.354 19.247 1.00 15.76 307 ASP A CA 1
ATOM 2482 C C . ASP A 1 315 ? -13.271 17.162 18.530 1.00 16.42 307 ASP A C 1
ATOM 2483 O O . ASP A 1 315 ? -14.169 18.009 18.562 1.00 17.95 307 ASP A O 1
ATOM 2488 N N . TRP A 1 316 ? -13.370 16.032 17.818 1.00 14.46 308 TRP A N 1
ATOM 2489 C CA . TRP A 1 316 ? -14.501 15.837 16.911 1.00 14.47 308 TRP A CA 1
ATOM 2490 C C . TRP A 1 316 ? -15.845 15.978 17.617 1.00 16.93 308 TRP A C 1
ATOM 2491 O O . TRP A 1 316 ? -16.806 16.520 17.051 1.00 18.86 308 TRP A O 1
ATOM 2502 N N . LEU A 1 317 ? -15.949 15.460 18.824 1.00 16.51 309 LEU A N 1
ATOM 2503 C CA . LEU A 1 317 ? -17.238 15.438 19.511 1.00 17.55 309 LEU A CA 1
ATOM 2504 C C . LEU A 1 317 ? -17.479 16.678 20.345 1.00 19.93 309 LEU A C 1
ATOM 2505 O O . LEU A 1 317 ? -18.527 16.767 21.014 1.00 21.32 309 LEU A O 1
ATOM 2510 N N . GLY A 1 318 ? -16.535 17.616 20.356 1.00 20.34 310 GLY A N 1
ATOM 2511 C CA . GLY A 1 318 ? -16.707 18.819 21.170 1.00 22.65 310 GLY A CA 1
ATOM 2512 C C . GLY A 1 318 ? -16.731 18.559 22.662 1.00 24.14 310 GLY A C 1
ATOM 2513 O O . GLY A 1 318 ? -17.485 19.219 23.392 1.00 25.77 310 GLY A O 1
ATOM 2514 N N . LEU A 1 319 ? -15.924 17.620 23.140 1.00 24.55 311 LEU A N 1
ATOM 2515 C CA . LEU A 1 319 ? -15.882 17.290 24.565 1.00 27.37 311 LEU A CA 1
ATOM 2516 C C . LEU A 1 319 ? -15.107 18.302 25.394 1.00 31.60 311 LEU A C 1
ATOM 2517 O O . LEU A 1 319 ? -15.321 18.388 26.610 1.00 33.56 311 LEU A O 1
ATOM 2522 N N . GLU A 1 320 ? -14.215 19.063 24.779 1.00 35.36 312 GLU A N 1
ATOM 2523 C CA . GLU A 1 320 ? -13.336 19.948 25.531 1.00 41.39 312 GLU A CA 1
ATOM 2524 C C . GLU A 1 320 ? -13.794 21.386 25.385 1.00 43.69 312 GLU A C 1
ATOM 2525 O O . GLU A 1 320 ? -14.729 21.804 26.092 1.00 45.76 312 GLU A O 1
ATOM 2531 N N . GLN B 1 10 ? 48.107 18.652 4.890 1.00 60.29 2 GLN B N 1
ATOM 2532 C CA . GLN B 1 10 ? 47.107 19.694 5.089 1.00 59.95 2 GLN B CA 1
ATOM 2533 C C . GLN B 1 10 ? 45.881 19.454 4.208 1.00 60.60 2 GLN B C 1
ATOM 2534 O O . GLN B 1 10 ? 44.879 20.164 4.332 1.00 61.34 2 GLN B O 1
ATOM 2536 N N . HIS B 1 11 ? 45.959 18.457 3.319 1.00 59.97 3 HIS B N 1
ATOM 2537 C CA . HIS B 1 11 ? 44.807 18.050 2.513 1.00 59.78 3 HIS B CA 1
ATOM 2538 C C . HIS B 1 11 ? 43.802 17.301 3.389 1.00 58.45 3 HIS B C 1
ATOM 2539 O O . HIS B 1 11 ? 44.181 16.554 4.292 1.00 59.29 3 HIS B O 1
ATOM 2541 N N . PRO B 1 12 ? 42.512 17.501 3.134 1.00 56.41 4 PRO B N 1
ATOM 2542 C CA . PRO B 1 12 ? 41.935 18.385 2.117 1.00 54.34 4 PRO B CA 1
ATOM 2543 C C . PRO B 1 12 ? 41.893 19.844 2.547 1.00 51.93 4 PRO B C 1
ATOM 2544 O O . PRO B 1 12 ? 41.435 20.160 3.643 1.00 52.55 4 PRO B O 1
ATOM 2548 N N . THR B 1 13 ? 42.359 20.717 1.663 1.00 48.40 5 THR B N 1
ATOM 2549 C CA . THR B 1 13 ? 42.262 22.150 1.855 1.00 46.31 5 THR B CA 1
ATOM 2550 C C . THR B 1 13 ? 40.870 22.617 1.436 1.00 45.23 5 THR B C 1
ATOM 2551 O O . THR B 1 13 ? 40.035 21.830 0.970 1.00 44.41 5 THR B O 1
ATOM 2555 N N . SER B 1 14 ? 40.599 23.916 1.571 1.00 45.02 6 SER B N 1
ATOM 2556 C CA . SER B 1 14 ? 39.328 24.397 1.036 1.00 44.71 6 SER B CA 1
ATOM 2557 C C . SER B 1 14 ? 39.309 24.319 -0.486 1.00 41.96 6 SER B C 1
ATOM 2558 O O . SER B 1 14 ? 38.249 24.096 -1.086 1.00 41.56 6 SER B O 1
ATOM 2561 N N . THR B 1 15 ? 40.469 24.505 -1.115 1.00 40.51 7 THR B N 1
ATOM 2562 C CA . THR B 1 15 ? 40.602 24.305 -2.551 1.00 40.02 7 THR B CA 1
ATOM 2563 C C . THR B 1 15 ? 40.276 22.873 -2.939 1.00 38.19 7 THR B C 1
ATOM 2564 O O . THR B 1 15 ? 39.652 22.630 -3.979 1.00 37.92 7 THR B O 1
ATOM 2568 N N . ASP B 1 16 ? 40.701 21.907 -2.122 1.00 36.58 8 ASP B N 1
ATOM 2569 C CA . ASP B 1 16 ? 40.360 20.529 -2.430 1.00 35.88 8 ASP B CA 1
ATOM 2570 C C . ASP B 1 16 ? 38.859 20.310 -2.355 1.00 33.85 8 ASP B C 1
ATOM 2571 O O . ASP B 1 16 ? 38.290 19.627 -3.210 1.00 33.22 8 ASP B O 1
ATOM 2576 N N . ILE B 1 17 ? 38.196 20.884 -1.345 1.00 33.06 9 ILE B N 1
ATOM 2577 C CA . ILE B 1 17 ? 36.745 20.698 -1.240 1.00 32.14 9 ILE B CA 1
ATOM 2578 C C . ILE B 1 17 ? 36.057 21.280 -2.464 1.00 31.74 9 ILE B C 1
ATOM 2579 O O . ILE B 1 17 ? 35.104 20.708 -3.001 1.00 30.48 9 ILE B O 1
ATOM 2584 N N . GLN B 1 18 ? 36.555 22.419 -2.936 1.00 32.22 10 GLN B N 1
ATOM 2585 C CA . GLN B 1 18 ? 35.973 23.043 -4.113 1.00 32.91 10 GLN B CA 1
ATOM 2586 C C . GLN B 1 18 ? 36.187 22.196 -5.375 1.00 30.52 10 GLN B C 1
ATOM 2587 O O . GLN B 1 18 ? 35.280 22.094 -6.208 1.00 30.07 10 GLN B O 1
ATOM 2593 N N . ARG B 1 19 ? 37.365 21.568 -5.528 1.00 28.61 11 ARG B N 1
ATOM 2594 C CA . ARG B 1 19 ? 37.558 20.615 -6.625 1.00 27.63 11 ARG B CA 1
ATOM 2595 C C . ARG B 1 19 ? 36.552 19.455 -6.546 1.00 26.09 11 ARG B C 1
ATOM 2596 O O . ARG B 1 19 ? 35.988 19.030 -7.567 1.00 25.78 11 ARG B O 1
ATOM 2604 N N . VAL B 1 20 ? 36.326 18.918 -5.347 1.00 24.92 12 VAL B N 1
ATOM 2605 C CA . VAL B 1 20 ? 35.346 17.837 -5.205 1.00 24.13 12 VAL B CA 1
ATOM 2606 C C . VAL B 1 20 ? 33.953 18.331 -5.559 1.00 22.79 12 VAL B C 1
ATOM 2607 O O . VAL B 1 20 ? 33.205 17.655 -6.266 1.00 21.56 12 VAL B O 1
ATOM 2611 N N . ARG B 1 21 ? 33.597 19.529 -5.099 1.00 22.82 13 ARG B N 1
ATOM 2612 C CA . ARG B 1 21 ? 32.283 20.093 -5.393 1.00 24.01 13 ARG B CA 1
ATOM 2613 C C . ARG B 1 21 ? 32.077 20.276 -6.896 1.00 23.64 13 ARG B C 1
ATOM 2614 O O . ARG B 1 21 ? 31.014 19.936 -7.436 1.00 23.81 13 ARG B O 1
ATOM 2622 N N . GLU B 1 22 ? 33.105 20.763 -7.605 1.00 23.76 14 GLU B N 1
ATOM 2623 C CA . GLU B 1 22 ? 32.963 20.966 -9.043 1.00 25.94 14 GLU B CA 1
ATOM 2624 C C . GLU B 1 22 ? 32.840 19.647 -9.774 1.00 24.10 14 GLU B C 1
ATOM 2625 O O . GLU B 1 22 ? 32.050 19.523 -10.734 1.00 23.82 14 GLU B O 1
ATOM 2631 N N . PHE B 1 23 ? 33.585 18.640 -9.317 1.00 22.06 15 PHE B N 1
ATOM 2632 C CA . PHE B 1 23 ? 33.425 17.322 -9.897 1.00 20.99 15 PHE B CA 1
ATOM 2633 C C . PHE B 1 23 ? 32.001 16.819 -9.716 1.00 19.93 15 PHE B C 1
ATOM 2634 O O . PHE B 1 23 ? 31.392 16.312 -10.667 1.00 20.27 15 PHE B O 1
ATOM 2642 N N . LEU B 1 24 ? 31.469 16.931 -8.496 1.00 18.79 16 LEU B N 1
ATOM 2643 C CA . LEU B 1 24 ? 30.120 16.412 -8.210 1.00 18.55 16 LEU B CA 1
ATOM 2644 C C . LEU B 1 24 ? 29.051 17.114 -9.041 1.00 18.70 16 LEU B C 1
ATOM 2645 O O . LEU B 1 24 ? 28.144 16.462 -9.592 1.00 18.24 16 LEU B O 1
ATOM 2650 N N . LEU B 1 25 ? 29.124 18.445 -9.147 1.00 18.51 17 LEU B N 1
ATOM 2651 C CA . LEU B 1 25 ? 28.128 19.164 -9.946 1.00 19.42 17 LEU B CA 1
ATOM 2652 C C . LEU B 1 25 ? 28.215 18.770 -11.418 1.00 18.31 17 LEU B C 1
ATOM 2653 O O . LEU B 1 25 ? 27.184 18.594 -12.089 1.00 18.64 17 LEU B O 1
ATOM 2658 N N . ASP B 1 26 ? 29.431 18.639 -11.950 1.00 19.25 18 ASP B N 1
ATOM 2659 C CA . ASP B 1 26 ? 29.561 18.224 -13.338 1.00 20.08 18 ASP B CA 1
ATOM 2660 C C . ASP B 1 26 ? 29.093 16.782 -13.540 1.00 18.17 18 ASP B C 1
ATOM 2661 O O . ASP B 1 26 ? 28.457 16.458 -14.563 1.00 17.43 18 ASP B O 1
ATOM 2666 N N . LEU B 1 27 ? 29.362 15.912 -12.563 1.00 17.40 19 LEU B N 1
ATOM 2667 C CA . LEU B 1 27 ? 28.886 14.533 -12.661 1.00 16.11 19 LEU B CA 1
ATOM 2668 C C . LEU B 1 27 ? 27.354 14.488 -12.696 1.00 15.74 19 LEU B C 1
ATOM 2669 O O . LEU B 1 27 ? 26.755 13.761 -13.515 1.00 15.87 19 LEU B O 1
ATOM 2674 N N . GLN B 1 28 ? 26.693 15.267 -11.813 1.00 15.67 20 GLN B N 1
ATOM 2675 C CA . GLN B 1 28 ? 25.229 15.354 -11.849 1.00 14.51 20 GLN B CA 1
ATOM 2676 C C . GLN B 1 28 ? 24.727 15.794 -13.226 1.00 15.24 20 GLN B C 1
ATOM 2677 O O . GLN B 1 28 ? 23.812 15.185 -13.798 1.00 15.20 20 GLN B O 1
ATOM 2683 N N . ALA B 1 29 ? 25.376 16.813 -13.806 1.00 16.36 21 ALA B N 1
ATOM 2684 C CA . ALA B 1 29 ? 24.984 17.304 -15.128 1.00 16.66 21 ALA B CA 1
ATOM 2685 C C . ALA B 1 29 ? 25.121 16.223 -16.187 1.00 16.61 21 ALA B C 1
ATOM 2686 O O . ALA B 1 29 ? 24.213 16.028 -17.009 1.00 15.37 21 ALA B O 1
ATOM 2688 N N . ARG B 1 30 ? 26.266 15.514 -16.184 1.00 16.58 22 ARG B N 1
ATOM 2689 C CA . ARG B 1 30 ? 26.532 14.505 -17.209 1.00 15.89 22 ARG B CA 1
ATOM 2690 C C . ARG B 1 30 ? 25.629 13.282 -17.059 1.00 15.26 22 ARG B C 1
ATOM 2691 O O . ARG B 1 30 ? 25.212 12.695 -18.071 1.00 15.70 22 ARG B O 1
ATOM 2699 N N . ILE B 1 31 ? 25.304 12.880 -15.819 1.00 14.38 23 ILE B N 1
ATOM 2700 C CA . ILE B 1 31 ? 24.390 11.750 -15.637 1.00 13.43 23 ILE B CA 1
ATOM 2701 C C . ILE B 1 31 ? 23.004 12.121 -16.147 1.00 13.75 23 ILE B C 1
ATOM 2702 O O . ILE B 1 31 ? 22.366 11.348 -16.866 1.00 14.30 23 ILE B O 1
ATOM 2707 N N . CYS B 1 32 ? 22.512 13.306 -15.782 1.00 14.24 24 CYS B N 1
ATOM 2708 C CA . CYS B 1 32 ? 21.189 13.707 -16.271 1.00 13.32 24 CYS B CA 1
ATOM 2709 C C . CYS B 1 32 ? 21.172 13.786 -17.786 1.00 13.12 24 CYS B C 1
ATOM 2710 O O . CYS B 1 32 ? 20.207 13.336 -18.432 1.00 13.89 24 CYS B O 1
ATOM 2713 N N . ALA B 1 33 ? 22.235 14.342 -18.384 1.00 14.55 25 ALA B N 1
ATOM 2714 C CA . ALA B 1 33 ? 22.264 14.451 -19.848 1.00 15.12 25 ALA B CA 1
ATOM 2715 C C . ALA B 1 33 ? 22.283 13.077 -20.510 1.00 15.70 25 ALA B C 1
ATOM 2716 O O . ALA B 1 33 ? 21.599 12.856 -21.514 1.00 16.44 25 ALA B O 1
ATOM 2718 N N . GLY B 1 34 ? 23.068 12.149 -19.968 1.00 15.22 26 GLY B N 1
ATOM 2719 C CA . GLY B 1 34 ? 23.130 10.818 -20.564 1.00 14.87 26 GLY B CA 1
ATOM 2720 C C . GLY B 1 34 ? 21.811 10.082 -20.479 1.00 14.65 26 GLY B C 1
ATOM 2721 O O . GLY B 1 34 ? 21.369 9.443 -21.444 1.00 15.73 26 GLY B O 1
ATOM 2722 N N . LEU B 1 35 ? 21.167 10.153 -19.315 1.00 14.09 27 LEU B N 1
ATOM 2723 C CA . LEU B 1 35 ? 19.878 9.491 -19.170 1.00 13.17 27 LEU B CA 1
ATOM 2724 C C . LEU B 1 35 ? 18.806 10.203 -19.989 1.00 12.80 27 LEU B C 1
ATOM 2725 O O . LEU B 1 35 ? 17.903 9.561 -20.539 1.00 13.49 27 LEU B O 1
ATOM 2730 N N . GLU B 1 36 ? 18.877 11.535 -20.081 1.00 14.24 28 GLU B N 1
ATOM 2731 C CA . GLU B 1 36 ? 17.915 12.257 -20.899 1.00 14.60 28 GLU B CA 1
ATOM 2732 C C . GLU B 1 36 ? 18.020 11.850 -22.365 1.00 14.71 28 GLU B C 1
ATOM 2733 O O . GLU B 1 36 ? 17.010 11.808 -23.081 1.00 14.90 28 GLU B O 1
ATOM 2739 N N . GLN B 1 37 ? 19.227 11.533 -22.831 1.00 15.83 29 GLN B N 1
ATOM 2740 C CA A GLN B 1 37 ? 19.356 11.074 -24.208 0.58 15.77 29 GLN B CA 1
ATOM 2741 C CA B GLN B 1 37 ? 19.387 11.053 -24.201 0.42 16.76 29 GLN B CA 1
ATOM 2742 C C . GLN B 1 37 ? 18.594 9.773 -24.416 1.00 15.28 29 GLN B C 1
ATOM 2743 O O . GLN B 1 37 ? 18.006 9.554 -25.492 1.00 16.61 29 GLN B O 1
ATOM 2754 N N . GLN B 1 38 ? 18.574 8.898 -23.390 1.00 13.21 30 GLN B N 1
ATOM 2755 C CA . GLN B 1 38 ? 17.772 7.681 -23.513 1.00 13.24 30 GLN B CA 1
ATOM 2756 C C . GLN B 1 38 ? 16.276 7.992 -23.522 1.00 13.13 30 GLN B C 1
ATOM 2757 O O . GLN B 1 38 ? 15.522 7.394 -24.293 1.00 14.08 30 GLN B O 1
ATOM 2763 N N . GLU B 1 39 ? 15.835 8.917 -22.658 1.00 12.56 31 GLU B N 1
ATOM 2764 C CA . GLU B 1 39 ? 14.435 9.332 -22.676 1.00 12.78 31 GLU B CA 1
ATOM 2765 C C . GLU B 1 39 ? 14.018 9.802 -24.065 1.00 12.62 31 GLU B C 1
ATOM 2766 O O . GLU B 1 39 ? 12.959 9.395 -24.595 1.00 13.54 31 GLU B O 1
ATOM 2772 N N . LYS B 1 40 ? 14.835 10.665 -24.679 1.00 13.60 32 LYS B N 1
ATOM 2773 C CA A LYS B 1 40 ? 14.499 11.175 -26.008 0.48 14.49 32 LYS B CA 1
ATOM 2774 C CA B LYS B 1 40 ? 14.488 11.169 -26.007 0.52 14.18 32 LYS B CA 1
ATOM 2775 C C . LYS B 1 40 ? 14.607 10.085 -27.074 1.00 14.38 32 LYS B C 1
ATOM 2776 O O . LYS B 1 40 ? 13.809 10.056 -28.031 1.00 15.80 32 LYS B O 1
ATOM 2787 N N . ALA B 1 41 ? 15.596 9.196 -26.950 1.00 14.00 33 ALA B N 1
ATOM 2788 C CA . ALA B 1 41 ? 15.704 8.092 -27.914 1.00 15.19 33 ALA B CA 1
ATOM 2789 C C . ALA B 1 41 ? 14.438 7.235 -27.943 1.00 14.57 33 ALA B C 1
ATOM 2790 O O . ALA B 1 41 ? 14.061 6.691 -28.990 1.00 15.19 33 ALA B O 1
ATOM 2792 N N . GLY B 1 42 ? 13.769 7.098 -26.808 1.00 13.28 34 GLY B N 1
ATOM 2793 C CA . GLY B 1 42 ? 12.517 6.363 -26.760 1.00 14.02 34 GLY B CA 1
ATOM 2794 C C . GLY B 1 42 ? 11.276 7.178 -27.043 1.00 13.96 34 GLY B C 1
ATOM 2795 O O . GLY B 1 42 ? 10.160 6.659 -26.883 1.00 16.66 34 GLY B O 1
ATOM 2796 N N . GLY B 1 43 ? 11.426 8.416 -27.518 1.00 13.83 35 GLY B N 1
ATOM 2797 C CA . GLY B 1 43 ? 10.274 9.222 -27.888 1.00 15.09 35 GLY B CA 1
ATOM 2798 C C . GLY B 1 43 ? 9.710 10.043 -26.767 1.00 16.23 35 GLY B C 1
ATOM 2799 O O . GLY B 1 43 ? 8.630 10.634 -26.934 1.00 18.36 35 GLY B O 1
ATOM 2800 N N . GLY B 1 44 ? 10.403 10.088 -25.629 1.00 15.39 36 GLY B N 1
ATOM 2801 C CA . GLY B 1 44 ? 9.935 10.836 -24.476 1.00 15.53 36 GLY B CA 1
ATOM 2802 C C . GLY B 1 44 ? 10.368 12.282 -24.496 1.00 16.47 36 GLY B C 1
ATOM 2803 O O . GLY B 1 44 ? 11.254 12.675 -25.270 1.00 18.73 36 GLY B O 1
ATOM 2804 N N . THR B 1 45 ? 9.736 13.077 -23.629 1.00 17.23 37 THR B N 1
ATOM 2805 C CA . THR B 1 45 ? 10.114 14.487 -23.490 1.00 18.48 37 THR B CA 1
ATOM 2806 C C . THR B 1 45 ? 10.361 14.876 -22.030 1.00 18.65 37 THR B C 1
ATOM 2807 O O . THR B 1 45 ? 10.626 16.061 -21.749 1.00 20.47 37 THR B O 1
ATOM 2811 N N . ALA B 1 46 ? 10.265 13.936 -21.095 1.00 16.62 38 ALA B N 1
ATOM 2812 C CA . ALA B 1 46 ? 10.455 14.306 -19.694 1.00 14.56 38 ALA B CA 1
ATOM 2813 C C . ALA B 1 46 ? 11.931 14.649 -19.463 1.00 15.10 38 ALA B C 1
ATOM 2814 O O . ALA B 1 46 ? 12.827 14.073 -20.091 1.00 19.07 38 ALA B O 1
ATOM 2816 N N . GLU B 1 47 ? 12.177 15.588 -18.552 1.00 15.15 39 GLU B N 1
ATOM 2817 C CA . GLU B 1 47 ? 13.499 16.084 -18.219 1.00 14.94 39 GLU B CA 1
ATOM 2818 C C . GLU B 1 47 ? 13.748 15.970 -16.715 1.00 13.41 39 GLU B C 1
ATOM 2819 O O . GLU B 1 47 ? 12.812 15.929 -15.895 1.00 13.81 39 GLU B O 1
ATOM 2825 N N . PHE B 1 48 ? 15.033 15.959 -16.341 1.00 14.15 40 PHE B N 1
ATOM 2826 C CA . PHE B 1 48 ? 15.435 16.056 -14.929 1.00 14.38 40 PHE B CA 1
ATOM 2827 C C . PHE B 1 48 ? 15.362 17.525 -14.511 1.00 13.64 40 PHE B C 1
ATOM 2828 O O . PHE B 1 48 ? 16.335 18.289 -14.642 1.00 16.10 40 PHE B O 1
ATOM 2836 N N . ILE B 1 49 ? 14.203 17.920 -13.992 1.00 13.32 41 ILE B N 1
ATOM 2837 C CA . ILE B 1 49 ? 13.934 19.322 -13.664 1.00 14.36 41 ILE B CA 1
ATOM 2838 C C . ILE B 1 49 ? 14.741 19.753 -12.444 1.00 14.05 41 ILE B C 1
ATOM 2839 O O . ILE B 1 49 ? 14.809 19.046 -11.423 1.00 15.15 41 ILE B O 1
ATOM 2844 N N . ILE B 1 50 ? 15.329 20.947 -12.519 1.00 15.58 42 ILE B N 1
ATOM 2845 C CA . ILE B 1 50 ? 16.154 21.478 -11.441 1.00 16.60 42 ILE B CA 1
ATOM 2846 C C . ILE B 1 50 ? 15.287 22.085 -10.325 1.00 18.31 42 ILE B C 1
ATOM 2847 O O . ILE B 1 50 ? 14.395 22.914 -10.579 1.00 19.78 42 ILE B O 1
ATOM 2852 N N . ASP B 1 51 ? 15.594 21.715 -9.074 1.00 18.58 43 ASP B N 1
ATOM 2853 C CA . ASP B 1 51 ? 14.999 22.290 -7.842 1.00 19.40 43 ASP B CA 1
ATOM 2854 C C . ASP B 1 51 ? 16.201 22.683 -6.989 1.00 20.11 43 ASP B C 1
ATOM 2855 O O . ASP B 1 51 ? 16.825 21.813 -6.368 1.00 20.10 43 ASP B O 1
ATOM 2860 N N . ASP B 1 52 ? 16.570 23.965 -6.984 1.00 21.77 44 ASP B N 1
ATOM 2861 C CA . ASP B 1 52 ? 17.664 24.422 -6.133 1.00 22.49 44 ASP B CA 1
ATOM 2862 C C . ASP B 1 52 ? 17.115 24.875 -4.791 1.00 23.77 44 ASP B C 1
ATOM 2863 O O . ASP B 1 52 ? 16.109 25.588 -4.741 1.00 25.08 44 ASP B O 1
ATOM 2868 N N . TRP B 1 53 ? 17.825 24.537 -3.712 1.00 23.45 45 TRP B N 1
ATOM 2869 C CA . TRP B 1 53 ? 17.361 24.814 -2.354 1.00 26.18 45 TRP B CA 1
ATOM 2870 C C . TRP B 1 53 ? 18.535 25.185 -1.449 1.00 28.72 45 TRP B C 1
ATOM 2871 O O . TRP B 1 53 ? 19.687 24.833 -1.701 1.00 28.10 45 TRP B O 1
ATOM 2882 N N . GLU B 1 54 ? 18.229 25.896 -0.372 1.00 31.82 46 GLU B N 1
ATOM 2883 C CA . GLU B 1 54 ? 19.237 26.329 0.595 1.00 35.12 46 GLU B CA 1
ATOM 2884 C C . GLU B 1 54 ? 18.791 25.898 1.984 1.00 39.26 46 GLU B C 1
ATOM 2885 O O . GLU B 1 54 ? 17.605 25.661 2.214 1.00 40.63 46 GLU B O 1
ATOM 2891 N N . ARG B 1 55 ? 19.754 25.738 2.892 1.00 42.02 47 ARG B N 1
ATOM 2892 C CA . ARG B 1 55 ? 19.451 25.384 4.273 1.00 45.27 47 ARG B CA 1
ATOM 2893 C C . ARG B 1 55 ? 19.982 26.480 5.191 1.00 48.18 47 ARG B C 1
ATOM 2894 O O . ARG B 1 55 ? 21.144 26.889 5.036 1.00 49.15 47 ARG B O 1
ATOM 2896 N N . PRO B 1 56 ? 19.171 27.004 6.136 1.00 49.42 48 PRO B N 1
ATOM 2897 C CA . PRO B 1 56 ? 19.658 28.118 6.988 1.00 50.66 48 PRO B CA 1
ATOM 2898 C C . PRO B 1 56 ? 21.002 27.852 7.650 1.00 51.47 48 PRO B C 1
ATOM 2899 O O . PRO B 1 56 ? 21.861 28.742 7.660 1.00 52.60 48 PRO B O 1
ATOM 2903 N N . GLU B 1 57 ? 21.224 26.634 8.168 1.00 51.54 49 GLU B N 1
ATOM 2904 C CA . GLU B 1 57 ? 22.507 26.296 8.785 1.00 51.17 49 GLU B CA 1
ATOM 2905 C C . GLU B 1 57 ? 23.684 26.454 7.829 1.00 49.63 49 GLU B C 1
ATOM 2906 O O . GLU B 1 57 ? 24.834 26.456 8.284 1.00 50.15 49 GLU B O 1
ATOM 2908 N N . GLY B 1 58 ? 23.430 26.584 6.528 1.00 47.33 50 GLY B N 1
ATOM 2909 C CA . GLY B 1 58 ? 24.473 26.863 5.559 1.00 45.10 50 GLY B CA 1
ATOM 2910 C C . GLY B 1 58 ? 24.508 25.848 4.434 1.00 42.25 50 GLY B C 1
ATOM 2911 O O . GLY B 1 58 ? 24.347 24.640 4.667 1.00 43.03 50 GLY B O 1
ATOM 2912 N N . GLY B 1 59 ? 24.748 26.312 3.209 1.00 39.34 51 GLY B N 1
ATOM 2913 C CA . GLY B 1 59 ? 24.768 25.399 2.081 1.00 35.67 51 GLY B CA 1
ATOM 2914 C C . GLY B 1 59 ? 23.371 25.117 1.557 1.00 32.76 51 GLY B C 1
ATOM 2915 O O . GLY B 1 59 ? 22.415 25.873 1.780 1.00 33.35 51 GLY B O 1
ATOM 2916 N N . GLY B 1 60 ? 23.258 23.987 0.865 1.00 29.65 52 GLY B N 1
ATOM 2917 C CA . GLY B 1 60 ? 22.010 23.603 0.217 1.00 28.04 52 GLY B CA 1
ATOM 2918 C C . GLY B 1 60 ? 22.274 22.526 -0.824 1.00 25.98 52 GLY B C 1
ATOM 2919 O O . GLY B 1 60 ? 23.216 21.741 -0.697 1.00 27.14 52 GLY B O 1
ATOM 2920 N N . GLY B 1 61 ? 21.421 22.492 -1.853 1.00 23.58 53 GLY B N 1
ATOM 2921 C CA . GLY B 1 61 ? 21.570 21.426 -2.829 1.00 21.88 53 GLY B CA 1
ATOM 2922 C C . GLY B 1 61 ? 20.896 21.759 -4.142 1.00 21.32 53 GLY B C 1
ATOM 2923 O O . GLY B 1 61 ? 20.191 22.771 -4.278 1.00 21.79 53 GLY B O 1
ATOM 2924 N N . ARG B 1 62 ? 21.157 20.900 -5.127 1.00 18.80 54 ARG B N 1
ATOM 2925 C CA . ARG B 1 62 ? 20.470 20.936 -6.413 1.00 18.51 54 ARG B CA 1
ATOM 2926 C C . ARG B 1 62 ? 19.873 19.555 -6.625 1.00 16.51 54 ARG B C 1
ATOM 2927 O O . ARG B 1 62 ? 20.621 18.577 -6.779 1.00 16.08 54 ARG B O 1
ATOM 2935 N N . SER B 1 63 ? 18.537 19.466 -6.594 1.00 17.09 55 SER B N 1
ATOM 2936 C CA . SER B 1 63 ? 17.830 18.221 -6.885 1.00 15.84 55 SER B CA 1
ATOM 2937 C C . SER B 1 63 ? 17.396 18.233 -8.348 1.00 16.05 55 SER B C 1
ATOM 2938 O O . SER B 1 63 ? 16.887 19.232 -8.833 1.00 19.55 55 SER B O 1
ATOM 2941 N N . ARG B 1 64 ? 17.621 17.151 -9.066 1.00 13.42 56 ARG B N 1
ATOM 2942 C CA . ARG B 1 64 ? 17.157 17.063 -10.450 1.00 13.95 56 ARG B CA 1
ATOM 2943 C C . ARG B 1 64 ? 16.292 15.822 -10.577 1.00 12.63 56 ARG B C 1
ATOM 2944 O O . ARG B 1 64 ? 16.776 14.705 -10.366 1.00 13.57 56 ARG B O 1
ATOM 2952 N N . VAL B 1 65 ? 15.011 16.019 -10.870 1.00 11.60 57 VAL B N 1
ATOM 2953 C CA . VAL B 1 65 ? 14.029 14.944 -10.770 1.00 11.90 57 VAL B CA 1
AT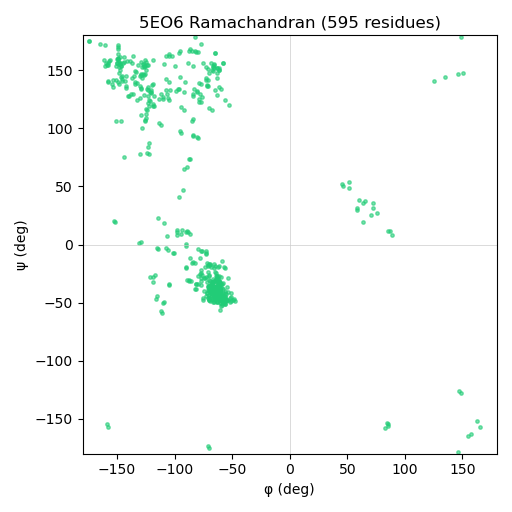OM 2954 C C . VAL B 1 65 ? 13.224 14.867 -12.057 1.00 11.55 57 VAL B C 1
ATOM 2955 O O . VAL B 1 65 ? 12.628 15.858 -12.499 1.00 12.65 57 VAL B O 1
ATOM 2959 N N . LEU B 1 66 ? 13.201 13.682 -12.642 1.00 11.72 58 LEU B N 1
ATOM 2960 C CA . LEU B 1 66 ? 12.409 13.369 -13.828 1.00 10.82 58 LEU B CA 1
ATOM 2961 C C . LEU B 1 66 ? 11.220 12.529 -13.386 1.00 10.08 58 LEU B C 1
ATOM 2962 O O . LEU B 1 66 ? 11.410 11.474 -12.752 1.00 10.58 58 LEU B O 1
ATOM 2967 N N . GLN B 1 67 ? 9.999 12.990 -13.719 1.00 11.07 59 GLN B N 1
ATOM 2968 C CA . GLN B 1 67 ? 8.780 12.239 -13.407 1.00 10.80 59 GLN B CA 1
ATOM 2969 C C . GLN B 1 67 ? 7.950 11.997 -14.651 1.00 11.36 59 GLN B C 1
ATOM 2970 O O . GLN B 1 67 ? 8.013 12.758 -15.612 1.00 13.83 59 GLN B O 1
ATOM 2976 N N . ASN B 1 68 ? 7.233 10.893 -14.643 1.00 12.29 60 ASN B N 1
ATOM 2977 C CA . ASN B 1 68 ? 6.239 10.583 -15.683 1.00 14.95 60 ASN B CA 1
ATOM 2978 C C . ASN B 1 68 ? 6.901 10.417 -17.054 1.00 13.32 60 ASN B C 1
ATOM 2979 O O . ASN B 1 68 ? 6.317 10.781 -18.070 1.00 15.64 60 ASN B O 1
ATOM 2984 N N . GLY B 1 69 ? 8.120 9.855 -17.099 1.00 13.05 61 GLY B N 1
ATOM 2985 C CA . GLY B 1 69 ? 8.789 9.695 -18.369 1.00 13.27 61 GLY B CA 1
ATOM 2986 C C . GLY B 1 69 ? 8.361 8.464 -19.143 1.00 13.21 61 GLY B C 1
ATOM 2987 O O . GLY B 1 69 ? 7.731 7.532 -18.639 1.00 15.51 61 GLY B O 1
ATOM 2988 N N . THR B 1 70 ? 8.752 8.456 -20.414 1.00 13.78 62 THR B N 1
ATOM 2989 C CA . THR B 1 70 ? 8.467 7.345 -21.323 1.00 14.31 62 THR B CA 1
ATOM 2990 C C . THR B 1 70 ? 9.468 6.199 -21.134 1.00 12.64 62 THR B C 1
ATOM 2991 O O . THR B 1 70 ? 9.103 5.012 -21.258 1.00 15.08 62 THR B O 1
ATOM 2995 N N . VAL B 1 71 ? 10.738 6.544 -20.893 1.00 12.04 63 VAL B N 1
ATOM 2996 C CA . VAL B 1 71 ? 11.822 5.569 -20.686 1.00 11.92 63 VAL B CA 1
ATOM 2997 C C . VAL B 1 71 ? 12.281 5.559 -19.233 1.00 11.52 63 VAL B C 1
ATOM 2998 O O . VAL B 1 71 ? 12.390 4.499 -18.599 1.00 12.63 63 VAL B O 1
ATOM 3002 N N . ILE B 1 72 ? 12.558 6.735 -18.674 1.00 11.88 64 ILE B N 1
ATOM 3003 C CA A ILE B 1 72 ? 12.776 6.846 -17.235 0.60 11.21 64 ILE B CA 1
ATOM 3004 C CA B ILE B 1 72 ? 12.790 6.887 -17.239 0.40 11.78 64 ILE B CA 1
ATOM 3005 C C . ILE B 1 72 ? 11.435 7.157 -16.592 1.00 10.75 64 ILE B C 1
ATOM 3006 O O . ILE B 1 72 ? 10.893 8.251 -16.751 1.00 12.73 64 ILE B O 1
ATOM 3015 N N . GLU B 1 73 ? 10.868 6.167 -15.883 1.00 9.43 65 GLU B N 1
ATOM 3016 C CA . GLU B 1 73 ? 9.552 6.433 -15.297 1.00 10.15 65 GLU B CA 1
ATOM 3017 C C . GLU B 1 73 ? 9.667 7.422 -14.127 1.00 10.80 65 GLU B C 1
ATOM 3018 O O . GLU B 1 73 ? 8.830 8.346 -13.997 1.00 12.94 65 GLU B O 1
ATOM 3024 N N . LYS B 1 74 ? 10.730 7.292 -13.314 1.00 9.78 66 LYS B N 1
ATOM 3025 C CA . LYS B 1 74 ? 11.038 8.238 -12.242 1.00 8.95 66 LYS B CA 1
ATOM 3026 C C . LYS B 1 74 ? 12.539 8.170 -12.003 1.00 7.93 66 LYS B C 1
ATOM 3027 O O . LYS B 1 74 ? 13.106 7.062 -11.968 1.00 10.56 66 LYS B O 1
ATOM 3033 N N . GLY B 1 75 ? 13.188 9.331 -11.862 1.00 8.56 67 GLY B N 1
ATOM 3034 C CA . GLY B 1 75 ? 14.603 9.327 -11.550 1.00 9.35 67 GLY B CA 1
ATOM 3035 C C . GLY B 1 75 ? 14.955 10.575 -10.765 1.00 9.92 67 GLY B C 1
ATOM 3036 O O . GLY B 1 75 ? 14.394 11.650 -11.032 1.00 11.61 67 GLY B O 1
ATOM 3037 N N . GLY B 1 76 ? 15.845 10.458 -9.783 1.00 9.96 68 GLY B N 1
ATOM 3038 C CA . GLY B 1 76 ? 16.360 11.611 -9.088 1.00 10.34 68 GLY B CA 1
ATOM 3039 C C . GLY B 1 76 ? 17.878 11.548 -9.064 1.00 10.22 68 GLY B C 1
ATOM 3040 O O . GLY B 1 76 ? 18.442 10.487 -8.767 1.00 11.46 68 GLY B O 1
ATOM 3041 N N . VAL B 1 77 ? 18.538 12.662 -9.377 1.00 11.14 69 VAL B N 1
ATOM 3042 C CA . VAL B 1 77 ? 19.997 12.777 -9.328 1.00 11.87 69 VAL B CA 1
ATOM 3043 C C . VAL B 1 77 ? 20.222 13.992 -8.430 1.00 12.38 69 VAL B C 1
ATOM 3044 O O . VAL B 1 77 ? 19.889 15.130 -8.821 1.00 13.48 69 VAL B O 1
ATOM 3048 N N . MET B 1 78 ? 20.670 13.752 -7.196 1.00 12.08 70 MET B N 1
ATOM 3049 C CA . MET B 1 78 ? 20.535 14.725 -6.107 1.00 13.25 70 MET B CA 1
ATOM 3050 C C . MET B 1 78 ? 21.912 15.158 -5.604 1.00 14.19 70 MET B C 1
ATOM 3051 O O . MET B 1 78 ? 22.672 14.332 -5.114 1.00 17.00 70 MET B O 1
ATOM 3056 N N . PHE B 1 79 ? 22.227 16.448 -5.705 1.00 13.85 71 PHE B N 1
ATOM 3057 C CA . PHE B 1 79 ? 23.462 17.005 -5.181 1.00 14.92 71 PHE B CA 1
ATOM 3058 C C . PHE B 1 79 ? 23.173 17.788 -3.908 1.00 16.64 71 PHE B C 1
ATOM 3059 O O . PHE B 1 79 ? 22.167 18.502 -3.822 1.00 17.31 71 PHE B O 1
ATOM 3067 N N . SER B 1 80 ? 24.047 17.663 -2.914 1.00 17.60 72 SER B N 1
ATOM 3068 C CA . SER B 1 80 ? 23.958 18.562 -1.761 1.00 20.04 72 SER B CA 1
ATOM 3069 C C . SER B 1 80 ? 25.350 18.854 -1.220 1.00 21.15 72 SER B C 1
ATOM 3070 O O . SER B 1 80 ? 26.282 18.073 -1.412 1.00 21.95 72 SER B O 1
ATOM 3073 N N . HIS B 1 81 ? 25.483 20.013 -0.587 1.00 22.38 73 HIS B N 1
ATOM 3074 C CA . HIS B 1 81 ? 26.732 20.405 0.059 1.00 24.19 73 HIS B CA 1
ATOM 3075 C C . HIS B 1 81 ? 26.307 21.307 1.205 1.00 25.87 73 HIS B C 1
ATOM 3076 O O . HIS B 1 81 ? 25.889 22.453 0.967 1.00 25.98 73 HIS B O 1
ATOM 3083 N N . ILE B 1 82 ? 26.391 20.784 2.434 1.00 26.99 74 ILE B N 1
ATOM 3084 C CA . ILE B 1 82 ? 25.787 21.418 3.603 1.00 29.77 74 ILE B CA 1
ATOM 3085 C C . ILE B 1 82 ? 26.750 21.403 4.784 1.00 32.61 74 ILE B C 1
ATOM 3086 O O . ILE B 1 82 ? 27.691 20.612 4.841 1.00 31.71 74 ILE B O 1
ATOM 3091 N N . ASN B 1 83 ? 26.461 22.259 5.767 1.00 37.65 75 ASN B N 1
ATOM 3092 C CA . ASN B 1 83 ? 27.075 22.120 7.087 1.00 42.15 75 ASN B CA 1
ATOM 3093 C C . ASN B 1 83 ? 26.287 21.087 7.886 1.00 45.51 75 ASN B C 1
ATOM 3094 O O . ASN B 1 83 ? 25.052 21.121 7.907 1.00 47.31 75 ASN B O 1
ATOM 3099 N N . ILE B 1 84 ? 26.996 20.166 8.536 1.00 46.53 76 ILE B N 1
ATOM 3100 C CA . ILE B 1 84 ? 26.391 19.042 9.243 1.00 48.11 76 ILE B CA 1
ATOM 3101 C C . ILE B 1 84 ? 26.516 19.288 10.735 1.00 48.95 76 ILE B C 1
ATOM 3102 O O . ILE B 1 84 ? 27.604 19.610 11.216 1.00 49.04 76 ILE B O 1
ATOM 3107 N N . SER B 1 85 ? 25.418 19.092 11.467 1.00 50.15 77 SER B N 1
ATOM 3108 C CA . SER B 1 85 ? 25.397 19.192 12.925 1.00 51.92 77 SER B CA 1
ATOM 3109 C C . SER B 1 85 ? 25.005 17.894 13.625 1.00 51.91 77 SER B C 1
ATOM 3110 O O . SER B 1 85 ? 25.492 17.631 14.727 1.00 52.08 77 SER B O 1
ATOM 3113 N N . LYS B 1 86 ? 24.151 17.079 13.015 1.00 51.14 78 LYS B N 1
ATOM 3114 C CA . LYS B 1 86 ? 23.792 15.762 13.528 1.00 50.81 78 LYS B CA 1
ATOM 3115 C C . LYS B 1 86 ? 24.461 14.691 12.669 1.00 49.28 78 LYS B C 1
ATOM 3116 O O . LYS B 1 86 ? 24.374 14.728 11.436 1.00 48.49 78 LYS B O 1
ATOM 3118 N N . LEU B 1 87 ? 25.134 13.749 13.317 1.00 48.66 79 LEU B N 1
ATOM 3119 C CA . LEU B 1 87 ? 25.691 12.601 12.628 1.00 48.56 79 LEU B CA 1
ATOM 3120 C C . LEU B 1 87 ? 25.139 11.332 13.265 1.00 48.25 79 LEU B C 1
ATOM 3121 O O . LEU B 1 87 ? 24.722 11.353 14.427 1.00 47.65 79 LEU B O 1
ATOM 3123 N N . PRO B 1 88 ? 25.086 10.227 12.528 1.00 49.09 80 PRO B N 1
ATOM 3124 C CA . PRO B 1 88 ? 24.635 8.967 13.130 1.00 50.31 80 PRO B CA 1
ATOM 3125 C C . PRO B 1 88 ? 25.611 8.497 14.195 1.00 52.15 80 PRO B C 1
ATOM 3126 O O . PRO B 1 88 ? 26.799 8.835 14.184 1.00 51.94 80 PRO B O 1
ATOM 3130 N N . ALA B 1 89 ? 25.083 7.700 15.127 1.00 53.60 81 ALA B N 1
ATOM 3131 C CA . ALA B 1 89 ? 25.901 7.199 16.226 1.00 54.61 81 ALA B CA 1
ATOM 3132 C C . ALA B 1 89 ? 27.142 6.478 15.714 1.00 54.76 81 ALA B C 1
ATOM 3133 O O . ALA B 1 89 ? 28.226 6.596 16.300 1.00 54.36 81 ALA B O 1
ATOM 3135 N N . SER B 1 90 ? 27.007 5.747 14.603 1.00 54.78 82 SER B N 1
ATOM 3136 C CA . SER B 1 90 ? 28.131 4.968 14.097 1.00 55.10 82 SER B CA 1
ATOM 3137 C C . SER B 1 90 ? 29.270 5.869 13.624 1.00 54.27 82 SER B C 1
ATOM 3138 O O . SER B 1 90 ? 30.447 5.532 13.805 1.00 54.06 82 SER B O 1
ATOM 3141 N N . ALA B 1 91 ? 28.943 7.021 13.025 1.00 53.35 83 ALA B N 1
ATOM 3142 C CA . ALA B 1 91 ? 29.987 7.895 12.498 1.00 53.08 83 ALA B CA 1
ATOM 3143 C C . ALA B 1 91 ? 30.846 8.457 13.619 1.00 53.57 83 ALA B C 1
ATOM 3144 O O . ALA B 1 91 ? 32.079 8.483 13.516 1.00 52.31 83 ALA B O 1
ATOM 3146 N N . THR B 1 92 ? 30.211 8.908 14.702 1.00 55.34 84 THR B N 1
ATOM 3147 C CA . THR B 1 92 ? 30.975 9.360 15.853 1.00 57.72 84 THR B CA 1
ATOM 3148 C C . THR B 1 92 ? 31.659 8.191 16.564 1.00 58.25 84 THR B C 1
ATOM 3149 O O . THR B 1 92 ? 32.721 8.373 17.170 1.00 58.43 84 THR B O 1
ATOM 3153 N N . GLU B 1 93 ? 31.098 6.981 16.465 1.00 58.30 85 GLU B N 1
ATOM 3154 C CA . GLU B 1 93 ? 31.756 5.807 17.037 1.00 58.81 85 GLU B CA 1
ATOM 3155 C C . GLU B 1 93 ? 33.012 5.424 16.252 1.00 59.21 85 GLU B C 1
ATOM 3156 O O . GLU B 1 93 ? 34.070 5.172 16.843 1.00 59.44 85 GLU B O 1
ATOM 3158 N N . ARG B 1 94 ? 32.917 5.365 14.917 1.00 58.93 86 ARG B N 1
ATOM 3159 C CA . ARG B 1 94 ? 34.085 5.012 14.106 1.00 58.37 86 ARG B CA 1
ATOM 3160 C C . ARG B 1 94 ? 35.139 6.117 14.111 1.00 56.71 86 ARG B C 1
ATOM 3161 O O . ARG B 1 94 ? 36.336 5.829 14.006 1.00 56.97 86 ARG B O 1
ATOM 3169 N N . HIS B 1 95 ? 34.725 7.377 14.242 1.00 54.78 87 HIS B N 1
ATOM 3170 C CA . HIS B 1 95 ? 35.631 8.525 14.186 1.00 53.36 87 HIS B CA 1
ATOM 3171 C C . HIS B 1 95 ? 35.361 9.413 15.396 1.00 54.08 87 HIS B C 1
ATOM 3172 O O . HIS B 1 95 ? 34.719 10.466 15.278 1.00 53.93 87 HIS B O 1
ATOM 3179 N N . PRO B 1 96 ? 35.853 9.031 16.577 1.00 55.18 88 PRO B N 1
ATOM 3180 C CA . PRO B 1 96 ? 35.446 9.742 17.803 1.00 55.86 88 PRO B CA 1
ATOM 3181 C C . PRO B 1 96 ? 35.967 11.167 17.913 1.00 55.93 88 PRO B C 1
ATOM 3182 O O . PRO B 1 96 ? 35.410 11.945 18.698 1.00 55.71 88 PRO B O 1
ATOM 3186 N N . GLN B 1 97 ? 36.994 11.540 17.144 1.00 56.01 89 GLN B N 1
ATOM 3187 C CA . GLN B 1 97 ? 37.513 12.903 17.198 1.00 56.44 89 GLN B CA 1
ATOM 3188 C C . GLN B 1 97 ? 36.565 13.923 16.576 1.00 56.28 89 GLN B C 1
ATOM 3189 O O . GLN B 1 97 ? 36.712 15.120 16.843 1.00 57.13 89 GLN B O 1
ATOM 3191 N N . ILE B 1 98 ? 35.601 13.492 15.755 1.00 55.30 90 ILE B N 1
ATOM 3192 C CA . ILE B 1 98 ? 34.720 14.462 15.106 1.00 54.44 90 ILE B CA 1
ATOM 3193 C C . ILE B 1 98 ? 33.783 15.120 16.104 1.00 55.22 90 ILE B C 1
ATOM 3194 O O . ILE B 1 98 ? 33.182 16.155 15.792 1.00 54.44 90 ILE B O 1
ATOM 3199 N N . ALA B 1 99 ? 33.629 14.530 17.289 1.00 57.27 91 ALA B N 1
ATOM 3200 C CA . ALA B 1 99 ? 32.796 15.108 18.332 1.00 58.92 91 ALA B CA 1
ATOM 3201 C C . ALA B 1 99 ? 33.196 16.558 18.589 1.00 60.06 91 ALA B C 1
ATOM 3202 O O . ALA B 1 99 ? 34.351 16.845 18.921 1.00 60.57 91 ALA B O 1
ATOM 3204 N N . GLY B 1 100 ? 32.250 17.476 18.386 1.00 59.92 92 GLY B N 1
ATOM 3205 C CA . GLY B 1 100 ? 32.468 18.886 18.650 1.00 59.67 92 GLY B CA 1
ATOM 3206 C C . GLY B 1 100 ? 33.116 19.693 17.543 1.00 59.00 92 GLY B C 1
ATOM 3207 O O . GLY B 1 100 ? 33.515 20.836 17.790 1.00 59.97 92 GLY B O 1
ATOM 3208 N N . ALA B 1 101 ? 33.235 19.153 16.336 1.00 56.63 93 ALA B N 1
ATOM 3209 C CA . ALA B 1 101 ? 33.866 19.873 15.240 1.00 54.70 93 ALA B CA 1
ATOM 3210 C C . ALA B 1 101 ? 32.813 20.494 14.330 1.00 52.32 93 ALA B C 1
ATOM 3211 O O . ALA B 1 101 ? 31.674 20.023 14.255 1.00 53.51 93 ALA B O 1
ATOM 3213 N N . LYS B 1 102 ? 33.199 21.576 13.654 1.00 49.02 94 LYS B N 1
ATOM 3214 C CA . LYS B 1 102 ? 32.427 22.037 12.512 1.00 46.19 94 LYS B CA 1
ATOM 3215 C C . LYS B 1 102 ? 32.646 21.048 11.383 1.00 44.19 94 LYS B C 1
ATOM 3216 O O . LYS B 1 102 ? 33.773 20.603 11.143 1.00 45.26 94 LYS B O 1
ATOM 3218 N N . ALA B 1 103 ? 31.568 20.689 10.697 1.00 39.61 95 ALA B N 1
ATOM 3219 C CA . ALA B 1 103 ? 31.670 19.663 9.676 1.00 36.99 95 ALA B CA 1
ATOM 3220 C C . ALA B 1 103 ? 30.850 20.046 8.456 1.00 34.68 95 ALA B C 1
ATOM 3221 O O . ALA B 1 103 ? 29.908 20.838 8.525 1.00 34.68 95 ALA B O 1
ATOM 3223 N N . GLN B 1 104 ? 31.220 19.455 7.333 1.00 31.61 96 GLN B N 1
ATOM 3224 C CA . GLN B 1 104 ? 30.423 19.609 6.136 1.00 30.32 96 GLN B CA 1
ATOM 3225 C C . GLN B 1 104 ? 30.454 18.310 5.355 1.00 26.44 96 GLN B C 1
ATOM 3226 O O . GLN B 1 104 ? 31.319 17.452 5.552 1.00 25.69 96 GLN B O 1
ATOM 3232 N N . ALA B 1 105 ? 29.483 18.179 4.465 1.00 23.99 97 ALA B N 1
ATOM 3233 C CA . ALA B 1 105 ? 29.347 16.969 3.676 1.00 21.56 97 ALA B CA 1
ATOM 3234 C C . ALA B 1 105 ? 28.833 17.379 2.315 1.00 20.27 97 ALA B C 1
ATOM 3235 O O . ALA B 1 105 ? 27.988 18.277 2.197 1.00 21.64 97 ALA B O 1
ATOM 3237 N N . LEU B 1 106 ? 29.322 16.706 1.289 1.00 18.75 98 LEU B N 1
ATOM 3238 C CA . LEU B 1 106 ? 28.911 17.022 -0.073 1.00 18.75 98 LEU B CA 1
ATOM 3239 C C . LEU B 1 106 ? 28.877 15.726 -0.869 1.00 18.40 98 LEU B C 1
ATOM 3240 O O . LEU B 1 106 ? 29.725 14.846 -0.671 1.00 19.92 98 LEU B O 1
ATOM 3245 N N . GLY B 1 107 ? 27.878 15.593 -1.738 1.00 16.29 99 GLY B N 1
ATOM 3246 C CA . GLY B 1 107 ? 27.818 14.370 -2.515 1.00 15.21 99 GLY B CA 1
ATOM 3247 C C . GLY B 1 107 ? 26.714 14.402 -3.550 1.00 15.96 99 GLY B C 1
ATOM 3248 O O . GLY B 1 107 ? 25.921 15.359 -3.633 1.00 16.76 99 GLY B O 1
ATOM 3249 N N . VAL B 1 108 ? 26.690 13.336 -4.353 1.00 14.73 100 VAL B N 1
ATOM 3250 C CA . VAL B 1 108 ? 25.618 13.069 -5.311 1.00 15.59 100 VAL B CA 1
ATOM 3251 C C . VAL B 1 108 ? 25.029 11.702 -5.009 1.00 14.49 100 VAL B C 1
ATOM 3252 O O . VAL B 1 108 ? 25.766 10.740 -4.785 1.00 16.32 100 VAL B O 1
ATOM 3256 N N . SER B 1 109 ? 23.704 11.606 -4.956 1.00 14.35 101 SER B N 1
ATOM 3257 C CA A SER B 1 109 ? 22.999 10.332 -4.780 0.55 14.22 101 SER B CA 1
ATOM 3258 C CA B SER B 1 109 ? 23.105 10.288 -4.899 0.45 14.40 101 SER B CA 1
ATOM 3259 C C . SER B 1 109 ? 21.951 10.223 -5.879 1.00 12.98 101 SER B C 1
ATOM 3260 O O . SER B 1 109 ? 21.334 11.233 -6.214 1.00 15.20 101 SER B O 1
ATOM 3265 N N . LEU B 1 110 ? 21.711 9.026 -6.407 1.00 10.86 102 LEU B N 1
ATOM 3266 C CA . LEU B 1 110 ? 20.712 8.927 -7.459 1.00 10.54 102 LEU B CA 1
ATOM 3267 C C . LEU B 1 110 ? 20.023 7.584 -7.369 1.00 9.28 102 LEU B C 1
ATOM 3268 O O . LEU B 1 110 ? 20.622 6.581 -6.963 1.00 10.17 102 LEU B O 1
ATOM 3273 N N . VAL B 1 111 ? 18.757 7.566 -7.796 1.00 9.06 103 VAL B N 1
ATOM 3274 C CA . VAL B 1 111 ? 18.013 6.328 -8.000 1.00 8.76 103 VAL B CA 1
ATOM 3275 C C . VAL B 1 111 ? 17.187 6.495 -9.261 1.00 9.01 103 VAL B C 1
ATOM 3276 O O . VAL B 1 111 ? 16.454 7.495 -9.388 1.00 9.33 103 VAL B O 1
ATOM 3280 N N . ILE B 1 112 ? 17.306 5.536 -10.206 1.00 9.02 104 ILE B N 1
ATOM 3281 C CA . ILE B 1 112 ? 16.639 5.644 -11.511 1.00 8.41 104 ILE B CA 1
ATOM 3282 C C . ILE B 1 112 ? 15.751 4.406 -11.665 1.00 9.20 104 ILE B C 1
ATOM 3283 O O . ILE B 1 112 ? 16.256 3.268 -11.615 1.00 9.68 104 ILE B O 1
ATOM 3288 N N . HIS B 1 113 ? 14.441 4.628 -11.906 1.00 8.54 105 HIS B N 1
ATOM 3289 C CA . HIS B 1 113 ? 13.459 3.559 -12.087 1.00 8.37 105 HIS B CA 1
ATOM 3290 C C . HIS B 1 113 ? 12.959 3.607 -13.532 1.00 8.82 105 HIS B C 1
ATOM 3291 O O . HIS B 1 113 ? 12.124 4.472 -13.870 1.00 9.36 105 HIS B O 1
ATOM 3298 N N . PRO B 1 114 ? 13.395 2.689 -14.395 1.00 9.25 106 PRO B N 1
ATOM 3299 C CA . PRO B 1 114 ? 12.934 2.707 -15.791 1.00 8.82 106 PRO B CA 1
ATOM 3300 C C . PRO B 1 114 ? 11.475 2.246 -15.891 1.00 8.52 106 PRO B C 1
ATOM 3301 O O . PRO B 1 114 ? 11.008 1.405 -15.119 1.00 9.84 106 PRO B O 1
ATOM 3305 N N . LYS B 1 115 ? 10.782 2.739 -16.931 1.00 9.71 107 LYS B N 1
ATOM 3306 C CA . LYS B 1 115 ? 9.423 2.287 -17.224 1.00 10.57 107 LYS B CA 1
ATOM 3307 C C . LYS B 1 115 ? 9.417 0.828 -17.672 1.00 10.59 107 LYS B C 1
ATOM 3308 O O . LYS B 1 115 ? 8.563 0.047 -17.237 1.00 11.38 107 LYS B O 1
ATOM 3314 N N . ASN B 1 116 ? 10.375 0.440 -18.514 1.00 10.61 108 ASN B N 1
ATOM 3315 C CA . ASN B 1 116 ? 10.407 -0.907 -19.087 1.00 11.37 108 ASN B CA 1
ATOM 3316 C C . ASN B 1 116 ? 10.966 -1.900 -18.063 1.00 10.54 108 ASN B C 1
ATOM 3317 O O . ASN B 1 116 ? 12.122 -1.732 -17.609 1.00 11.20 108 ASN B O 1
ATOM 3322 N N . PRO B 1 117 ? 10.214 -2.957 -17.701 1.00 9.87 109 PRO B N 1
ATOM 3323 C CA . PRO B 1 117 ? 10.735 -3.960 -16.750 1.00 11.12 109 PRO B CA 1
ATOM 3324 C C . PRO B 1 117 ? 12.028 -4.609 -17.198 1.00 11.23 109 PRO B C 1
ATOM 3325 O O . PRO B 1 117 ? 12.734 -5.185 -16.359 1.00 11.73 109 PRO B O 1
ATOM 3329 N N . ASN B 1 118 ? 12.350 -4.547 -18.503 1.00 11.57 110 ASN B N 1
ATOM 3330 C CA . ASN B 1 118 ? 13.601 -5.143 -18.959 1.00 12.24 110 ASN B CA 1
ATOM 3331 C C . ASN B 1 118 ? 14.834 -4.302 -18.626 1.00 11.45 110 ASN B C 1
ATOM 3332 O O . ASN B 1 118 ? 15.964 -4.764 -18.886 1.00 12.20 110 ASN B O 1
ATOM 3337 N N . ILE B 1 119 ? 14.678 -3.101 -18.085 1.00 10.00 111 ILE B N 1
ATOM 3338 C CA . ILE B 1 119 ? 15.825 -2.309 -17.627 1.00 10.72 111 ILE B CA 1
ATOM 3339 C C . ILE B 1 119 ? 15.795 -2.264 -16.099 1.00 10.63 111 ILE B C 1
ATOM 3340 O O . ILE B 1 119 ? 14.768 -1.891 -15.526 1.00 10.68 111 ILE B O 1
ATOM 3345 N N . PRO B 1 120 ? 16.870 -2.630 -15.407 1.00 10.36 112 PRO B N 1
ATOM 3346 C CA . PRO B 1 120 ? 16.846 -2.642 -13.932 1.00 9.82 112 PRO B CA 1
ATOM 3347 C C . PRO B 1 120 ? 16.699 -1.249 -13.346 1.00 9.24 112 PRO B C 1
ATOM 3348 O O . PRO B 1 120 ? 17.143 -0.260 -13.939 1.00 11.03 112 PRO B O 1
ATOM 3352 N N . THR B 1 121 ? 16.099 -1.189 -12.144 1.00 9.32 113 THR B N 1
ATOM 3353 C CA . THR B 1 121 ? 16.329 -0.035 -11.279 1.00 8.80 113 THR B CA 1
ATOM 3354 C C . THR B 1 121 ? 17.825 0.025 -10.941 1.00 8.97 113 THR B C 1
ATOM 3355 O O . THR B 1 121 ? 18.506 -1.000 -10.929 1.00 10.23 113 THR B O 1
ATOM 3359 N N . SER B 1 122 ? 18.339 1.220 -10.685 1.00 9.44 114 SER B N 1
ATOM 3360 C CA . SER B 1 122 ? 19.756 1.350 -10.327 1.00 9.36 114 SER B CA 1
ATOM 3361 C C . SER B 1 122 ? 19.942 2.535 -9.390 1.00 8.76 114 SER B C 1
ATOM 3362 O O . SER B 1 122 ? 19.070 3.428 -9.277 1.00 9.95 114 SER B O 1
ATOM 3365 N N . HIS B 1 123 ? 21.078 2.503 -8.677 1.00 8.88 115 HIS B N 1
ATOM 3366 C CA . HIS B 1 123 ? 21.379 3.454 -7.614 1.00 9.76 115 HIS B CA 1
ATOM 3367 C C . HIS B 1 123 ? 22.872 3.715 -7.606 1.00 9.86 115 HIS B C 1
ATOM 3368 O O . HIS B 1 123 ? 23.671 2.805 -7.858 1.00 10.76 115 HIS B O 1
ATOM 3375 N N . ALA B 1 124 ? 23.246 4.950 -7.294 1.00 10.30 116 ALA B N 1
ATOM 3376 C CA . ALA B 1 124 ? 24.673 5.269 -7.130 1.00 10.54 116 ALA B CA 1
ATOM 3377 C C . ALA B 1 124 ? 24.803 6.404 -6.122 1.00 10.93 116 ALA B C 1
ATOM 3378 O O . ALA B 1 124 ? 23.851 7.150 -5.899 1.00 11.98 116 ALA B O 1
ATOM 3380 N N . ASN B 1 125 ? 26.001 6.542 -5.537 1.00 11.42 117 ASN B N 1
ATOM 3381 C CA . ASN B 1 125 ? 26.239 7.600 -4.578 1.00 12.98 117 ASN B CA 1
ATOM 3382 C C . ASN B 1 125 ? 27.747 7.817 -4.549 1.00 12.70 117 ASN B C 1
ATOM 3383 O O . ASN B 1 125 ? 28.517 6.850 -4.618 1.00 13.79 117 ASN B O 1
ATOM 3388 N N . VAL B 1 126 ? 28.173 9.075 -4.457 1.00 13.16 118 VAL B N 1
ATOM 3389 C CA . VAL B 1 126 ? 29.563 9.382 -4.107 1.00 13.90 118 VAL B CA 1
ATOM 3390 C C . VAL B 1 126 ? 29.538 10.605 -3.202 1.00 15.73 118 VAL B C 1
ATOM 3391 O O . VAL B 1 126 ? 28.809 11.568 -3.468 1.00 17.51 118 VAL B O 1
ATOM 3395 N N . ARG B 1 127 ? 30.324 10.580 -2.131 1.00 14.63 119 ARG B N 1
ATOM 3396 C CA . ARG B 1 127 ? 30.220 11.661 -1.169 1.00 15.56 119 ARG B CA 1
ATOM 3397 C C . ARG B 1 127 ? 31.518 11.796 -0.378 1.00 17.01 119 ARG B C 1
ATOM 3398 O O . ARG B 1 127 ? 32.343 10.866 -0.294 1.00 17.71 119 ARG B O 1
ATOM 3406 N N . LEU B 1 128 ? 31.687 12.988 0.195 1.00 17.76 120 LEU B N 1
ATOM 3407 C CA . LEU B 1 128 ? 32.810 13.328 1.068 1.00 18.09 120 LEU B CA 1
ATOM 3408 C C . LEU B 1 128 ? 32.298 14.012 2.328 1.00 19.17 120 LEU B C 1
ATOM 3409 O O . LEU B 1 128 ? 31.370 14.824 2.275 1.00 18.85 120 LEU B O 1
ATOM 3414 N N . PHE B 1 129 ? 32.888 13.646 3.462 1.00 19.37 121 PHE B N 1
ATOM 3415 C CA . PHE B 1 129 ? 32.640 14.272 4.748 1.00 21.12 121 PHE B CA 1
ATOM 3416 C C . PHE B 1 129 ? 33.954 14.847 5.249 1.00 23.38 121 PHE B C 1
ATOM 3417 O O . PHE B 1 129 ? 34.992 14.191 5.154 1.00 23.37 121 PHE B O 1
ATOM 3425 N N . VAL B 1 130 ? 33.915 16.065 5.796 1.00 25.91 122 VAL B N 1
ATOM 3426 C CA . VAL B 1 130 ? 35.112 16.696 6.362 1.00 28.20 122 VAL B CA 1
ATOM 3427 C C . VAL B 1 130 ? 34.750 17.382 7.671 1.00 30.74 122 VAL B C 1
ATOM 3428 O O . VAL B 1 130 ? 33.799 18.172 7.722 1.00 30.97 122 VAL B O 1
ATOM 3432 N N . ALA B 1 131 ? 35.528 17.106 8.721 1.00 33.25 123 ALA B N 1
ATOM 3433 C CA . ALA B 1 131 ? 35.349 17.720 10.033 1.00 36.98 123 ALA B CA 1
ATOM 3434 C C . ALA B 1 131 ? 36.638 18.431 10.406 1.00 41.92 123 ALA B C 1
ATOM 3435 O O . ALA B 1 131 ? 37.703 17.806 10.430 1.00 41.17 123 ALA B O 1
ATOM 3437 N N . GLU B 1 132 ? 36.530 19.730 10.683 1.00 46.11 124 GLU B N 1
ATOM 3438 C CA . GLU B 1 132 ? 37.677 20.607 10.933 1.00 50.73 124 GLU B CA 1
ATOM 3439 C C . GLU B 1 132 ? 37.655 21.085 12.371 1.00 52.90 124 GLU B C 1
ATOM 3440 O O . GLU B 1 132 ? 36.645 21.631 12.824 1.00 54.12 124 GLU B O 1
ATOM 3442 N N . PRO B 1 138 ? 42.233 18.168 9.397 1.00 44.03 130 PRO B N 1
ATOM 3443 C CA . PRO B 1 138 ? 40.841 17.682 9.433 1.00 41.69 130 PRO B CA 1
ATOM 3444 C C . PRO B 1 138 ? 40.687 16.163 9.325 1.00 39.73 130 PRO B C 1
ATOM 3445 O O . PRO B 1 138 ? 41.536 15.484 8.746 1.00 40.09 130 PRO B O 1
ATOM 3449 N N . ILE B 1 139 ? 39.587 15.657 9.883 1.00 36.83 131 ILE B N 1
ATOM 3450 C CA . ILE B 1 139 ? 39.149 14.270 9.728 1.00 34.34 131 ILE B CA 1
ATOM 3451 C C . ILE B 1 139 ? 38.208 14.226 8.535 1.00 31.45 131 ILE B C 1
ATOM 3452 O O . ILE B 1 139 ? 37.266 15.018 8.456 1.00 32.43 131 ILE B O 1
ATOM 3457 N N . TRP B 1 140 ? 38.426 13.280 7.629 1.00 27.44 132 TRP B N 1
ATOM 3458 C CA . TRP B 1 140 ? 37.655 13.239 6.395 1.00 23.98 132 TRP B CA 1
ATOM 3459 C C . TRP B 1 140 ? 37.495 11.787 5.983 1.00 22.50 132 TRP B C 1
ATOM 3460 O O . TRP B 1 140 ? 38.287 10.927 6.358 1.00 23.43 132 TRP B O 1
ATOM 3471 N N . TRP B 1 141 ? 36.446 11.517 5.221 1.00 21.18 133 TRP B N 1
ATOM 3472 C CA . TRP B 1 141 ? 36.313 10.216 4.575 1.00 20.41 133 TRP B CA 1
ATOM 3473 C C . TRP B 1 141 ? 35.333 10.323 3.424 1.00 18.29 133 TRP B C 1
ATOM 3474 O O . TRP B 1 141 ? 34.463 11.194 3.416 1.00 18.67 133 TRP B O 1
ATOM 3485 N N . PHE B 1 142 ? 35.505 9.449 2.436 1.00 18.17 134 PHE B N 1
ATOM 3486 C CA . PHE B 1 142 ? 34.560 9.322 1.334 1.00 16.89 134 PHE B CA 1
ATOM 3487 C C . PHE B 1 142 ? 33.659 8.102 1.529 1.00 16.61 134 PHE B C 1
ATOM 3488 O O . PHE B 1 142 ? 33.957 7.182 2.301 1.00 17.44 134 PHE B O 1
ATOM 3496 N N . GLY B 1 143 ? 32.545 8.102 0.793 1.00 15.68 135 GLY B N 1
ATOM 3497 C CA . GLY B 1 143 ? 31.650 6.960 0.767 1.00 15.48 135 GLY B CA 1
ATOM 3498 C C . GLY B 1 143 ? 31.003 6.910 -0.603 1.00 15.61 135 GLY B C 1
ATOM 3499 O O . GLY B 1 143 ? 31.052 7.889 -1.380 1.00 15.49 135 GLY B O 1
ATOM 3500 N N . GLY B 1 144 ? 30.420 5.758 -0.926 1.00 15.36 136 GLY B N 1
ATOM 3501 C CA . GLY B 1 144 ? 29.718 5.676 -2.197 1.00 14.77 136 GLY B CA 1
ATOM 3502 C C . GLY B 1 144 ? 29.579 4.253 -2.698 1.00 14.15 136 GLY B C 1
ATOM 3503 O O . GLY B 1 144 ? 29.681 3.303 -1.937 1.00 14.15 136 GLY B O 1
ATOM 3504 N N . GLY B 1 145 ? 29.284 4.149 -3.986 1.00 12.34 137 GLY B N 1
ATOM 3505 C CA . GLY B 1 145 ? 29.072 2.866 -4.632 1.00 13.10 137 GLY B CA 1
ATOM 3506 C C . GLY B 1 145 ? 28.022 2.958 -5.724 1.00 12.12 137 GLY B C 1
ATOM 3507 O O . GLY B 1 145 ? 27.450 4.016 -6.002 1.00 13.47 137 GLY B O 1
ATOM 3508 N N . PHE B 1 146 ? 27.752 1.808 -6.331 1.00 11.55 138 PHE B N 1
ATOM 3509 C CA . PHE B 1 146 ? 26.628 1.682 -7.268 1.00 11.44 138 PHE B CA 1
ATOM 3510 C C . PHE B 1 146 ? 26.114 0.255 -7.225 1.00 10.81 138 PHE B C 1
ATOM 3511 O O . PHE B 1 146 ? 26.829 -0.661 -6.833 1.00 11.89 138 PHE B O 1
ATOM 3519 N N . ASP B 1 147 ? 24.839 0.081 -7.614 1.00 10.72 139 ASP B N 1
ATOM 3520 C CA . ASP B 1 147 ? 24.241 -1.241 -7.531 1.00 10.29 139 ASP B CA 1
ATOM 3521 C C . ASP B 1 147 ? 23.057 -1.315 -8.480 1.00 9.28 139 ASP B C 1
ATOM 3522 O O . ASP B 1 147 ? 22.439 -0.273 -8.846 1.00 10.23 139 ASP B O 1
ATOM 3527 N N . LEU B 1 148 ? 22.760 -2.563 -8.902 1.00 10.04 140 LEU B N 1
ATOM 3528 C CA . LEU B 1 148 ? 21.803 -2.834 -9.975 1.00 9.58 140 LEU B CA 1
ATOM 3529 C C . LEU B 1 148 ? 20.676 -3.707 -9.419 1.00 9.79 140 LEU B C 1
ATOM 3530 O O . LEU B 1 148 ? 20.935 -4.738 -8.766 1.00 10.67 140 LEU B O 1
ATOM 3535 N N . THR B 1 149 ? 19.414 -3.323 -9.685 1.00 9.68 141 THR B N 1
ATOM 3536 C CA . THR B 1 149 ? 18.247 -4.016 -9.130 1.00 9.53 141 THR B CA 1
ATOM 3537 C C . THR B 1 149 ? 17.356 -4.494 -10.272 1.00 8.97 141 THR B C 1
ATOM 3538 O O . THR B 1 149 ? 16.414 -3.776 -10.682 1.00 9.45 141 THR B O 1
ATOM 3542 N N . PRO B 1 150 ? 17.609 -5.687 -10.827 1.00 9.65 142 PRO B N 1
ATOM 3543 C CA . PRO B 1 150 ? 16.831 -6.136 -11.987 1.00 10.10 142 PRO B CA 1
ATOM 3544 C C . PRO B 1 150 ? 15.483 -6.721 -11.597 1.00 9.67 142 PRO B C 1
ATOM 3545 O O . PRO B 1 150 ? 15.218 -7.123 -10.441 1.00 11.40 142 PRO B O 1
ATOM 3549 N N . PHE B 1 151 ? 14.662 -6.851 -12.629 1.00 10.04 143 PHE B N 1
ATOM 3550 C CA . PHE B 1 151 ? 13.373 -7.556 -12.588 1.00 10.86 143 PHE B CA 1
ATOM 3551 C C . PHE B 1 151 ? 13.393 -8.773 -13.484 1.00 12.16 143 PHE B C 1
ATOM 3552 O O . PHE B 1 151 ? 12.963 -9.850 -13.060 1.00 12.58 143 PHE B O 1
ATOM 3560 N N . TYR B 1 152 ? 13.933 -8.617 -14.705 1.00 11.74 144 TYR B N 1
ATOM 3561 C CA . TYR B 1 152 ? 14.111 -9.692 -15.674 1.00 12.40 144 TYR B CA 1
ATOM 3562 C C . TYR B 1 152 ? 15.608 -9.686 -16.007 1.00 14.79 144 TYR B C 1
ATOM 3563 O O . TYR B 1 152 ? 16.035 -9.170 -17.040 1.00 14.55 144 TYR B O 1
ATOM 3572 N N . PRO B 1 153 ? 16.434 -10.247 -15.135 1.00 16.55 145 PRO B N 1
ATOM 3573 C CA . PRO B 1 153 ? 17.883 -10.136 -15.320 1.00 16.85 145 PRO B CA 1
ATOM 3574 C C . PRO B 1 153 ? 18.365 -10.812 -16.591 1.00 16.65 145 PRO B C 1
ATOM 3575 O O . PRO B 1 153 ? 17.799 -11.789 -17.068 1.00 17.07 145 PRO B O 1
ATOM 3579 N N . ASP B 1 154 ? 19.465 -10.282 -17.094 1.00 17.97 146 ASP B N 1
ATOM 3580 C CA . ASP B 1 154 ? 20.152 -10.743 -18.273 1.00 19.55 146 ASP B CA 1
ATOM 3581 C C . ASP B 1 154 ? 21.564 -11.064 -17.787 1.00 18.95 146 ASP B C 1
ATOM 3582 O O . ASP B 1 154 ? 22.237 -10.188 -17.224 1.00 18.45 146 ASP B O 1
ATOM 3587 N N . ASP B 1 155 ? 21.980 -12.336 -17.922 1.00 18.88 147 ASP B N 1
ATOM 3588 C CA A ASP B 1 155 ? 23.282 -12.797 -17.421 0.52 19.79 147 ASP B CA 1
ATOM 3589 C CA B ASP B 1 155 ? 23.260 -12.736 -17.348 0.48 19.61 147 ASP B CA 1
ATOM 3590 C C . ASP B 1 155 ? 24.424 -11.925 -17.925 1.00 18.49 147 ASP B C 1
ATOM 3591 O O . ASP B 1 155 ? 25.334 -11.549 -17.174 1.00 18.61 147 ASP B O 1
ATOM 3600 N N . GLN B 1 156 ? 24.424 -11.629 -19.232 1.00 18.42 148 GLN B N 1
ATOM 3601 C CA A GLN B 1 156 ? 25.524 -10.843 -19.779 0.50 18.67 148 GLN B CA 1
ATOM 3602 C CA B GLN B 1 156 ? 25.510 -10.836 -19.800 0.50 18.78 148 GLN B CA 1
ATOM 3603 C C . GLN B 1 156 ? 25.565 -9.446 -19.171 1.00 17.43 148 GLN B C 1
ATOM 3604 O O . GLN B 1 156 ? 26.651 -8.911 -18.909 1.00 17.80 148 GLN B O 1
ATOM 3615 N N . ASP B 1 157 ? 24.390 -8.837 -18.910 1.00 15.35 149 ASP B N 1
ATOM 3616 C CA . ASP B 1 157 ? 24.408 -7.520 -18.284 1.00 15.25 149 ASP B CA 1
ATOM 3617 C C . ASP B 1 157 ? 25.001 -7.578 -16.876 1.00 15.18 149 ASP B C 1
ATOM 3618 O O . ASP B 1 157 ? 25.719 -6.655 -16.461 1.00 15.27 149 ASP B O 1
ATOM 3623 N N . VAL B 1 158 ? 24.667 -8.627 -16.102 1.00 13.54 150 VAL B N 1
ATOM 3624 C CA . VAL B 1 158 ? 25.215 -8.724 -14.745 1.00 12.87 150 VAL B CA 1
ATOM 3625 C C . VAL B 1 158 ? 26.733 -8.854 -14.799 1.00 14.76 150 VAL B C 1
ATOM 3626 O O . VAL B 1 158 ? 27.457 -8.203 -14.035 1.00 15.64 150 VAL B O 1
ATOM 3630 N N . LEU B 1 159 ? 27.232 -9.693 -15.721 1.00 16.43 151 LEU B N 1
ATOM 3631 C CA . LEU B 1 159 ? 28.678 -9.869 -15.860 1.00 17.24 151 LEU B CA 1
ATOM 3632 C C . LEU B 1 159 ? 29.340 -8.570 -16.296 1.00 16.13 151 LEU B C 1
ATOM 3633 O O . LEU B 1 159 ? 30.396 -8.210 -15.769 1.00 17.29 151 LEU B O 1
ATOM 3638 N N . ASN B 1 160 ? 28.729 -7.843 -17.256 1.00 16.35 152 ASN B N 1
ATOM 3639 C CA . ASN B 1 160 ? 29.321 -6.585 -17.731 1.00 15.60 152 ASN B CA 1
ATOM 3640 C C . ASN B 1 160 ? 29.346 -5.528 -16.630 1.00 14.53 152 ASN B C 1
ATOM 3641 O O . ASN B 1 160 ? 30.325 -4.776 -16.504 1.00 15.87 152 ASN B O 1
ATOM 3646 N N . TRP B 1 161 ? 28.274 -5.470 -15.823 1.00 14.20 153 TRP B N 1
ATOM 3647 C CA . TRP B 1 161 ? 28.229 -4.542 -14.700 1.00 13.31 153 TRP B CA 1
ATOM 3648 C C . TRP B 1 161 ? 29.373 -4.819 -13.725 1.00 14.48 153 TRP B C 1
ATOM 3649 O O . TRP B 1 161 ? 30.111 -3.905 -13.330 1.00 14.60 153 TRP B O 1
ATOM 3660 N N . HIS B 1 162 ? 29.525 -6.088 -13.332 1.00 14.30 154 HIS B N 1
ATOM 3661 C CA . HIS B 1 162 ? 30.602 -6.459 -12.416 1.00 14.23 154 HIS B CA 1
ATOM 3662 C C . HIS B 1 162 ? 31.984 -6.296 -13.044 1.00 15.79 154 HIS B C 1
ATOM 3663 O O . HIS B 1 162 ? 32.926 -5.863 -12.365 1.00 16.44 154 HIS B O 1
ATOM 3670 N N . GLN B 1 163 ? 32.126 -6.590 -14.338 1.00 16.31 155 GLN B N 1
ATOM 3671 C CA . GLN B 1 163 ? 33.427 -6.370 -14.972 1.00 17.48 155 GLN B CA 1
ATOM 3672 C C . GLN B 1 163 ? 33.776 -4.890 -15.002 1.00 17.60 155 GLN B C 1
ATOM 3673 O O . GLN B 1 163 ? 34.945 -4.522 -14.841 1.00 18.14 155 GLN B O 1
ATOM 3679 N N . ALA B 1 164 ? 32.781 -4.019 -15.257 1.00 17.18 156 ALA B N 1
ATOM 3680 C CA . ALA B 1 164 ? 33.054 -2.580 -15.202 1.00 17.62 156 ALA B CA 1
ATOM 3681 C C . ALA B 1 164 ? 33.553 -2.153 -13.827 1.00 17.81 156 ALA B C 1
ATOM 3682 O O . ALA B 1 164 ? 34.511 -1.361 -13.714 1.00 18.29 156 ALA B O 1
ATOM 3684 N N . ALA B 1 165 ? 32.923 -2.685 -12.774 1.00 16.42 157 ALA B N 1
ATOM 3685 C CA . ALA B 1 165 ? 33.353 -2.389 -11.415 1.00 16.08 157 ALA B CA 1
ATOM 3686 C C . ALA B 1 165 ? 34.766 -2.926 -11.162 1.00 16.28 157 ALA B C 1
ATOM 3687 O O . ALA B 1 165 ? 35.619 -2.230 -10.596 1.00 17.31 157 ALA B O 1
ATOM 3689 N N . TYR B 1 166 ? 35.025 -4.169 -11.583 1.00 17.07 158 TYR B N 1
ATOM 3690 C CA . TYR B 1 166 ? 36.352 -4.762 -11.396 1.00 17.22 158 TYR B CA 1
ATOM 3691 C C . TYR B 1 166 ? 37.410 -3.901 -12.077 1.00 17.55 158 TYR B C 1
ATOM 3692 O O . TYR B 1 166 ? 38.465 -3.611 -11.501 1.00 18.74 158 TYR B O 1
ATOM 3701 N N . ASP B 1 167 ? 37.126 -3.475 -13.315 1.00 17.18 159 ASP B N 1
ATOM 3702 C CA . ASP B 1 167 ? 38.128 -2.739 -14.094 1.00 18.48 159 ASP B CA 1
ATOM 3703 C C . ASP B 1 167 ? 38.425 -1.365 -13.489 1.00 18.88 159 ASP B C 1
ATOM 3704 O O . ASP B 1 167 ? 39.590 -0.925 -13.464 1.00 20.42 159 ASP B O 1
ATOM 3709 N N . LEU B 1 168 ? 37.392 -0.674 -12.961 1.00 18.75 160 LEU B N 1
ATOM 3710 C CA . LEU B 1 168 ? 37.658 0.660 -12.417 1.00 18.20 160 LEU B CA 1
ATOM 3711 C C . LEU B 1 168 ? 38.383 0.565 -11.082 1.00 18.37 160 LEU B C 1
ATOM 3712 O O . LEU B 1 168 ? 39.161 1.473 -10.735 1.00 18.58 160 LEU B O 1
ATOM 3717 N N . CYS B 1 169 ? 38.165 -0.532 -10.329 1.00 18.19 161 CYS B N 1
ATOM 3718 C CA . CYS B 1 169 ? 38.848 -0.717 -9.044 1.00 18.32 161 CYS B CA 1
ATOM 3719 C C . CYS B 1 169 ? 40.323 -1.089 -9.199 1.00 19.31 161 CYS B C 1
ATOM 3720 O O . CYS B 1 169 ? 41.116 -0.822 -8.292 1.00 19.84 161 CYS B O 1
ATOM 3723 N N . LYS B 1 170 ? 40.680 -1.748 -10.295 1.00 20.73 162 LYS B N 1
ATOM 3724 C CA . LYS B 1 170 ? 42.013 -2.330 -10.450 1.00 22.10 162 LYS B CA 1
ATOM 3725 C C . LYS B 1 170 ? 43.176 -1.398 -10.096 1.00 22.94 162 LYS B C 1
ATOM 3726 O O . LYS B 1 170 ? 44.087 -1.833 -9.359 1.00 22.87 162 LYS B O 1
ATOM 3732 N N . PRO B 1 171 ? 43.244 -0.147 -10.584 1.00 22.37 163 PRO B N 1
ATOM 3733 C CA . PRO B 1 171 ? 44.435 0.685 -10.289 1.00 22.56 163 PRO B CA 1
ATOM 3734 C C . PRO B 1 171 ? 44.597 1.016 -8.833 1.00 21.25 163 PRO B C 1
ATOM 3735 O O . PRO B 1 171 ? 45.698 1.432 -8.431 1.00 23.15 163 PRO B O 1
ATOM 3739 N N . PHE B 1 172 ? 43.523 0.894 -8.034 1.00 19.60 164 PHE B N 1
ATOM 3740 C CA . PHE B 1 172 ? 43.605 1.215 -6.617 1.00 19.97 164 PHE B CA 1
ATOM 3741 C C . PHE B 1 172 ? 44.116 0.063 -5.768 1.00 20.57 164 PHE B C 1
ATOM 3742 O O . PHE B 1 172 ? 44.547 0.294 -4.622 1.00 21.49 164 PHE B O 1
ATOM 3750 N N . GLY B 1 173 ? 44.125 -1.150 -6.305 1.00 19.91 165 GLY B N 1
ATOM 3751 C CA . GLY B 1 173 ? 44.608 -2.305 -5.558 1.00 19.29 165 GLY B CA 1
ATOM 3752 C C . GLY B 1 173 ? 43.885 -3.562 -6.015 1.00 19.93 165 GLY B C 1
ATOM 3753 O O . GLY B 1 173 ? 42.705 -3.543 -6.386 1.00 21.00 165 GLY B O 1
ATOM 3754 N N . ASP B 1 174 ? 44.606 -4.687 -5.963 1.00 20.23 166 ASP B N 1
ATOM 3755 C CA . ASP B 1 174 ? 44.059 -5.950 -6.443 1.00 21.67 166 ASP B CA 1
ATOM 3756 C C . ASP B 1 174 ? 42.994 -6.514 -5.518 1.00 21.25 166 ASP B C 1
ATOM 3757 O O . ASP B 1 174 ? 42.397 -7.538 -5.867 1.00 23.75 166 ASP B O 1
ATOM 3762 N N . ASN B 1 175 ? 42.785 -5.905 -4.350 1.00 20.40 167 ASN B N 1
ATOM 3763 C CA . ASN B 1 175 ? 41.778 -6.334 -3.386 1.00 21.29 167 ASN B CA 1
ATOM 3764 C C . ASN B 1 175 ? 40.572 -5.414 -3.296 1.00 20.48 167 ASN B C 1
ATOM 3765 O O . ASN B 1 175 ? 39.626 -5.716 -2.544 1.00 21.61 167 ASN B O 1
ATOM 3770 N N . VAL B 1 176 ? 40.572 -4.303 -4.035 1.00 19.03 168 VAL B N 1
ATOM 3771 C CA . VAL B 1 176 ? 39.552 -3.287 -3.822 1.00 17.40 168 VAL B CA 1
ATOM 3772 C C . VAL B 1 176 ? 38.188 -3.774 -4.300 1.00 17.17 168 VAL B C 1
ATOM 3773 O O . VAL B 1 176 ? 37.181 -3.631 -3.582 1.00 17.08 168 VAL B O 1
ATOM 3777 N N . TYR B 1 177 ? 38.121 -4.335 -5.513 1.00 17.39 169 TYR B N 1
ATOM 3778 C CA . TYR B 1 177 ? 36.827 -4.844 -5.988 1.00 16.55 169 TYR B CA 1
ATOM 3779 C C . TYR B 1 177 ? 36.286 -5.899 -5.029 1.00 16.99 169 TYR B C 1
ATOM 3780 O O . TYR B 1 177 ? 35.117 -5.841 -4.607 1.00 16.66 169 TYR B O 1
ATOM 3789 N N . ALA B 1 178 ? 37.120 -6.871 -4.665 1.00 17.81 170 ALA B N 1
ATOM 3790 C CA . ALA B 1 178 ? 36.621 -7.938 -3.807 1.00 18.73 170 ALA B CA 1
ATOM 3791 C C . ALA B 1 178 ? 36.024 -7.385 -2.525 1.00 18.17 170 ALA B C 1
ATOM 3792 O O . ALA B 1 178 ? 34.945 -7.814 -2.100 1.00 17.90 170 ALA B O 1
ATOM 3794 N N . GLU B 1 179 ? 36.676 -6.392 -1.922 1.00 16.91 171 GLU B N 1
ATOM 3795 C CA . GLU B 1 179 ? 36.178 -5.872 -0.644 1.00 18.07 171 GLU B CA 1
ATOM 3796 C C . GLU B 1 179 ? 34.908 -5.049 -0.828 1.00 16.19 171 GLU B C 1
ATOM 3797 O O . GLU B 1 179 ? 33.959 -5.179 -0.031 1.00 17.14 171 GLU B O 1
ATOM 3803 N N . HIS B 1 180 ? 34.876 -4.161 -1.840 1.00 15.11 172 HIS B N 1
ATOM 3804 C CA . HIS B 1 180 ? 33.704 -3.302 -2.011 1.00 15.37 172 HIS B CA 1
ATOM 3805 C C . HIS B 1 180 ? 32.532 -4.029 -2.640 1.00 14.98 172 HIS B C 1
ATOM 3806 O O . HIS B 1 180 ? 31.371 -3.632 -2.402 1.00 15.77 172 HIS B O 1
ATOM 3813 N N . LYS B 1 181 ? 32.790 -5.095 -3.385 1.00 14.62 173 LYS B N 1
ATOM 3814 C CA . LYS B 1 181 ? 31.714 -5.939 -3.887 1.00 14.50 173 LYS B CA 1
ATOM 3815 C C . LYS B 1 181 ? 31.074 -6.728 -2.752 1.00 13.82 173 LYS B C 1
ATOM 3816 O O . LYS B 1 181 ? 29.836 -6.796 -2.652 1.00 13.95 173 LYS B O 1
ATOM 3822 N N . LYS B 1 182 ? 31.892 -7.329 -1.881 1.00 14.47 174 LYS B N 1
ATOM 3823 C CA . LYS B 1 182 ? 31.349 -8.030 -0.714 1.00 15.58 174 LYS B CA 1
ATOM 3824 C C . LYS B 1 182 ? 30.577 -7.081 0.199 1.00 15.63 174 LYS B C 1
ATOM 3825 O O . LYS B 1 182 ? 29.494 -7.437 0.698 1.00 14.67 174 LYS B O 1
ATOM 3831 N N . TRP B 1 183 ? 31.094 -5.863 0.399 1.00 14.60 175 TRP B N 1
ATOM 3832 C CA . TRP B 1 183 ? 30.409 -4.902 1.260 1.00 14.91 175 TRP B CA 1
ATOM 3833 C C . TRP B 1 183 ? 29.047 -4.550 0.670 1.00 13.94 175 TRP B C 1
ATOM 3834 O O . TRP B 1 183 ? 28.054 -4.486 1.405 1.00 13.85 175 TRP B O 1
ATOM 3845 N N . CYS B 1 184 ? 28.958 -4.426 -0.666 1.00 12.72 176 CYS B N 1
ATOM 3846 C CA . CYS B 1 184 ? 27.668 -4.180 -1.305 1.00 12.28 176 CYS B CA 1
ATOM 3847 C C . CYS B 1 184 ? 26.686 -5.324 -1.045 1.00 12.60 176 CYS B C 1
ATOM 3848 O O . CYS B 1 184 ? 25.513 -5.085 -0.710 1.00 13.21 176 CYS B O 1
ATOM 3851 N N . ASP B 1 185 ? 27.143 -6.568 -1.199 1.00 12.68 177 ASP B N 1
ATOM 3852 C CA . ASP B 1 185 ? 26.275 -7.714 -0.919 1.00 13.22 177 ASP B CA 1
ATOM 3853 C C . ASP B 1 185 ? 25.816 -7.719 0.536 1.00 13.81 177 ASP B C 1
ATOM 3854 O O . ASP B 1 185 ? 24.637 -7.970 0.827 1.00 14.08 177 ASP B O 1
ATOM 3859 N N . ASP B 1 186 ? 26.731 -7.439 1.462 1.00 14.23 178 ASP B N 1
ATOM 3860 C CA . ASP B 1 186 ? 26.391 -7.489 2.868 1.00 14.23 178 ASP B CA 1
ATOM 3861 C C . ASP B 1 186 ? 25.402 -6.396 3.232 1.00 13.99 178 ASP B C 1
ATOM 3862 O O . ASP B 1 186 ? 24.492 -6.634 4.044 1.00 16.13 178 ASP B O 1
ATOM 3867 N N . TYR B 1 187 ? 25.564 -5.197 2.656 1.00 13.11 179 TYR B N 1
ATOM 3868 C CA . TYR B 1 187 ? 24.733 -4.050 3.040 1.00 12.40 179 TYR B CA 1
ATOM 3869 C C . TYR B 1 187 ? 23.323 -4.172 2.458 1.00 12.14 179 TYR B C 1
ATOM 3870 O O . TYR B 1 187 ? 22.314 -3.987 3.167 1.00 13.45 179 TYR B O 1
ATOM 3879 N N . PHE B 1 188 ? 23.229 -4.512 1.169 1.00 11.88 180 PHE B N 1
ATOM 3880 C CA . PHE B 1 188 ? 21.936 -4.520 0.464 1.00 10.96 180 PHE B CA 1
ATOM 3881 C C . PHE B 1 188 ? 21.301 -5.909 0.552 1.00 11.06 180 PHE B C 1
ATOM 3882 O O . PHE B 1 188 ? 21.101 -6.617 -0.436 1.00 12.36 180 PHE B O 1
ATOM 3890 N N . TYR B 1 189 ? 20.970 -6.272 1.797 1.00 11.17 181 TYR B N 1
ATOM 3891 C CA . TYR B 1 189 ? 20.322 -7.529 2.158 1.00 11.87 181 TYR B CA 1
ATOM 3892 C C . TYR B 1 189 ? 19.031 -7.205 2.894 1.00 12.59 181 TYR B C 1
ATOM 3893 O O . TYR B 1 189 ? 19.044 -6.427 3.859 1.00 12.99 181 TYR B O 1
ATOM 3902 N N . LEU B 1 190 ? 17.923 -7.792 2.439 1.00 11.84 182 LEU B N 1
ATOM 3903 C CA . LEU B 1 190 ? 16.617 -7.579 3.098 1.00 13.13 182 LEU B CA 1
ATOM 3904 C C . LEU B 1 190 ? 16.403 -8.713 4.089 1.00 13.93 182 LEU B C 1
ATOM 3905 O O . LEU B 1 190 ? 15.935 -9.802 3.704 1.00 14.54 182 LEU B O 1
ATOM 3910 N N . LYS B 1 191 ? 16.740 -8.485 5.364 1.00 15.34 183 LYS B N 1
ATOM 3911 C CA . LYS B 1 191 ? 16.746 -9.603 6.300 1.00 16.50 183 LYS B CA 1
ATOM 3912 C C . LYS B 1 191 ? 15.387 -10.299 6.347 1.00 14.78 183 LYS B C 1
ATOM 3913 O O . LYS B 1 191 ? 15.308 -11.543 6.309 1.00 15.94 183 LYS B O 1
ATOM 3919 N N . HIS B 1 192 ? 14.302 -9.519 6.461 1.00 12.88 184 HIS B N 1
ATOM 3920 C CA . HIS B 1 192 ? 13.000 -10.159 6.666 1.00 12.51 184 HIS B CA 1
ATOM 3921 C C . HIS B 1 192 ? 12.508 -10.913 5.444 1.00 12.89 184 HIS B C 1
ATOM 3922 O O . HIS B 1 192 ? 11.603 -11.725 5.583 1.00 16.67 184 HIS B O 1
ATOM 3929 N N . ARG B 1 193 ? 13.066 -10.676 4.252 1.00 12.58 185 ARG B N 1
ATOM 3930 C CA . ARG B 1 193 ? 12.705 -11.456 3.057 1.00 11.94 185 ARG B CA 1
ATOM 3931 C C . ARG B 1 193 ? 13.755 -12.521 2.729 1.00 13.11 185 ARG B C 1
ATOM 3932 O O . ARG B 1 193 ? 13.538 -13.350 1.824 1.00 14.08 185 ARG B O 1
ATOM 3940 N N . ASP B 1 194 ? 14.884 -12.518 3.441 1.00 13.32 186 ASP B N 1
ATOM 3941 C CA . ASP B 1 194 ? 16.044 -13.347 3.097 1.00 14.21 186 ASP B CA 1
ATOM 3942 C C . ASP B 1 194 ? 16.346 -13.267 1.591 1.00 13.62 186 ASP B C 1
ATOM 3943 O O . ASP B 1 194 ? 16.494 -14.286 0.899 1.00 15.05 186 ASP B O 1
ATOM 3948 N N . GLU B 1 195 ? 16.469 -12.036 1.085 1.00 12.88 187 GLU B N 1
ATOM 3949 C CA . GLU B 1 195 ? 16.774 -11.752 -0.323 1.00 11.92 187 GLU B CA 1
ATOM 3950 C C . GLU B 1 195 ? 17.809 -10.632 -0.385 1.00 12.30 187 GLU B C 1
ATOM 3951 O O . GLU B 1 195 ? 17.721 -9.676 0.400 1.00 12.02 187 GLU B O 1
ATOM 3957 N N . GLN B 1 196 ? 18.740 -10.707 -1.364 1.00 12.07 188 GLN B N 1
ATOM 3958 C CA . GLN B 1 196 ? 19.500 -9.505 -1.724 1.00 12.02 188 GLN B CA 1
ATOM 3959 C C . GLN B 1 196 ? 18.548 -8.493 -2.359 1.00 11.98 188 GLN B C 1
ATOM 3960 O O . GLN B 1 196 ? 17.536 -8.862 -2.981 1.00 12.09 188 GLN B O 1
ATOM 3966 N N . ARG B 1 197 ? 18.889 -7.205 -2.243 1.00 10.09 189 ARG B N 1
ATOM 3967 C CA . ARG B 1 197 ? 18.109 -6.198 -2.955 1.00 9.85 189 ARG B CA 1
ATOM 3968 C C . ARG B 1 197 ? 18.270 -6.340 -4.471 1.00 9.87 189 ARG B C 1
ATOM 3969 O O . ARG B 1 197 ? 17.314 -6.096 -5.237 1.00 10.80 189 ARG B O 1
ATOM 3977 N N . GLY B 1 198 ? 19.463 -6.713 -4.926 1.00 9.92 190 GLY B N 1
ATOM 3978 C CA . GLY B 1 198 ? 19.742 -6.748 -6.346 1.00 10.56 190 GLY B CA 1
ATOM 3979 C C . GLY B 1 198 ? 20.922 -7.661 -6.650 1.00 10.97 190 GLY B C 1
ATOM 3980 O O . GLY B 1 198 ? 21.213 -8.590 -5.893 1.00 11.95 190 GLY B O 1
ATOM 3981 N N . VAL B 1 199 ? 21.599 -7.381 -7.768 1.00 11.39 191 VAL B N 1
ATOM 3982 C CA . VAL B 1 199 ? 22.763 -8.166 -8.185 1.00 11.93 191 VAL B CA 1
ATOM 3983 C C . VAL B 1 199 ? 24.060 -7.499 -7.783 1.00 12.51 191 VAL B C 1
ATOM 3984 O O . VAL B 1 199 ? 25.147 -7.981 -8.154 1.00 14.44 191 VAL B O 1
ATOM 3988 N N . GLY B 1 200 ? 23.987 -6.441 -6.992 1.00 11.87 192 GLY B N 1
ATOM 3989 C CA . GLY B 1 200 ? 25.192 -5.882 -6.389 1.00 11.21 192 GLY B CA 1
ATOM 3990 C C . GLY B 1 200 ? 25.932 -4.899 -7.268 1.00 11.28 192 GLY B C 1
ATOM 3991 O O . GLY B 1 200 ? 25.361 -4.214 -8.125 1.00 11.05 192 GLY B O 1
ATOM 3992 N N . GLY B 1 201 ? 27.238 -4.777 -6.971 1.00 12.70 193 GLY B N 1
ATOM 3993 C CA . GLY B 1 201 ? 28.059 -3.707 -7.495 1.00 12.74 193 GLY B CA 1
ATOM 3994 C C . GLY B 1 201 ? 29.117 -3.376 -6.468 1.00 12.74 193 GLY B C 1
ATOM 3995 O O . GLY B 1 201 ? 29.815 -4.282 -6.010 1.00 14.10 193 GLY B O 1
ATOM 3996 N N . LEU B 1 202 ? 29.252 -2.093 -6.095 1.00 11.91 194 LEU B N 1
ATOM 3997 C CA . LEU B 1 202 ? 30.260 -1.648 -5.125 1.00 12.41 194 LEU B CA 1
ATOM 3998 C C . LEU B 1 202 ? 29.589 -0.855 -4.007 1.00 13.68 194 LEU B C 1
ATOM 3999 O O . LEU B 1 202 ? 28.613 -0.121 -4.247 1.00 13.42 194 LEU B O 1
ATOM 4004 N N . PHE B 1 203 ? 30.123 -0.986 -2.791 1.00 13.64 195 PHE B N 1
ATOM 4005 C CA . PHE B 1 203 ? 29.656 -0.157 -1.678 1.00 13.52 195 PHE B CA 1
ATOM 4006 C C . PHE B 1 203 ? 30.844 0.076 -0.758 1.00 14.01 195 PHE B C 1
ATOM 4007 O O . PHE B 1 203 ? 31.613 -0.859 -0.502 1.00 14.80 195 PHE B O 1
ATOM 4015 N N . PHE B 1 204 ? 30.999 1.306 -0.261 1.00 14.04 196 PHE B N 1
ATOM 4016 C CA . PHE B 1 204 ? 32.094 1.574 0.673 1.00 15.23 196 PHE B CA 1
ATOM 4017 C C . PHE B 1 204 ? 31.744 2.814 1.493 1.00 16.59 196 PHE B C 1
ATOM 4018 O O . PHE B 1 204 ? 30.926 3.646 1.083 1.00 16.60 196 PHE B O 1
ATOM 4026 N N . ASP B 1 205 ? 32.323 2.894 2.683 1.00 16.59 197 ASP B N 1
ATOM 4027 C CA . ASP B 1 205 ? 32.154 4.055 3.535 1.00 16.84 197 ASP B CA 1
ATOM 4028 C C . ASP B 1 205 ? 33.440 4.183 4.331 1.00 17.80 197 ASP B C 1
ATOM 4029 O O . ASP B 1 205 ? 34.299 3.292 4.282 1.00 18.17 197 ASP B O 1
ATOM 4034 N N . ASP B 1 206 ? 33.597 5.311 5.042 1.00 17.97 198 ASP B N 1
ATOM 4035 C CA . ASP B 1 206 ? 34.747 5.532 5.934 1.00 18.60 198 ASP B CA 1
ATOM 4036 C C . ASP B 1 206 ? 36.071 5.446 5.176 1.00 18.75 198 ASP B C 1
ATOM 4037 O O . ASP B 1 206 ? 37.108 5.044 5.740 1.00 20.67 198 ASP B O 1
ATOM 4042 N N . LEU B 1 207 ? 36.046 5.848 3.898 1.00 19.29 199 LEU B N 1
ATOM 4043 C CA . LEU B 1 207 ? 37.197 5.637 3.018 1.00 19.18 199 LEU B CA 1
ATOM 4044 C C . LEU B 1 207 ? 38.172 6.785 3.201 1.00 20.19 199 LEU B C 1
ATOM 4045 O O . LEU B 1 207 ? 37.943 7.909 2.735 1.00 22.24 199 LEU B O 1
ATOM 4050 N N . ASN B 1 208 ? 39.269 6.486 3.884 1.00 19.76 200 ASN B N 1
ATOM 4051 C CA . ASN B 1 208 ? 40.340 7.460 4.069 1.00 20.90 200 ASN B CA 1
ATOM 4052 C C . ASN B 1 208 ? 41.689 6.766 4.232 1.00 21.55 200 ASN B C 1
ATOM 4053 O O . ASN B 1 208 ? 42.620 7.376 4.779 1.00 22.45 200 ASN B O 1
ATOM 4058 N N . CYS B 1 209 ? 41.789 5.498 3.795 1.00 21.03 201 CYS B N 1
ATOM 4059 C CA . CYS B 1 209 ? 43.008 4.705 3.970 1.00 21.25 201 CYS B CA 1
ATOM 4060 C C . CYS B 1 209 ? 44.066 4.965 2.912 1.00 21.03 201 CYS B C 1
ATOM 4061 O O . CYS B 1 209 ? 45.231 4.565 3.099 1.00 22.49 201 CYS B O 1
ATOM 4064 N N . TRP B 1 210 ? 43.693 5.591 1.819 1.00 21.31 202 TRP B N 1
ATOM 4065 C CA . TRP B 1 210 ? 44.652 6.045 0.825 1.00 20.12 202 TRP B CA 1
ATOM 4066 C C . TRP B 1 210 ? 44.795 7.552 0.970 1.00 21.54 202 TRP B C 1
ATOM 4067 O O . TRP B 1 210 ? 43.943 8.215 1.559 1.00 22.63 202 TRP B O 1
ATOM 4078 N N . ASP B 1 211 ? 45.882 8.098 0.419 1.00 21.50 203 ASP B N 1
ATOM 4079 C CA . ASP B 1 211 ? 45.969 9.546 0.480 1.00 23.30 203 ASP B CA 1
ATOM 4080 C C . ASP B 1 211 ? 44.749 10.185 -0.195 1.00 23.04 203 ASP B C 1
ATOM 4081 O O . ASP B 1 211 ? 44.058 9.580 -1.043 1.00 21.27 203 ASP B O 1
ATOM 4086 N N . PHE B 1 212 ? 44.462 11.427 0.227 1.00 22.90 204 PHE B N 1
ATOM 4087 C CA . PHE B 1 212 ? 43.235 12.097 -0.192 1.00 21.95 204 PHE B CA 1
ATOM 4088 C C . PHE B 1 212 ? 43.038 12.076 -1.700 1.00 20.98 204 PHE B C 1
ATOM 4089 O O . PHE B 1 212 ? 41.921 11.827 -2.184 1.00 21.14 204 PHE B O 1
ATOM 4097 N N . GLU B 1 213 ? 44.090 12.376 -2.474 1.00 22.94 205 GLU B N 1
ATOM 4098 C CA A GLU B 1 213 ? 43.896 12.449 -3.917 0.51 22.76 205 GLU B CA 1
ATOM 4099 C CA B GLU B 1 213 ? 43.944 12.441 -3.924 0.49 22.86 205 GLU B CA 1
ATOM 4100 C C . GLU B 1 213 ? 43.581 11.083 -4.513 1.00 21.28 205 GLU B C 1
ATOM 4101 O O . GLU B 1 213 ? 42.792 10.999 -5.464 1.00 21.34 205 GLU B O 1
ATOM 4112 N N . THR B 1 214 ? 44.170 10.007 -3.981 1.00 20.44 206 THR B N 1
ATOM 4113 C CA . THR B 1 214 ? 43.822 8.683 -4.477 1.00 20.00 206 THR B CA 1
ATOM 4114 C C . THR B 1 214 ? 42.367 8.374 -4.163 1.00 21.05 206 THR B C 1
ATOM 4115 O O . THR B 1 214 ? 41.643 7.847 -5.015 1.00 21.63 206 THR B O 1
ATOM 4119 N N . CYS B 1 215 ? 41.900 8.751 -2.969 1.00 20.41 207 CYS B N 1
ATOM 4120 C CA . CYS B 1 215 ? 40.476 8.552 -2.642 1.00 20.47 207 CYS B CA 1
ATOM 4121 C C . CYS B 1 215 ? 39.556 9.364 -3.557 1.00 19.51 207 CYS B C 1
ATOM 4122 O O . CYS B 1 215 ? 38.502 8.870 -3.974 1.00 19.20 207 CYS B O 1
ATOM 4125 N N . PHE B 1 216 ? 39.908 10.630 -3.842 1.00 19.86 208 PHE B N 1
ATOM 4126 C CA . PHE B 1 216 ? 39.111 11.451 -4.752 1.00 21.12 208 PHE B CA 1
ATOM 4127 C C . PHE B 1 216 ? 39.098 10.830 -6.149 1.00 20.13 208 PHE B C 1
ATOM 4128 O O . PHE B 1 216 ? 38.033 10.722 -6.784 1.00 19.15 208 PHE B O 1
ATOM 4136 N N . LYS B 1 217 ? 40.267 10.345 -6.620 1.00 20.71 209 LYS B N 1
ATOM 4137 C CA . LYS B 1 217 ? 40.277 9.639 -7.903 1.00 20.87 209 LYS B CA 1
ATOM 4138 C C . LYS B 1 217 ? 39.389 8.410 -7.876 1.00 19.24 209 LYS B C 1
ATOM 4139 O O . LYS B 1 217 ? 38.745 8.097 -8.885 1.00 18.97 209 LYS B O 1
ATOM 4145 N N . TYR B 1 218 ? 39.303 7.725 -6.737 1.00 19.07 210 TYR B N 1
ATOM 4146 C CA . TYR B 1 218 ? 38.414 6.570 -6.650 1.00 17.91 210 TYR B CA 1
ATOM 4147 C C . TYR B 1 218 ? 36.949 6.971 -6.800 1.00 17.50 210 TYR B C 1
ATOM 4148 O O . TYR B 1 218 ? 36.210 6.316 -7.527 1.00 17.51 210 TYR B O 1
ATOM 4157 N N . ILE B 1 219 ? 36.491 8.009 -6.089 1.00 16.15 211 ILE B N 1
ATOM 4158 C CA . ILE B 1 219 ? 35.075 8.343 -6.251 1.00 17.34 211 ILE B CA 1
ATOM 4159 C C . ILE B 1 219 ? 34.787 8.857 -7.652 1.00 16.28 211 ILE B C 1
ATOM 4160 O O . ILE B 1 219 ? 33.667 8.689 -8.133 1.00 16.00 211 ILE B O 1
ATOM 4165 N N . GLN B 1 220 ? 35.766 9.507 -8.315 1.00 17.67 212 GLN B N 1
ATOM 4166 C CA . GLN B 1 220 ? 35.567 9.841 -9.728 1.00 18.39 212 GLN B CA 1
ATOM 4167 C C . GLN B 1 220 ? 35.360 8.580 -10.555 1.00 17.28 212 GLN B C 1
ATOM 4168 O O . GLN B 1 220 ? 34.461 8.531 -11.404 1.00 16.90 212 GLN B O 1
ATOM 4174 N N . ALA B 1 221 ? 36.224 7.564 -10.357 1.00 16.90 213 ALA B N 1
ATOM 4175 C CA . ALA B 1 221 ? 36.092 6.315 -11.108 1.00 17.41 213 ALA B CA 1
ATOM 4176 C C . ALA B 1 221 ? 34.750 5.637 -10.840 1.00 16.51 213 ALA B C 1
ATOM 4177 O O . ALA B 1 221 ? 34.146 5.088 -11.773 1.00 16.92 213 ALA B O 1
ATOM 4179 N N . VAL B 1 222 ? 34.286 5.654 -9.574 1.00 15.14 214 VAL B N 1
ATOM 4180 C CA . VAL B 1 222 ? 33.011 5.033 -9.208 1.00 14.55 214 VAL B CA 1
ATOM 4181 C C . VAL B 1 222 ? 31.836 5.775 -9.861 1.00 15.02 214 VAL B C 1
ATOM 4182 O O . VAL B 1 222 ? 30.948 5.155 -10.474 1.00 15.21 214 VAL B O 1
ATOM 4186 N N . GLY B 1 223 ? 31.806 7.112 -9.725 1.00 14.64 215 GLY B N 1
ATOM 4187 C CA . GLY B 1 223 ? 30.692 7.884 -10.262 1.00 15.21 215 GLY B CA 1
ATOM 4188 C C . GLY B 1 223 ? 30.641 7.858 -11.778 1.00 14.10 215 GLY B C 1
ATOM 4189 O O . GLY B 1 223 ? 29.564 7.656 -12.378 1.00 14.45 215 GLY B O 1
ATOM 4190 N N . ASN B 1 224 ? 31.793 8.083 -12.431 1.00 15.36 216 ASN B N 1
ATOM 4191 C CA . ASN B 1 224 ? 31.837 7.962 -13.886 1.00 15.25 216 ASN B CA 1
ATOM 4192 C C . ASN B 1 224 ? 31.542 6.530 -14.312 1.00 14.82 216 ASN B C 1
ATOM 4193 O O . ASN B 1 224 ? 30.901 6.294 -15.347 1.00 15.78 216 ASN B O 1
ATOM 4198 N N . GLY B 1 225 ? 32.003 5.563 -13.520 1.00 14.70 217 GLY B N 1
ATOM 4199 C CA . GLY B 1 225 ? 31.792 4.169 -13.869 1.00 15.12 217 GLY B CA 1
ATOM 4200 C C . GLY B 1 225 ? 30.319 3.791 -13.852 1.00 14.54 217 GLY B C 1
ATOM 4201 O O . GLY B 1 225 ? 29.878 3.033 -14.702 1.00 15.62 217 GLY B O 1
ATOM 4202 N N . TYR B 1 226 ? 29.545 4.339 -12.905 1.00 14.93 218 TYR B N 1
ATOM 4203 C CA . TYR B 1 226 ? 28.109 4.090 -12.908 1.00 12.55 218 TYR B CA 1
ATOM 4204 C C . TYR B 1 226 ? 27.520 4.511 -14.244 1.00 12.78 218 TYR B C 1
ATOM 4205 O O . TYR B 1 226 ? 26.774 3.749 -14.889 1.00 13.44 218 TYR B O 1
ATOM 4214 N N . LEU B 1 227 ? 27.823 5.748 -14.668 1.00 12.68 219 LEU B N 1
ATOM 4215 C CA . LEU B 1 227 ? 27.184 6.251 -15.885 1.00 12.81 219 LEU B CA 1
ATOM 4216 C C . LEU B 1 227 ? 27.580 5.412 -17.091 1.00 13.37 219 LEU B C 1
ATOM 4217 O O . LEU B 1 227 ? 26.737 5.052 -17.923 1.00 13.88 219 LEU B O 1
ATOM 4222 N N . ASN B 1 228 ? 28.869 5.069 -17.178 1.00 14.14 220 ASN B N 1
ATOM 4223 C CA . ASN B 1 228 ? 29.341 4.337 -18.345 1.00 14.68 220 ASN B CA 1
ATOM 4224 C C . ASN B 1 228 ? 28.817 2.901 -18.378 1.00 14.59 220 ASN B C 1
ATOM 4225 O O . ASN B 1 228 ? 28.724 2.300 -19.468 1.00 15.89 220 ASN B O 1
ATOM 4230 N N . ALA B 1 229 ? 28.509 2.331 -17.199 1.00 13.89 221 ALA B N 1
ATOM 4231 C CA . ALA B 1 229 ? 27.981 0.972 -17.135 1.00 13.64 221 ALA B CA 1
ATOM 4232 C C . ALA B 1 229 ? 26.457 0.926 -17.304 1.00 12.65 221 ALA B C 1
ATOM 4233 O O . ALA B 1 229 ? 25.918 -0.071 -17.838 1.00 13.84 221 ALA B O 1
ATOM 4235 N N . ILE B 1 230 ? 25.731 1.968 -16.858 1.00 12.09 222 ILE B N 1
ATOM 4236 C CA . ILE B 1 230 ? 24.261 1.891 -16.925 1.00 12.41 222 ILE B CA 1
ATOM 4237 C C . ILE B 1 230 ? 23.740 2.196 -18.341 1.00 12.57 222 ILE B C 1
ATOM 4238 O O . ILE B 1 230 ? 22.711 1.629 -18.771 1.00 12.81 222 ILE B O 1
ATOM 4243 N N . LEU B 1 231 ? 24.399 3.092 -19.083 1.00 12.09 223 LEU B N 1
ATOM 4244 C CA . LEU B 1 231 ? 23.832 3.491 -20.371 1.00 13.47 223 LEU B CA 1
ATOM 4245 C C . LEU B 1 231 ? 23.757 2.333 -21.363 1.00 13.65 223 LEU B C 1
ATOM 4246 O O . LEU B 1 231 ? 22.727 2.222 -22.054 1.00 13.77 223 LEU B O 1
ATOM 4251 N N . PRO B 1 232 ? 24.752 1.441 -21.469 1.00 13.63 224 PRO B N 1
ATOM 4252 C CA . PRO B 1 232 ? 24.589 0.318 -22.403 1.00 15.07 224 PRO B CA 1
ATOM 4253 C C . PRO B 1 232 ? 23.453 -0.598 -21.998 1.00 15.16 224 PRO B C 1
ATOM 4254 O O . PRO B 1 232 ? 22.880 -1.265 -22.855 1.00 15.93 224 PRO B O 1
ATOM 4258 N N . ILE B 1 233 ? 23.115 -0.675 -20.706 1.00 13.73 225 ILE B N 1
ATOM 4259 C CA . ILE B 1 233 ? 21.978 -1.519 -20.315 1.00 13.16 225 ILE B CA 1
ATOM 4260 C C . ILE B 1 233 ? 20.659 -0.886 -20.764 1.00 12.33 225 ILE B C 1
ATOM 4261 O O . ILE B 1 233 ? 19.770 -1.581 -21.292 1.00 12.60 225 ILE B O 1
ATOM 4266 N N . PHE B 1 234 ? 20.523 0.442 -20.614 1.00 12.23 226 PHE B N 1
ATOM 4267 C CA . PHE B 1 234 ? 19.364 1.116 -21.209 1.00 11.93 226 PHE B CA 1
ATOM 4268 C C . PHE B 1 234 ? 19.308 0.876 -22.716 1.00 11.95 226 PHE B C 1
ATOM 4269 O O . PHE B 1 234 ? 18.240 0.547 -23.266 1.00 13.36 226 PHE B O 1
ATOM 4277 N N . GLU B 1 235 ? 20.425 1.105 -23.424 1.00 12.50 227 GLU B N 1
ATOM 4278 C CA . GLU B 1 235 ? 20.367 0.999 -24.877 1.00 13.37 227 GLU B CA 1
ATOM 4279 C C . GLU B 1 235 ? 19.961 -0.418 -25.297 1.00 13.77 227 GLU B C 1
ATOM 4280 O O . GLU B 1 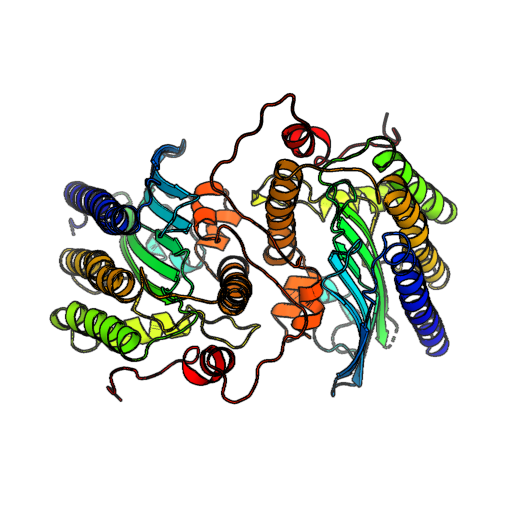235 ? 19.189 -0.592 -26.253 1.00 14.68 227 GLU B O 1
ATOM 4286 N N . LYS B 1 236 ? 20.442 -1.442 -24.567 1.00 13.68 228 LYS B N 1
ATOM 4287 C CA . LYS B 1 236 ? 20.210 -2.822 -24.978 1.00 14.00 228 LYS B CA 1
ATOM 4288 C C . LYS B 1 236 ? 18.729 -3.177 -24.922 1.00 13.77 228 LYS B C 1
ATOM 4289 O O . LYS B 1 236 ? 18.247 -3.947 -25.748 1.00 15.16 228 LYS B O 1
ATOM 4295 N N . HIS B 1 237 ? 18.001 -2.654 -23.923 1.00 13.86 229 HIS B N 1
ATOM 4296 C CA . HIS B 1 237 ? 16.645 -3.103 -23.630 1.00 13.41 229 HIS B CA 1
ATOM 4297 C C . HIS B 1 237 ? 15.575 -2.044 -23.850 1.00 13.70 229 HIS B C 1
ATOM 4298 O O . HIS B 1 237 ? 14.383 -2.362 -23.674 1.00 13.80 229 HIS B O 1
ATOM 4305 N N . ARG B 1 238 ? 15.946 -0.806 -24.225 1.00 13.03 230 ARG B N 1
ATOM 4306 C CA . ARG B 1 238 ? 14.964 0.275 -24.253 1.00 13.52 230 ARG B CA 1
ATOM 4307 C C . ARG B 1 238 ? 13.714 -0.100 -25.062 1.00 13.74 230 ARG B C 1
ATOM 4308 O O . ARG B 1 238 ? 12.573 0.173 -24.644 1.00 15.15 230 ARG B O 1
ATOM 4316 N N . GLU B 1 239 ? 13.898 -0.675 -26.255 1.00 14.49 231 GLU B N 1
ATOM 4317 C CA . GLU B 1 239 ? 12.788 -0.966 -27.163 1.00 15.69 231 GLU B CA 1
ATOM 4318 C C . GLU B 1 239 ? 12.273 -2.382 -27.019 1.00 17.65 231 GLU B C 1
ATOM 4319 O O . GLU B 1 239 ? 11.451 -2.811 -27.842 1.00 21.07 231 GLU B O 1
ATOM 4325 N N . GLN B 1 240 ? 12.736 -3.114 -26.006 1.00 17.14 232 GLN B N 1
ATOM 4326 C CA . GLN B 1 240 ? 12.375 -4.525 -25.877 1.00 18.90 232 GLN B CA 1
ATOM 4327 C C . GLN B 1 240 ? 10.947 -4.653 -25.350 1.00 18.60 232 GLN B C 1
ATOM 4328 O O . GLN B 1 240 ? 10.614 -4.056 -24.312 1.00 17.95 232 GLN B O 1
ATOM 4334 N N . PRO B 1 241 ? 10.083 -5.406 -26.036 1.00 21.02 233 PRO B N 1
ATOM 4335 C CA A PRO B 1 241 ? 8.683 -5.501 -25.606 0.41 20.94 233 PRO B CA 1
ATOM 4336 C CA B PRO B 1 241 ? 8.683 -5.502 -25.609 0.59 20.91 233 PRO B CA 1
ATOM 4337 C C . PRO B 1 241 ? 8.555 -6.211 -24.269 1.00 20.74 233 PRO B C 1
ATOM 4338 O O . PRO B 1 241 ? 9.434 -6.984 -23.845 1.00 21.78 233 PRO B O 1
ATOM 4345 N N . TYR B 1 242 ? 7.441 -5.921 -23.595 1.00 19.53 234 TYR B N 1
ATOM 4346 C CA . TYR B 1 242 ? 7.097 -6.587 -22.339 1.00 19.18 234 TYR B CA 1
ATOM 4347 C C . TYR B 1 242 ? 5.583 -6.702 -22.219 1.00 18.77 234 TYR B C 1
ATOM 4348 O O . TYR B 1 242 ? 4.821 -5.948 -22.846 1.00 21.30 234 TYR B O 1
ATOM 4357 N N . THR B 1 243 ? 5.148 -7.677 -21.415 1.00 18.28 235 THR B N 1
ATOM 4358 C CA . THR B 1 243 ? 3.727 -7.956 -21.243 1.00 18.35 235 THR B CA 1
ATOM 4359 C C . THR B 1 243 ? 3.161 -7.239 -20.009 1.00 17.29 235 THR B C 1
ATOM 4360 O O . THR B 1 243 ? 3.891 -6.777 -19.119 1.00 16.80 235 THR B O 1
ATOM 4364 N N . GLU B 1 244 ? 1.828 -7.208 -19.937 1.00 18.68 236 GLU B N 1
ATOM 4365 C CA . GLU B 1 244 ? 1.162 -6.709 -18.735 1.00 18.27 236 GLU B CA 1
ATOM 4366 C C . GLU B 1 244 ? 1.571 -7.504 -17.492 1.00 15.80 236 GLU B C 1
ATOM 4367 O O . GLU B 1 244 ? 1.795 -6.934 -16.412 1.00 15.62 236 GLU B O 1
ATOM 4373 N N . ALA B 1 245 ? 1.728 -8.816 -17.619 1.00 16.86 237 ALA B N 1
ATOM 4374 C CA . ALA B 1 245 ? 2.173 -9.597 -16.467 1.00 16.03 237 ALA B CA 1
ATOM 4375 C C . ALA B 1 245 ? 3.570 -9.202 -16.017 1.00 14.11 237 ALA B C 1
ATOM 4376 O O . ALA B 1 245 ? 3.855 -9.179 -14.810 1.00 14.64 237 ALA B O 1
ATOM 4378 N N . GLN B 1 246 ? 4.457 -8.871 -16.962 1.00 14.61 238 GLN B N 1
ATOM 4379 C CA . GLN B 1 246 ? 5.794 -8.425 -16.558 1.00 13.03 238 GLN B CA 1
ATOM 4380 C C . GLN B 1 246 ? 5.759 -7.059 -15.874 1.00 11.51 238 GLN B C 1
ATOM 4381 O O . GLN B 1 246 ? 6.526 -6.812 -14.923 1.00 12.07 238 GLN B O 1
ATOM 4387 N N . ARG B 1 247 ? 4.930 -6.140 -16.369 1.00 12.59 239 ARG B N 1
ATOM 4388 C CA . ARG B 1 247 ? 4.676 -4.881 -15.661 1.00 11.12 239 ARG B CA 1
ATOM 4389 C C . ARG B 1 247 ? 4.188 -5.138 -14.243 1.00 11.13 239 ARG B C 1
ATOM 4390 O O . ARG B 1 247 ? 4.685 -4.515 -13.291 1.00 11.15 239 ARG B O 1
ATOM 4398 N N . GLU B 1 248 ? 3.202 -6.028 -14.072 1.00 10.76 240 GLU B N 1
ATOM 4399 C CA . GLU B 1 248 ? 2.714 -6.294 -12.710 1.00 12.27 240 GLU B CA 1
ATOM 4400 C C . GLU B 1 248 ? 3.810 -6.888 -11.824 1.00 11.44 240 GLU B C 1
ATOM 4401 O O . GLU B 1 248 ? 3.922 -6.539 -10.640 1.00 11.96 240 GLU B O 1
ATOM 4407 N N . PHE B 1 249 ? 4.689 -7.726 -12.396 1.00 10.86 241 PHE B N 1
ATOM 4408 C CA . PHE B 1 249 ? 5.763 -8.293 -11.597 1.00 11.24 241 PHE B CA 1
ATOM 4409 C C . PHE B 1 249 ? 6.740 -7.197 -11.208 1.00 10.38 241 PHE B C 1
ATOM 4410 O O . PHE B 1 249 ? 7.243 -7.165 -10.069 1.00 10.54 241 PHE B O 1
ATOM 4418 N N . GLN B 1 250 ? 7.055 -6.304 -12.158 1.00 9.67 242 GLN B N 1
ATOM 4419 C CA . GLN B 1 250 ? 7.939 -5.171 -11.837 1.00 10.09 242 GLN B CA 1
ATOM 4420 C C . GLN B 1 250 ? 7.358 -4.339 -10.691 1.00 9.22 242 GLN B C 1
ATOM 4421 O O . GLN B 1 250 ? 8.080 -3.967 -9.752 1.00 8.85 242 GLN B O 1
ATOM 4427 N N . LEU B 1 251 ? 6.042 -4.047 -10.732 1.00 9.30 243 LEU B N 1
ATOM 4428 C CA . LEU B 1 251 ? 5.467 -3.263 -9.637 1.00 9.15 243 LEU B CA 1
ATOM 4429 C C . LEU B 1 251 ? 5.532 -4.009 -8.301 1.00 8.61 243 LEU B C 1
ATOM 4430 O O . LEU B 1 251 ? 5.834 -3.396 -7.253 1.00 8.87 243 LEU B O 1
ATOM 4435 N N . TYR B 1 252 ? 5.273 -5.331 -8.322 1.00 9.43 244 TYR B N 1
ATOM 4436 C CA . TYR B 1 252 ? 5.395 -6.141 -7.120 1.00 10.09 244 TYR B CA 1
ATOM 4437 C C . TYR B 1 252 ? 6.848 -6.111 -6.585 1.00 9.36 244 TYR B C 1
ATOM 4438 O O . TYR B 1 252 ? 7.096 -5.938 -5.369 1.00 9.74 244 TYR B O 1
ATOM 4447 N N . ARG B 1 253 ? 7.827 -6.262 -7.495 1.00 9.08 245 ARG B N 1
ATOM 4448 C CA . ARG B 1 253 ? 9.229 -6.237 -7.076 1.00 9.62 245 ARG B CA 1
ATOM 4449 C C . ARG B 1 253 ? 9.633 -4.863 -6.542 1.00 8.87 245 ARG B C 1
ATOM 4450 O O . ARG B 1 253 ? 10.479 -4.768 -5.646 1.00 9.41 245 ARG B O 1
ATOM 4458 N N . ARG B 1 254 ? 9.032 -3.798 -7.067 1.00 8.38 246 ARG B N 1
ATOM 4459 C CA . ARG B 1 254 ? 9.325 -2.465 -6.543 1.00 8.13 246 ARG B CA 1
ATOM 4460 C C . ARG B 1 254 ? 8.885 -2.343 -5.072 1.00 7.95 246 ARG B C 1
ATOM 4461 O O . ARG B 1 254 ? 9.447 -1.518 -4.333 1.00 8.26 246 ARG B O 1
ATOM 4469 N N . GLY B 1 255 ? 7.865 -3.119 -4.638 1.00 7.89 247 GLY B N 1
ATOM 4470 C CA . GLY B 1 255 ? 7.534 -3.111 -3.219 1.00 8.62 247 GLY B CA 1
ATOM 4471 C C . GLY B 1 255 ? 8.714 -3.555 -2.356 1.00 9.15 247 GLY B C 1
ATOM 4472 O O . GLY B 1 255 ? 8.892 -3.062 -1.229 1.00 9.32 247 GLY B O 1
ATOM 4473 N N . ARG B 1 256 ? 9.547 -4.492 -2.864 1.00 9.28 248 ARG B N 1
ATOM 4474 C CA . ARG B 1 256 ? 10.735 -4.906 -2.104 1.00 9.94 248 ARG B CA 1
ATOM 4475 C C . ARG B 1 256 ? 11.729 -3.755 -1.991 1.00 10.01 248 ARG B C 1
ATOM 4476 O O . ARG B 1 256 ? 12.432 -3.638 -0.971 1.00 10.75 248 ARG B O 1
ATOM 4484 N N . TYR B 1 257 ? 11.831 -2.935 -3.037 1.00 8.80 249 TYR B N 1
ATOM 4485 C CA . TYR B 1 257 ? 12.728 -1.776 -2.997 1.00 9.41 249 TYR B CA 1
ATOM 4486 C C . TYR B 1 257 ? 12.292 -0.792 -1.914 1.00 9.57 249 TYR B C 1
ATOM 4487 O O . TYR B 1 257 ? 13.124 -0.286 -1.128 1.00 9.94 249 TYR B O 1
ATOM 4496 N N . VAL B 1 258 ? 10.980 -0.535 -1.828 1.00 8.66 250 VAL B N 1
ATOM 4497 C CA . VAL B 1 258 ? 10.450 0.321 -0.759 1.00 8.12 250 VAL B CA 1
ATOM 4498 C C . VAL B 1 258 ? 10.737 -0.296 0.614 1.00 7.96 250 VAL B C 1
ATOM 4499 O O . VAL B 1 258 ? 11.137 0.405 1.547 1.00 9.89 250 VAL B O 1
ATOM 4503 N N . GLU B 1 259 ? 10.540 -1.622 0.774 1.00 8.35 251 GLU B N 1
ATOM 4504 C CA . GLU B 1 259 ? 10.823 -2.248 2.067 1.00 9.09 251 GLU B CA 1
ATOM 4505 C C . GLU B 1 259 ? 12.280 -2.067 2.449 1.00 9.20 251 GLU B C 1
ATOM 4506 O O . GLU B 1 259 ? 12.592 -1.754 3.607 1.00 10.42 251 GLU B O 1
ATOM 4512 N N . TYR B 1 260 ? 13.207 -2.225 1.497 1.00 8.90 252 TYR B N 1
ATOM 4513 C CA . TYR B 1 260 ? 14.603 -2.042 1.883 1.00 9.74 252 TYR B CA 1
ATOM 4514 C C . TYR B 1 260 ? 14.836 -0.608 2.344 1.00 9.23 252 TYR B C 1
ATOM 4515 O O . TYR B 1 260 ? 15.490 -0.382 3.375 1.00 9.83 252 TYR B O 1
ATOM 4524 N N . ASN B 1 261 ? 14.366 0.378 1.564 1.00 9.67 253 ASN B N 1
ATOM 4525 C CA . ASN B 1 261 ? 14.747 1.753 1.854 1.00 9.59 253 ASN B CA 1
ATOM 4526 C C . ASN B 1 261 ? 14.120 2.264 3.136 1.00 9.05 253 ASN B C 1
ATOM 4527 O O . ASN B 1 261 ? 14.756 3.040 3.854 1.00 10.97 253 ASN B O 1
ATOM 4532 N N . LEU B 1 262 ? 12.909 1.786 3.482 1.00 9.42 254 LEU B N 1
ATOM 4533 C CA . LEU B 1 262 ? 12.234 2.243 4.687 1.00 9.88 254 LEU B CA 1
ATOM 4534 C C . LEU B 1 262 ? 12.567 1.415 5.920 1.00 9.90 254 LEU B C 1
ATOM 4535 O O . LEU B 1 262 ? 12.416 1.941 7.019 1.00 12.68 254 LEU B O 1
ATOM 4540 N N . VAL B 1 263 ? 13.063 0.174 5.790 1.00 9.62 255 VAL B N 1
ATOM 4541 C CA . VAL B 1 263 ? 13.360 -0.662 6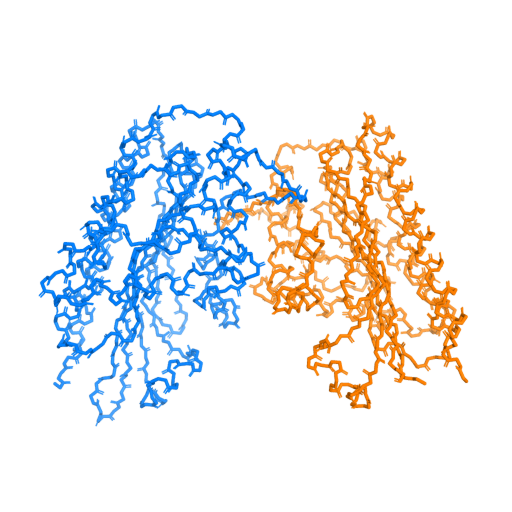.949 1.00 10.17 255 VAL B CA 1
ATOM 4542 C C . VAL B 1 263 ? 14.865 -0.765 7.234 1.00 12.12 255 VAL B C 1
ATOM 4543 O O . VAL B 1 263 ? 15.271 -0.877 8.401 1.00 13.14 255 VAL B O 1
ATOM 4547 N N . TYR B 1 264 ? 15.695 -0.773 6.197 1.00 11.49 256 TYR B N 1
ATOM 4548 C CA . TYR B 1 264 ? 17.130 -1.025 6.376 1.00 11.73 256 TYR B CA 1
ATOM 4549 C C . TYR B 1 264 ? 18.062 0.110 5.950 1.00 12.34 256 TYR B C 1
ATOM 4550 O O . TYR B 1 264 ? 19.180 0.185 6.491 1.00 15.63 256 TYR B O 1
ATOM 4559 N N . ASP B 1 265 ? 17.698 0.961 4.995 1.00 11.66 257 ASP B N 1
ATOM 4560 C CA . ASP B 1 265 ? 18.707 1.883 4.463 1.00 11.92 257 ASP B CA 1
ATOM 4561 C C . ASP B 1 265 ? 19.082 2.946 5.498 1.00 12.08 257 ASP B C 1
ATOM 4562 O O . ASP B 1 265 ? 18.230 3.740 5.921 1.00 12.77 257 ASP B O 1
ATOM 4567 N N . ARG B 1 266 ? 20.356 2.960 5.908 1.00 13.05 258 ARG B N 1
ATOM 4568 C CA . ARG B 1 266 ? 20.748 3.788 7.039 1.00 15.30 258 ARG B CA 1
ATOM 4569 C C . ARG B 1 266 ? 20.626 5.277 6.695 1.00 16.04 258 ARG B C 1
ATOM 4570 O O . ARG B 1 266 ? 20.185 6.079 7.533 1.00 16.96 258 ARG B O 1
ATOM 4572 N N . GLY B 1 267 ? 21.033 5.673 5.484 1.00 15.28 259 GLY B N 1
ATOM 4573 C CA . GLY B 1 267 ? 20.905 7.080 5.104 1.00 15.08 259 GLY B CA 1
ATOM 4574 C C . GLY B 1 267 ? 19.461 7.564 5.098 1.00 15.27 259 GLY B C 1
ATOM 4575 O O . GLY B 1 267 ? 19.172 8.694 5.513 1.00 16.37 259 GLY B O 1
ATOM 4576 N N . THR B 1 268 ? 18.549 6.743 4.578 1.00 13.23 260 THR B N 1
ATOM 4577 C CA . THR B 1 268 ? 17.138 7.111 4.571 1.00 13.33 260 THR B CA 1
ATOM 4578 C C . THR B 1 268 ? 16.601 7.242 5.989 1.00 14.08 260 THR B C 1
ATOM 4579 O O . THR B 1 268 ? 15.997 8.263 6.343 1.00 15.29 260 THR B O 1
ATOM 4583 N N . LEU B 1 269 ? 16.853 6.239 6.834 1.00 13.56 261 LEU B N 1
ATOM 4584 C CA . LEU B 1 269 ? 16.299 6.272 8.188 1.00 15.96 261 LEU B CA 1
ATOM 4585 C C . LEU B 1 269 ? 16.865 7.436 8.979 1.00 14.37 261 LEU B C 1
ATOM 4586 O O . LEU B 1 269 ? 16.139 8.124 9.703 1.00 16.31 261 LEU B O 1
ATOM 4591 N N . PHE B 1 270 ? 18.177 7.689 8.852 1.00 15.46 262 PHE B N 1
ATOM 4592 C CA . PHE B 1 270 ? 18.769 8.803 9.578 1.00 17.55 262 PHE B CA 1
ATOM 4593 C C . PHE B 1 270 ? 18.148 10.120 9.139 1.00 17.82 262 PHE B C 1
ATOM 4594 O O . PHE B 1 270 ? 17.826 10.981 9.973 1.00 18.92 262 PHE B O 1
ATOM 4602 N N . GLY B 1 271 ? 17.987 10.305 7.833 1.00 16.88 263 GLY B N 1
ATOM 4603 C CA . GLY B 1 271 ? 17.374 11.541 7.352 1.00 17.98 263 GLY B CA 1
ATOM 4604 C C . GLY B 1 271 ? 15.948 11.718 7.839 1.00 17.00 263 GLY B C 1
ATOM 4605 O O . GLY B 1 271 ? 15.540 12.823 8.194 1.00 18.50 263 GLY B O 1
ATOM 4606 N N . LEU B 1 272 ? 15.156 10.641 7.830 1.00 15.75 264 LEU B N 1
ATOM 4607 C CA . LEU B 1 272 ? 13.774 10.762 8.314 1.00 14.71 264 LEU B CA 1
ATOM 4608 C C . LEU B 1 272 ? 13.729 11.114 9.784 1.00 17.58 264 LEU B C 1
ATOM 4609 O O . LEU B 1 272 ? 12.822 11.828 10.207 1.00 19.52 264 LEU B O 1
ATOM 4614 N N . GLN B 1 273 ? 14.652 10.562 10.585 1.00 17.87 265 GLN B N 1
ATOM 4615 C CA . GLN B 1 273 ? 14.636 10.719 12.036 1.00 20.64 265 GLN B CA 1
ATOM 4616 C C . GLN B 1 273 ? 15.131 12.092 12.458 1.00 22.52 265 GLN B C 1
ATOM 4617 O O . GLN B 1 273 ? 14.762 12.573 13.532 1.00 23.83 265 GLN B O 1
ATOM 4623 N N . THR B 1 274 ? 15.975 12.735 11.648 1.00 22.24 266 THR B N 1
ATOM 4624 C CA . THR B 1 274 ? 16.658 13.937 12.096 1.00 24.11 266 THR B CA 1
ATOM 4625 C C . THR B 1 274 ? 16.229 15.175 11.322 1.00 27.18 266 THR B C 1
ATOM 4626 O O . THR B 1 274 ? 16.961 16.167 11.289 1.00 29.38 266 THR B O 1
ATOM 4630 N N . GLY B 1 275 ? 15.045 15.150 10.719 1.00 27.98 267 GLY B N 1
ATOM 4631 C CA . GLY B 1 275 ? 14.560 16.363 10.102 1.00 27.98 267 GLY B CA 1
ATOM 4632 C C . GLY B 1 275 ? 15.277 16.748 8.833 1.00 26.71 267 GLY B C 1
ATOM 4633 O O . GLY B 1 275 ? 15.419 17.937 8.549 1.00 27.64 267 GLY B O 1
ATOM 4634 N N . GLY B 1 276 ? 15.759 15.773 8.071 1.00 23.06 268 GLY B N 1
ATOM 4635 C CA . GLY B 1 276 ? 16.365 16.057 6.781 1.00 21.10 268 GLY B CA 1
ATOM 4636 C C . GLY B 1 276 ? 15.308 16.491 5.767 1.00 20.17 268 GLY B C 1
ATOM 4637 O O . GLY B 1 276 ? 14.132 16.689 6.083 1.00 20.68 268 GLY B O 1
ATOM 4638 N N . ARG B 1 277 ? 15.748 16.643 4.513 1.00 18.66 269 ARG B N 1
ATOM 4639 C CA . ARG B 1 277 ? 14.855 17.170 3.474 1.00 17.73 269 ARG B CA 1
ATOM 4640 C C . ARG B 1 277 ? 14.040 15.998 2.932 1.00 14.62 269 ARG B C 1
ATOM 4641 O O . ARG B 1 277 ? 14.477 15.266 2.023 1.00 14.61 269 ARG B O 1
ATOM 4649 N N . ILE B 1 278 ? 12.833 15.801 3.496 1.00 14.69 270 ILE B N 1
ATOM 4650 C CA . ILE B 1 278 ? 12.122 14.524 3.321 1.00 12.73 270 ILE B CA 1
ATOM 4651 C C . ILE B 1 278 ? 11.844 14.248 1.846 1.00 11.69 270 ILE B C 1
ATOM 4652 O O . ILE B 1 278 ? 11.980 13.111 1.375 1.00 11.81 270 ILE B O 1
ATOM 4657 N N . GLU B 1 279 ? 11.449 15.260 1.086 1.00 13.20 271 GLU B N 1
ATOM 4658 C CA . GLU B 1 279 ? 11.084 14.983 -0.308 1.00 11.99 271 GLU B CA 1
ATOM 4659 C C . GLU B 1 279 ? 12.296 14.537 -1.140 1.00 11.83 271 GLU B C 1
ATOM 4660 O O . GLU B 1 279 ? 12.137 13.718 -2.046 1.00 12.65 271 GLU B O 1
ATOM 4666 N N . SER B 1 280 ? 13.492 15.083 -0.858 1.00 13.23 272 SER B N 1
ATOM 4667 C CA . SER B 1 280 ? 14.702 14.630 -1.530 1.00 15.50 272 SER B CA 1
ATOM 4668 C C . SER B 1 280 ? 15.079 13.243 -1.081 1.00 14.24 272 SER B C 1
ATOM 4669 O O . SER B 1 280 ? 15.452 12.411 -1.907 1.00 15.75 272 SER B O 1
ATOM 4672 N N . ILE B 1 281 ? 14.993 12.979 0.233 1.00 13.12 273 ILE B N 1
ATOM 4673 C CA . ILE B 1 281 ? 15.345 11.657 0.754 1.00 12.06 273 ILE B CA 1
ATOM 4674 C C . ILE B 1 281 ? 14.500 10.594 0.084 1.00 11.51 273 ILE B C 1
ATOM 4675 O O . ILE B 1 281 ? 15.004 9.546 -0.344 1.00 13.00 273 ILE B O 1
ATOM 4680 N N . LEU B 1 282 ? 13.191 10.840 -0.004 1.00 10.20 274 LEU B N 1
ATOM 4681 C CA . LEU B 1 282 ? 12.294 9.805 -0.487 1.00 10.71 274 LEU B CA 1
ATOM 4682 C C . LEU B 1 282 ? 12.080 9.815 -2.001 1.00 10.63 274 LEU B C 1
ATOM 4683 O O . LEU B 1 282 ? 11.215 9.064 -2.505 1.00 10.76 274 LEU B O 1
ATOM 4688 N N . VAL B 1 283 ? 12.883 10.587 -2.742 1.00 10.05 275 VAL B N 1
ATOM 4689 C CA . VAL B 1 283 ? 12.858 10.457 -4.194 1.00 10.31 275 VAL B CA 1
ATOM 4690 C C . VAL B 1 283 ? 13.287 9.061 -4.628 1.00 9.60 275 VAL B C 1
ATOM 4691 O O . VAL B 1 283 ? 13.007 8.662 -5.763 1.00 10.50 275 VAL B O 1
ATOM 4695 N N . SER B 1 284 ? 13.977 8.316 -3.766 1.00 9.98 276 SER B N 1
ATOM 4696 C CA . SER B 1 284 ? 14.375 6.953 -4.125 1.00 10.18 276 SER B CA 1
ATOM 4697 C C . SER B 1 284 ? 13.187 6.016 -4.290 1.00 9.97 276 SER B C 1
ATOM 4698 O O . SER B 1 284 ? 13.349 4.942 -4.882 1.00 10.10 276 SER B O 1
ATOM 4701 N N . LEU B 1 285 ? 12.002 6.363 -3.715 1.00 9.27 277 LEU B N 1
ATOM 4702 C CA . LEU B 1 285 ? 10.915 5.410 -3.832 1.00 8.54 277 LEU B CA 1
ATOM 4703 C C . LEU B 1 285 ? 10.292 5.526 -5.222 1.00 10.15 277 LEU B C 1
ATOM 4704 O O . LEU B 1 285 ? 10.158 6.626 -5.760 1.00 11.78 277 LEU B O 1
ATOM 4709 N N . PRO B 1 286 ? 9.959 4.411 -5.851 1.00 9.58 278 PRO B N 1
ATOM 4710 C CA . PRO B 1 286 ? 9.390 4.466 -7.210 1.00 10.41 278 PRO B CA 1
ATOM 4711 C C . PRO B 1 286 ? 8.032 5.161 -7.252 1.00 9.64 278 PRO B C 1
ATOM 4712 O O . PRO B 1 286 ? 7.361 5.363 -6.233 1.00 11.18 278 PRO B O 1
ATOM 4716 N N . ASN B 1 287 ? 7.613 5.521 -8.470 1.00 9.16 279 ASN B N 1
ATOM 4717 C CA . ASN B 1 287 ? 6.337 6.228 -8.623 1.00 9.44 279 ASN B CA 1
ATOM 4718 C C . ASN B 1 287 ? 5.146 5.345 -8.247 1.00 9.65 279 ASN B C 1
ATOM 4719 O O . ASN B 1 287 ? 4.095 5.860 -7.795 1.00 9.55 279 ASN B O 1
ATOM 4724 N N . LEU B 1 288 ? 5.275 4.038 -8.491 1.00 8.64 280 LEU B N 1
ATOM 4725 C CA A LEU B 1 288 ? 4.223 3.071 -8.225 0.43 9.11 280 LEU B CA 1
ATOM 4726 C CA B LEU B 1 288 ? 4.224 3.066 -8.207 0.57 8.94 280 LEU B CA 1
ATOM 4727 C C . LEU B 1 288 ? 4.877 1.784 -7.745 1.00 8.55 280 LEU B C 1
ATOM 4728 O O . LEU B 1 288 ? 5.912 1.381 -8.296 1.00 9.38 280 LEU B O 1
ATOM 4737 N N . ALA B 1 289 ? 4.287 1.159 -6.712 1.00 8.45 281 ALA B N 1
ATOM 4738 C CA . ALA B 1 289 ? 4.764 -0.117 -6.189 1.00 8.46 281 ALA B CA 1
ATOM 4739 C C . ALA B 1 289 ? 3.553 -0.903 -5.705 1.00 8.80 281 ALA B C 1
ATOM 4740 O O . ALA B 1 289 ? 2.503 -0.314 -5.351 1.00 10.43 281 ALA B O 1
ATOM 4742 N N . ALA B 1 290 ? 3.688 -2.228 -5.703 1.00 8.25 282 ALA B N 1
ATOM 4743 C CA . ALA B 1 290 ? 2.564 -3.092 -5.365 1.00 9.11 282 ALA B CA 1
ATOM 4744 C C . ALA B 1 290 ? 2.958 -4.063 -4.261 1.00 9.40 282 ALA B C 1
ATOM 4745 O O . ALA B 1 290 ? 4.145 -4.423 -4.129 1.00 9.71 282 ALA B O 1
ATOM 4747 N N . TRP B 1 291 ? 1.948 -4.517 -3.527 1.00 9.21 283 TRP B N 1
ATOM 4748 C CA . TRP B 1 291 ? 2.111 -5.611 -2.545 1.00 9.10 283 TRP B CA 1
ATOM 4749 C C . TRP B 1 291 ? 0.979 -6.606 -2.708 1.00 10.79 283 TRP B C 1
ATOM 4750 O O . TRP B 1 291 ? -0.187 -6.209 -2.879 1.00 11.57 283 TRP B O 1
ATOM 4761 N N . SER B 1 292 ? 1.294 -7.904 -2.597 1.00 9.97 284 SER B N 1
ATOM 4762 C CA A SER B 1 292 ? 0.223 -8.894 -2.651 0.67 10.87 284 SER B CA 1
ATOM 4763 C CA B SER B 1 292 ? 0.278 -8.950 -2.725 0.33 10.54 284 SER B CA 1
ATOM 4764 C C . SER B 1 292 ? 0.510 -10.005 -1.657 1.00 10.86 284 SER B C 1
ATOM 4765 O O . SER B 1 292 ? 1.648 -10.217 -1.215 1.00 13.51 284 SER B O 1
ATOM 4770 N N . TYR B 1 293 ? -0.531 -10.759 -1.316 1.00 10.78 285 TYR B N 1
ATOM 4771 C CA . TYR B 1 293 ? -0.437 -11.808 -0.304 1.00 11.69 285 TYR B CA 1
ATOM 4772 C C . TYR B 1 293 ? -0.153 -13.161 -0.947 1.00 12.13 285 TYR B C 1
ATOM 4773 O O . TYR B 1 293 ? -0.944 -13.652 -1.780 1.00 13.49 285 TYR B O 1
ATOM 4782 N N . ARG B 1 294 ? 0.997 -13.731 -0.587 1.00 11.69 286 ARG B N 1
ATOM 4783 C CA . ARG B 1 294 ? 1.388 -15.079 -1.004 1.00 13.36 286 ARG B CA 1
ATOM 4784 C C . ARG B 1 294 ? 1.316 -15.392 -2.512 1.00 14.41 286 ARG B C 1
ATOM 4785 O O . ARG B 1 294 ? 0.755 -16.416 -2.910 1.00 15.48 286 ARG B O 1
ATOM 4793 N N . PRO B 1 295 ? 1.874 -14.532 -3.359 1.00 13.62 287 PRO B N 1
ATOM 4794 C CA . PRO B 1 295 ? 1.934 -14.890 -4.787 1.00 13.85 287 PRO B CA 1
ATOM 4795 C C . PRO B 1 295 ? 2.876 -16.062 -4.971 1.00 15.27 287 PRO B C 1
ATOM 4796 O O . PRO B 1 295 ? 3.832 -16.238 -4.214 1.00 18.10 287 PRO B O 1
ATOM 4800 N N . GLU B 1 296 ? 2.600 -16.875 -5.987 1.00 17.29 288 GLU B N 1
ATOM 4801 C CA . GLU B 1 296 ? 3.470 -18.008 -6.291 1.00 21.55 288 GLU B CA 1
ATOM 4802 C C . GLU B 1 296 ? 3.855 -17.971 -7.757 1.00 20.96 288 GLU B C 1
ATOM 4803 O O . GLU B 1 296 ? 3.051 -17.585 -8.610 1.00 23.70 288 GLU B O 1
ATOM 4809 N N . TRP B 1 297 ? 5.086 -18.353 -8.041 1.00 18.20 289 TRP B N 1
ATOM 4810 C CA . TRP B 1 297 ? 5.553 -18.503 -9.418 1.00 18.18 289 TRP B CA 1
ATOM 4811 C C . TRP B 1 297 ? 6.198 -19.874 -9.568 1.00 17.49 289 TRP B C 1
ATOM 4812 O O . TRP B 1 297 ? 6.815 -20.407 -8.637 1.00 18.84 289 TRP B O 1
ATOM 4823 N N . ASP B 1 298 ? 6.038 -20.446 -10.747 1.00 17.67 290 ASP B N 1
ATOM 4824 C CA . ASP B 1 298 ? 6.610 -21.761 -10.962 1.00 18.69 290 ASP B CA 1
ATOM 4825 C C . ASP B 1 298 ? 8.135 -21.680 -10.918 1.00 18.21 290 ASP B C 1
ATOM 4826 O O . ASP B 1 298 ? 8.730 -20.667 -11.310 1.00 18.62 290 ASP B O 1
ATOM 4831 N N . GLU B 1 299 ? 8.777 -22.766 -10.470 1.00 18.95 291 GLU B N 1
ATOM 4832 C CA . GLU B 1 299 ? 10.238 -22.710 -10.353 1.00 21.35 291 GLU B CA 1
ATOM 4833 C C . GLU B 1 299 ? 10.937 -22.527 -11.688 1.00 22.84 291 GLU B C 1
ATOM 4834 O O . GLU B 1 299 ? 12.041 -21.964 -11.697 1.00 26.21 291 GLU B O 1
ATOM 4840 N N . ASP B 1 300 ? 10.310 -22.919 -12.804 1.00 23.43 292 ASP B N 1
ATOM 4841 C CA . ASP B 1 300 ? 10.932 -22.773 -14.125 1.00 25.66 292 ASP B CA 1
ATOM 4842 C C . ASP B 1 300 ? 10.821 -21.343 -14.660 1.00 23.61 292 ASP B C 1
ATOM 4843 O O . ASP B 1 300 ? 11.399 -21.047 -15.717 1.00 26.88 292 ASP B O 1
ATOM 4848 N N . SER B 1 301 ? 10.130 -20.425 -13.948 1.00 19.33 293 SER B N 1
ATOM 4849 C CA . SER B 1 301 ? 9.839 -19.120 -14.541 1.00 18.06 293 SER B CA 1
ATOM 4850 C C . SER B 1 301 ? 10.960 -18.124 -14.271 1.00 16.17 293 SER B C 1
ATOM 4851 O O . SER B 1 301 ? 11.691 -18.229 -13.279 1.00 16.80 293 SER B O 1
ATOM 4854 N N . PRO B 1 302 ? 11.091 -17.099 -15.114 1.00 15.57 294 PRO B N 1
ATOM 4855 C CA . PRO B 1 302 ? 12.085 -16.053 -14.818 1.00 15.33 294 PRO B CA 1
ATOM 4856 C C . PRO B 1 302 ? 11.781 -15.344 -13.515 1.00 15.18 294 PRO B C 1
ATOM 4857 O O . PRO B 1 302 ? 12.702 -14.886 -12.830 1.00 16.03 294 PRO B O 1
ATOM 4861 N N . GLU B 1 303 ? 10.493 -15.221 -13.172 1.00 14.20 295 GLU B N 1
ATOM 4862 C CA . GLU B 1 303 ? 10.109 -14.536 -11.939 1.00 14.10 295 GLU B CA 1
ATOM 4863 C C . GLU B 1 303 ? 10.666 -15.256 -10.720 1.00 14.70 295 GLU B C 1
ATOM 4864 O O . GLU B 1 303 ? 11.139 -14.614 -9.783 1.00 15.54 295 GLU B O 1
ATOM 4870 N N . LYS B 1 304 ? 10.616 -16.593 -10.715 1.00 15.07 296 LYS B N 1
ATOM 4871 C CA . LYS B 1 304 ? 11.161 -17.326 -9.584 1.00 16.00 296 LYS B CA 1
ATOM 4872 C C . LYS B 1 304 ? 12.680 -17.377 -9.661 1.00 17.25 296 LYS B C 1
ATOM 4873 O O . LYS B 1 304 ? 13.345 -17.329 -8.635 1.00 18.26 296 LYS B O 1
ATOM 4879 N N . ARG B 1 305 ? 13.247 -17.466 -10.875 1.00 16.98 297 ARG B N 1
ATOM 4880 C CA . ARG B 1 305 ? 14.695 -17.491 -10.986 1.00 17.35 297 ARG B CA 1
ATOM 4881 C C . ARG B 1 305 ? 15.311 -16.197 -10.464 1.00 14.94 297 ARG B C 1
ATOM 4882 O O . ARG B 1 305 ? 16.447 -16.210 -9.954 1.00 14.64 297 ARG B O 1
ATOM 4890 N N . LEU B 1 306 ? 14.576 -15.073 -10.566 1.00 13.82 298 LEU B N 1
ATOM 4891 C CA . LEU B 1 306 ? 15.110 -13.830 -10.023 1.00 13.41 298 LEU B CA 1
ATOM 4892 C C . LEU B 1 306 ? 15.546 -14.015 -8.577 1.00 13.34 298 LEU B C 1
ATOM 4893 O O . LEU B 1 306 ? 16.650 -13.628 -8.206 1.00 13.79 298 LEU B O 1
ATOM 4898 N N . THR B 1 307 ? 14.676 -14.605 -7.737 1.00 13.29 299 THR B N 1
ATOM 4899 C CA . THR B 1 307 ? 15.026 -14.737 -6.329 1.00 15.28 299 THR B CA 1
ATOM 4900 C C . THR B 1 307 ? 15.779 -16.020 -6.013 1.00 16.46 299 THR B C 1
ATOM 4901 O O . THR B 1 307 ? 16.615 -16.021 -5.089 1.00 17.92 299 THR B O 1
ATOM 4905 N N . ASP B 1 308 ? 15.534 -17.111 -6.745 1.00 17.39 300 ASP B N 1
ATOM 4906 C CA . ASP B 1 308 ? 16.258 -18.351 -6.420 1.00 19.30 300 ASP B CA 1
ATOM 4907 C C . ASP B 1 308 ? 17.727 -18.264 -6.831 1.00 20.02 300 ASP B C 1
ATOM 4908 O O . ASP B 1 308 ? 18.597 -18.872 -6.166 1.00 22.79 300 ASP B O 1
ATOM 4913 N N . TYR B 1 309 ? 18.019 -17.529 -7.922 1.00 18.40 301 TYR B N 1
ATOM 4914 C CA . TYR B 1 309 ? 19.367 -17.463 -8.477 1.00 18.58 301 TYR B CA 1
ATOM 4915 C C . TYR B 1 309 ? 20.000 -16.086 -8.317 1.00 17.81 301 TYR B C 1
ATOM 4916 O O . TYR B 1 309 ? 21.056 -15.959 -7.686 1.00 19.54 301 TYR B O 1
ATOM 4925 N N . TYR B 1 310 ? 19.362 -15.022 -8.840 1.00 15.32 302 TYR B N 1
ATOM 4926 C CA . TYR B 1 310 ? 20.101 -13.763 -8.999 1.00 15.13 302 TYR B CA 1
ATOM 4927 C C . TYR B 1 310 ? 20.197 -12.944 -7.720 1.00 14.87 302 TYR B C 1
ATOM 4928 O O . TYR B 1 310 ? 21.197 -12.244 -7.527 1.00 15.76 302 TYR B O 1
ATOM 4937 N N . LEU B 1 311 ? 19.175 -12.980 -6.859 1.00 14.01 303 LEU B N 1
ATOM 4938 C CA . LEU B 1 311 ? 19.187 -12.145 -5.651 1.00 13.68 303 LEU B CA 1
ATOM 4939 C C . LEU B 1 311 ? 19.775 -12.907 -4.463 1.00 14.88 303 LEU B C 1
ATOM 4940 O O . LEU B 1 311 ? 19.237 -12.889 -3.360 1.00 15.14 303 LEU B O 1
ATOM 4945 N N . LYS B 1 312 ? 20.910 -13.554 -4.697 1.00 16.69 304 LYS B N 1
ATOM 4946 C CA . LYS B 1 312 ? 21.751 -14.172 -3.686 1.00 17.96 304 LYS B CA 1
ATOM 4947 C C . LYS B 1 312 ? 23.150 -13.682 -4.007 1.00 17.48 304 LYS B C 1
ATOM 4948 O O . LYS B 1 312 ? 23.418 -13.303 -5.150 1.00 17.77 304 LYS B O 1
ATOM 4954 N N . PRO B 1 313 ? 24.047 -13.631 -3.027 1.00 16.51 305 PRO B N 1
ATOM 4955 C CA . PRO B 1 313 ? 25.428 -13.246 -3.336 1.00 16.29 305 PRO B CA 1
ATOM 4956 C C . PRO B 1 313 ? 26.010 -14.305 -4.270 1.00 18.51 305 PRO B C 1
ATOM 4957 O O . PRO B 1 313 ? 25.918 -15.519 -4.003 1.00 21.46 305 PRO B O 1
ATOM 4961 N N . ARG B 1 314 ? 26.574 -13.853 -5.387 1.00 17.29 306 ARG B N 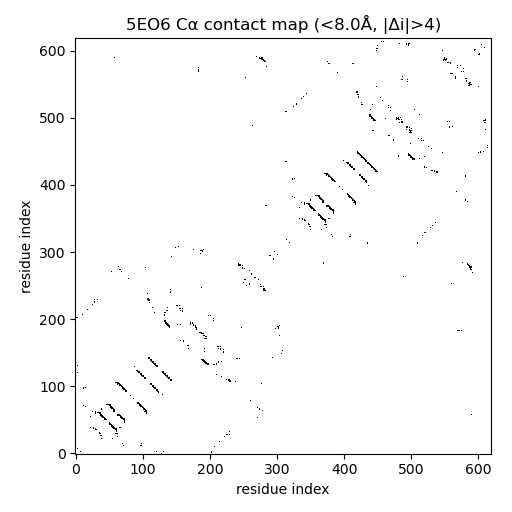1
ATOM 4962 C CA . ARG B 1 314 ? 27.191 -14.770 -6.353 1.00 17.94 306 ARG B CA 1
ATOM 4963 C C . ARG B 1 314 ? 28.552 -14.256 -6.781 1.00 17.58 306 ARG B C 1
ATOM 4964 O O . ARG B 1 314 ? 28.783 -13.047 -6.890 1.00 16.82 306 ARG B O 1
ATOM 4972 N N . ASP B 1 315 ? 29.434 -15.205 -7.080 1.00 18.31 307 ASP B N 1
ATOM 4973 C CA . ASP B 1 315 ? 30.768 -14.883 -7.585 1.00 17.83 307 ASP B CA 1
ATOM 4974 C C . ASP B 1 315 ? 30.691 -14.737 -9.108 1.00 18.81 307 ASP B C 1
ATOM 4975 O O . ASP B 1 315 ? 31.157 -15.594 -9.872 1.00 21.25 307 ASP B O 1
ATOM 4980 N N . TRP B 1 316 ? 30.101 -13.610 -9.538 1.00 17.83 308 TRP B N 1
ATOM 4981 C CA . TRP B 1 316 ? 29.795 -13.398 -10.953 1.00 17.92 308 TRP B CA 1
ATOM 4982 C C . TRP B 1 316 ? 31.022 -13.549 -11.834 1.00 20.14 308 TRP B C 1
ATOM 4983 O O . TRP B 1 316 ? 30.940 -14.122 -12.933 1.00 22.07 308 TRP B O 1
ATOM 4994 N N . LEU B 1 317 ? 32.152 -13.010 -11.404 1.00 19.34 309 LEU B N 1
ATOM 4995 C CA . LEU B 1 317 ? 33.370 -13.022 -12.222 1.00 21.23 309 LEU B CA 1
ATOM 4996 C C . LEU B 1 317 ? 34.250 -14.255 -12.000 1.00 24.04 309 LEU B C 1
ATOM 4997 O O . LEU B 1 317 ? 35.316 -14.365 -12.627 1.00 25.36 309 LEU B O 1
ATOM 5002 N N . GLY B 1 318 ? 33.871 -15.167 -11.105 1.00 25.65 310 GLY B N 1
ATOM 5003 C CA . GLY B 1 318 ? 34.736 -16.330 -10.898 1.00 28.03 310 GLY B CA 1
ATOM 5004 C C . GLY B 1 318 ? 36.051 -16.055 -10.195 1.00 31.07 310 GLY B C 1
ATOM 5005 O O . GLY B 1 318 ? 37.025 -16.812 -10.385 1.00 34.52 310 GLY B O 1
ATOM 5006 N N . LEU B 1 319 ? 36.126 -14.998 -9.386 1.00 31.19 311 LEU B N 1
ATOM 5007 C CA . LEU B 1 319 ? 37.361 -14.654 -8.690 1.00 33.01 311 LEU B CA 1
ATOM 5008 C C . LEU B 1 319 ? 37.669 -15.581 -7.533 1.00 36.21 311 LEU B C 1
ATOM 5009 O O . LEU B 1 319 ? 38.827 -15.661 -7.105 1.00 36.57 311 LEU B O 1
ATOM 5014 N N . GLU B 1 320 ? 36.682 -16.302 -7.031 1.00 39.62 312 GLU B N 1
ATOM 5015 C CA . GLU B 1 320 ? 36.893 -17.135 -5.862 1.00 46.25 312 GLU B CA 1
ATOM 5016 C C . GLU B 1 320 ? 36.940 -18.620 -6.192 1.00 50.30 312 GLU B C 1
ATOM 5017 O O . GLU B 1 320 ? 37.023 -19.448 -5.281 1.00 51.66 312 GLU B 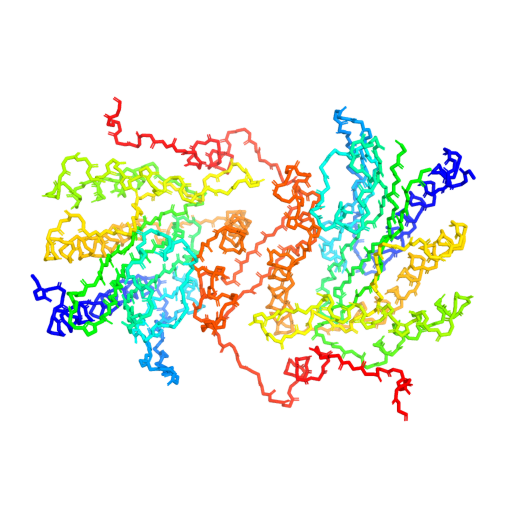O 1
ATOM 5023 N N . GLU B 1 321 ? 36.933 -18.972 -7.475 1.00 53.53 313 GLU B N 1
ATOM 5024 C CA . GLU B 1 321 ? 37.082 -20.352 -7.896 1.00 56.26 313 GLU B CA 1
ATOM 5025 C C . GLU B 1 321 ? 38.569 -20.665 -8.013 1.00 57.71 313 GLU B C 1
ATOM 5026 O O . GLU B 1 321 ? 39.021 -21.724 -7.584 1.00 59.18 313 GLU B O 1
#